Protein AF-A0A5J5AS76-F1 (afdb_monomer_lite)

Organism: NCBI:txid561372

Secondary structure (DSSP, 8-state):
--S-TTSTT-TTEEEEEEETTS-EEEEEEEEEETTTTEEEEEE--STT--SPPEEEEEEGGGEEEEEEEEEPPPTT-GGG----HHHHHHHHHHHHHHHHHHHHTS-TT--HHHHHHHHHHHTTS-EEEETTEEEETTTEEE-TT--GGGEEES-HHHHHHHHHHHHHHHHHHHHHHHHH----SSSTTTTTTTSS-S-TTSSSSGGGGG--------------PPPP---PPTT-SB-TT-PPPHHHHHHHHHHHHHHHHHHHHHHHHHHHHHHT--HHHHHHHHHHHHHHHHHHHHHHHHTSS-SS--EEE-GGGHHHHHHHHT-GGGTT---HHHHHHHHHHHHHHHHHHHHHHHHHHHHTSHHHHHHHT--HHHHHHHHHHHHHHHHHHHHHHHHHTHHHHHHHHHHHHIIIIIHHHH-SS-HHHHHHHHHHHHHHHHHHHHHHHHHTTTTTTS-HHHHHHH-TT---HHHHS-SB----TTTT-S----HHHHHHHHHHHHHHHHHHHHHHHHHHHHTTPPPPPHHHHHHHHHHHHHHHHHHHHHT-SS-EEE-HHHHHHHHHH-B--HHHHHHHHHHHHHHHHB--

Sequence (592 aa):
MDANSGEEFAVGCLLSIKTTLGDEFEGQVITFDRSSNILAIQEGLKSGSGPRRNIRLLKANYVKEFSFLGQAEDPLDVKKCYLDLTSLQAREESAIREAEIAAERIGVGVTVEAQSIFDALSKTLPVRWDKTVIVVMNEVRVSSPYLSESVTGGTPAANERVRKVLELERKSILRYFTCDVLPGDHWRRLSGFICRSVSHTELFWGLRYLGFSVRRAFVLRDELVPHPVKDQLPNVSYCITSPPPWPEAILLGFQHYLVMLGTTVLIPSTLVPQMGGGNEEKAKMIQTLLFVAGLNTLTQTLFGTRLPAVIGGSFTFVPTTLSIILAGRYSDVLNPQEKFEKIMRGIQGALIVASTLQIVIGFSGLWRNVARFLSPLSAVPLVALTGFGLYEFGFPLLAKCVEIGVPQLIFLIIFSQYIPHLMSGERHVFDRFAVIFSVVIVWIYAHLLTVGGAYKNTPTKTQTSCRTDRAGLIGAAPWIRVPYPFQWGAPTFDAGEAFAMMAASFVALVESTGAFIAVSRYASATPLPPSILSRGVGWQGVGILFSGIFGTGNGSSVSVENAGLLALTRVGSRRVVQISAGFMIFFSILGK

Foldseek 3Di:
DDDDPPPVQDAQWWKFFAFPVGDTFIFGFQDADPVQQKTKTWGDPPPDDDPDIDIDIDRCNRTPDMDTPDGGDRPPPPVPPDPPVVVVVVVVVVVVVVVVVVVQLDADPEDPLLSLLSVQLVVPFDWGDPRHWIQTPVFWIQHPVRALVRIDGDDPVVSVVSNVSSVVSVVVVVQVVQQADPPPPPPPVPVPPPPPPDPPDDPVVPCVVPPDDDDDPPDDDDDPDPDPQDQFPPPQPHFARRADDPVLLLLLLVLLLVLQLVVLLLLLVVQQVLLLHDLQVSLLLSLLQLQLQLVLLVCCCPFALVFLWRKGFDPLFSVLLVCLSPDPVLVVDPDSLLSNLQSLLQLLQLLLLLLVLLLCCLVVCVQLVVLVPDDPVNLVVLLVCRVVVVCVRPVVLCVLAVVLSVQLVVQLCCQQPVVLVVDPPPNQPSLQCSSVVSVVVSVVVLQCCQVVCVCVPPDPSSCCSRHPPNVCQVVSWDQFDDQDFQPSHHHDYDPVSNVSSNVSLVSLLSSQLSLVQLSCSLSSHDGDNSSSSSSNSSSLSVSSNSCSGSSSSGGMHTDSSSSVSSNRNSHRYSSSSSSSSVVSNVCSRRSD

Structure (mmCIF, N/CA/C/O backbone):
data_AF-A0A5J5AS76-F1
#
_entry.id   AF-A0A5J5AS76-F1
#
loop_
_atom_site.group_PDB
_atom_site.id
_atom_site.type_symbol
_atom_site.label_atom_id
_atom_site.label_alt_id
_atom_site.label_comp_id
_atom_site.label_asym_id
_atom_site.label_entity_id
_atom_site.label_seq_id
_atom_site.pdbx_PDB_ins_code
_atom_site.Cartn_x
_atom_site.Cartn_y
_atom_site.Cartn_z
_atom_site.occupancy
_atom_site.B_iso_or_equiv
_atom_site.auth_seq_id
_atom_site.auth_comp_id
_atom_site.auth_asym_id
_atom_site.auth_atom_id
_atom_site.pdbx_PDB_model_num
ATOM 1 N N . MET A 1 1 ? -31.532 48.550 -15.904 1.00 35.56 1 MET A N 1
ATOM 2 C CA . MET A 1 1 ? -30.835 49.485 -16.806 1.00 35.56 1 MET A CA 1
ATOM 3 C C . MET A 1 1 ? -30.839 48.853 -18.181 1.00 35.56 1 MET A C 1
ATOM 5 O O . MET A 1 1 ? -30.596 47.657 -18.284 1.00 35.56 1 MET A O 1
ATOM 9 N N . ASP A 1 2 ? -31.290 49.628 -19.156 1.00 27.12 2 ASP A N 1
ATOM 10 C CA . ASP A 1 2 ? -31.988 49.197 -20.365 1.00 27.12 2 ASP A CA 1
ATOM 11 C C . ASP A 1 2 ? -31.117 48.577 -21.472 1.00 27.12 2 ASP A C 1
ATOM 13 O O . ASP A 1 2 ? -30.006 49.015 -21.745 1.00 27.12 2 ASP A O 1
ATOM 17 N N . ALA A 1 3 ? -31.681 47.551 -22.113 1.00 29.97 3 ALA A N 1
ATOM 18 C CA . ALA A 1 3 ? -31.766 47.270 -23.554 1.00 29.97 3 ALA A CA 1
ATOM 19 C C . ALA A 1 3 ? -30.895 48.046 -24.588 1.00 29.97 3 ALA A C 1
ATOM 21 O O . ALA A 1 3 ? -31.424 48.430 -25.629 1.00 29.97 3 ALA A O 1
ATOM 22 N N . ASN A 1 4 ? -29.578 48.213 -24.387 1.00 34.75 4 ASN A N 1
ATOM 23 C CA . ASN A 1 4 ? -28.671 48.702 -25.450 1.00 34.75 4 ASN A CA 1
ATOM 24 C C . ASN A 1 4 ? -27.253 48.068 -25.482 1.00 34.75 4 ASN A C 1
ATOM 26 O O . ASN A 1 4 ? -26.338 48.600 -26.102 1.00 34.75 4 ASN A O 1
ATOM 30 N N . SER A 1 5 ? -27.036 46.911 -24.846 1.00 44.06 5 SER A N 1
ATOM 31 C CA . SER A 1 5 ? -25.703 46.308 -24.613 1.00 44.06 5 SER A CA 1
ATOM 32 C C . SER A 1 5 ? -25.136 45.482 -25.789 1.00 44.06 5 SER A C 1
ATOM 34 O O . SER A 1 5 ? -24.557 44.410 -25.598 1.00 44.06 5 SER A O 1
ATOM 36 N N . GLY A 1 6 ? -25.361 45.913 -27.033 1.00 44.53 6 GLY A N 1
ATOM 37 C CA . GLY A 1 6 ? -24.906 45.195 -28.233 1.00 44.53 6 GLY A CA 1
ATOM 38 C C . GLY A 1 6 ? -23.461 45.495 -28.650 1.00 44.53 6 GLY A C 1
ATOM 39 O O . GLY A 1 6 ? -22.826 44.637 -29.266 1.00 44.53 6 GLY A O 1
ATOM 40 N N . GLU A 1 7 ? -22.947 46.674 -28.288 1.00 53.34 7 GLU A N 1
ATOM 41 C CA . GLU A 1 7 ? -21.686 47.255 -28.793 1.00 53.34 7 GLU A CA 1
ATOM 42 C C . GLU A 1 7 ? -20.566 47.344 -27.739 1.00 53.34 7 GLU A C 1
ATOM 44 O O . GLU A 1 7 ? -19.481 47.849 -28.012 1.00 53.34 7 GLU A O 1
ATOM 49 N N . GLU A 1 8 ? -20.803 46.823 -26.535 1.00 64.19 8 GLU A N 1
ATOM 50 C CA . GLU A 1 8 ? -19.995 47.102 -25.338 1.00 64.19 8 GLU A CA 1
ATOM 51 C C . GLU A 1 8 ? -18.543 46.571 -25.415 1.00 64.19 8 GLU A C 1
ATOM 53 O O . GLU A 1 8 ? -17.628 47.156 -24.842 1.00 64.19 8 GLU A O 1
ATOM 58 N N . PHE A 1 9 ? -18.312 45.516 -26.209 1.00 69.06 9 PHE A N 1
ATOM 59 C CA . PHE A 1 9 ? -16.991 44.931 -26.481 1.00 69.06 9 PHE A CA 1
ATOM 60 C C . PHE A 1 9 ? -16.813 44.598 -27.970 1.00 69.06 9 PHE A C 1
ATOM 62 O O . PHE A 1 9 ? -16.545 43.451 -28.337 1.00 69.06 9 PHE A O 1
ATOM 69 N N . ALA A 1 10 ? -17.021 45.576 -28.854 1.00 74.00 10 ALA A N 1
ATOM 70 C CA . ALA A 1 10 ? -16.771 45.377 -30.281 1.00 74.00 10 ALA A CA 1
ATOM 71 C C . ALA A 1 10 ? -15.279 45.094 -30.569 1.00 74.00 10 ALA A C 1
ATOM 73 O O . ALA A 1 10 ? -14.378 45.641 -29.927 1.00 74.00 10 ALA A O 1
ATOM 74 N N . VAL A 1 11 ? -15.021 44.212 -31.541 1.00 76.75 11 VAL A N 1
ATOM 75 C CA . VAL A 1 11 ? -13.662 43.847 -31.975 1.00 76.75 11 VAL A CA 1
ATOM 76 C C . VAL A 1 11 ? -12.942 45.080 -32.521 1.00 76.75 11 VAL A C 1
ATOM 78 O O . VAL A 1 11 ? -13.516 45.864 -33.273 1.00 76.75 11 VAL A O 1
ATOM 81 N N . GLY A 1 12 ? -11.682 45.257 -32.128 1.00 72.50 12 GLY A N 1
ATOM 82 C CA . GLY A 1 12 ? -10.847 46.384 -32.540 1.00 72.50 12 GLY A CA 1
ATOM 83 C C . GLY A 1 12 ? -10.949 47.622 -31.641 1.00 72.50 12 GLY A C 1
ATOM 84 O O . GLY A 1 12 ? -10.129 48.531 -31.779 1.00 72.50 12 GLY A O 1
ATOM 85 N N . CYS A 1 13 ? -11.881 47.661 -30.682 1.00 81.75 13 CYS A N 1
ATOM 86 C CA . CYS A 1 13 ? -11.986 48.753 -29.714 1.00 81.75 13 CYS A CA 1
ATOM 87 C C . CYS A 1 13 ? -10.806 48.756 -28.735 1.00 81.75 13 CYS A C 1
ATOM 89 O O . CYS A 1 13 ? -10.464 47.725 -28.155 1.00 81.75 13 CYS A O 1
ATOM 91 N N . LEU A 1 14 ? -10.203 49.924 -28.522 1.00 83.44 14 LEU A N 1
ATOM 92 C CA . LEU A 1 14 ? -9.209 50.156 -27.483 1.00 83.44 14 LEU A CA 1
ATOM 93 C C . LEU A 1 14 ? -9.934 50.579 -26.205 1.00 83.44 14 LEU A C 1
ATOM 95 O O . LEU A 1 14 ? -10.625 51.600 -26.193 1.00 83.44 14 LEU A O 1
ATOM 99 N N . LEU A 1 15 ? -9.787 49.797 -25.141 1.00 85.94 15 LEU A N 1
ATOM 100 C CA . LEU A 1 15 ? -10.464 50.025 -23.868 1.00 85.94 15 LEU A CA 1
ATOM 101 C C . LEU A 1 15 ? -9.438 50.196 -22.745 1.00 85.94 15 LEU A C 1
ATOM 103 O O . LEU A 1 15 ? -8.448 49.464 -22.688 1.00 85.94 15 LEU A O 1
ATOM 107 N N . SER A 1 16 ? -9.702 51.132 -21.836 1.00 86.00 16 SER A N 1
ATOM 108 C CA . SER A 1 16 ? -9.118 51.127 -20.492 1.00 86.00 16 SER A CA 1
ATOM 109 C C . SER A 1 16 ? -10.087 50.409 -19.568 1.00 86.00 16 SER A C 1
ATOM 111 O O . SER A 1 16 ? -11.264 50.761 -19.522 1.00 86.00 16 SER A O 1
ATOM 113 N N . ILE A 1 17 ? -9.631 49.362 -18.888 1.00 86.06 17 ILE A N 1
ATOM 114 C CA . ILE A 1 17 ? -10.484 48.464 -18.109 1.00 86.06 17 ILE A CA 1
ATOM 115 C C . ILE A 1 17 ? -9.988 48.427 -16.677 1.00 86.06 17 ILE A C 1
ATOM 117 O O . ILE A 1 17 ? -8.813 48.165 -16.424 1.00 86.06 17 ILE A O 1
ATOM 121 N N . LYS A 1 18 ? -10.923 48.594 -15.743 1.00 87.06 18 LYS A N 1
ATOM 122 C CA . LYS A 1 18 ? -10.705 48.360 -14.323 1.00 87.06 18 LYS A CA 1
ATOM 123 C C . LYS A 1 18 ? -11.463 47.133 -13.868 1.00 87.06 18 LYS A C 1
ATOM 125 O O . LYS A 1 18 ? -12.678 47.008 -14.052 1.00 87.06 18 LYS A O 1
ATOM 130 N N . THR A 1 19 ? -10.747 46.223 -13.232 1.00 87.06 19 THR A N 1
ATOM 131 C CA . THR A 1 19 ? -11.332 44.986 -12.729 1.00 87.06 19 THR A CA 1
ATOM 132 C C . THR A 1 19 ? -11.947 45.166 -11.345 1.00 87.06 19 THR A C 1
ATOM 134 O O . THR A 1 19 ? -11.620 46.087 -10.593 1.00 87.06 19 THR A O 1
ATOM 137 N N . THR A 1 20 ? -12.813 44.235 -10.950 1.00 84.44 20 THR A N 1
ATOM 138 C CA . THR A 1 20 ? -13.357 44.158 -9.584 1.00 84.44 20 THR A CA 1
ATOM 139 C C . THR A 1 20 ? -12.279 43.948 -8.518 1.00 84.44 20 THR A C 1
ATOM 141 O O . THR A 1 20 ? -12.529 44.224 -7.349 1.00 84.44 20 THR A O 1
ATOM 144 N N . LEU A 1 21 ? -11.098 43.463 -8.914 1.00 82.25 21 LEU A N 1
ATOM 145 C CA . LEU A 1 21 ? -9.944 43.236 -8.042 1.00 82.25 21 LEU A CA 1
ATOM 146 C C . LEU A 1 21 ? -9.049 44.479 -7.896 1.00 82.25 21 LEU A C 1
ATOM 148 O O . LEU A 1 21 ? -8.125 44.459 -7.091 1.00 82.25 21 LEU A O 1
ATOM 152 N N . GLY A 1 22 ? -9.348 45.564 -8.621 1.00 78.88 22 GLY A N 1
ATOM 153 C CA . GLY A 1 22 ? -8.620 46.833 -8.547 1.00 78.88 22 GLY A CA 1
ATOM 154 C C . GLY A 1 22 ? -7.530 47.018 -9.606 1.00 78.88 22 GLY A C 1
ATOM 155 O O . GLY A 1 22 ? -6.947 48.096 -9.658 1.00 78.88 22 GLY A O 1
ATOM 156 N N . ASP A 1 23 ? -7.286 46.024 -10.464 1.00 84.81 23 ASP A N 1
ATOM 157 C CA . ASP A 1 23 ? -6.315 46.142 -11.558 1.00 84.81 23 ASP A CA 1
ATOM 158 C C . ASP A 1 23 ? -6.860 47.039 -12.677 1.00 84.81 23 ASP A C 1
ATOM 160 O O . ASP A 1 23 ? -7.970 46.794 -13.158 1.00 84.81 23 ASP A O 1
ATOM 164 N N . GLU A 1 24 ? -6.064 48.016 -13.119 1.00 85.69 24 GLU A N 1
ATOM 165 C CA . GLU A 1 24 ? -6.320 48.852 -14.300 1.00 85.69 24 GLU A CA 1
ATOM 166 C C . GLU A 1 24 ? -5.306 48.543 -15.403 1.00 85.69 24 GLU A C 1
ATOM 168 O O . GLU A 1 24 ? -4.095 48.536 -15.166 1.00 85.69 24 GLU A O 1
ATOM 173 N N . PHE A 1 25 ? -5.791 48.291 -16.617 1.00 85.25 25 PHE A N 1
ATOM 174 C CA . PHE A 1 25 ? -4.940 48.079 -17.786 1.00 85.25 25 PHE A CA 1
ATOM 175 C C . PHE A 1 25 ? -5.642 48.528 -19.073 1.00 85.25 25 PHE A C 1
ATOM 177 O O . PHE A 1 25 ? -6.869 48.570 -19.164 1.00 85.25 25 PHE A O 1
ATOM 184 N N . GLU A 1 26 ? -4.840 48.858 -20.084 1.00 86.31 26 GLU A N 1
ATOM 185 C CA . GLU A 1 26 ? -5.307 49.291 -21.402 1.00 86.31 26 GLU A CA 1
A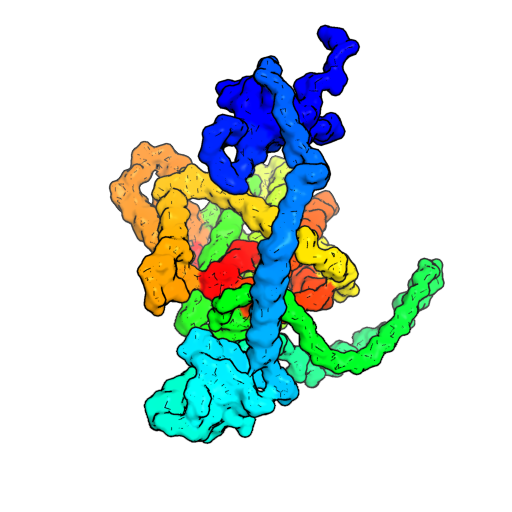TOM 186 C C . GLU A 1 26 ? -4.995 48.222 -22.447 1.00 86.31 26 GLU A C 1
ATOM 188 O O . GLU A 1 26 ? -3.885 47.676 -22.496 1.00 86.31 26 GLU A O 1
ATOM 193 N N . GLY A 1 27 ? -5.952 47.951 -23.330 1.00 83.50 27 GLY A N 1
ATOM 194 C CA . GLY A 1 27 ? -5.726 47.014 -24.417 1.00 83.50 27 GLY A CA 1
ATOM 195 C C . GLY A 1 27 ? -6.801 47.031 -25.490 1.00 83.50 27 GLY A C 1
ATOM 196 O O . GLY A 1 27 ? -7.869 47.620 -25.335 1.00 83.50 27 GLY A O 1
ATOM 197 N N . GLN A 1 28 ? -6.491 46.384 -26.607 1.00 85.62 28 GLN A N 1
ATOM 198 C CA . GLN A 1 28 ? -7.404 46.252 -27.737 1.00 85.62 28 GLN A CA 1
ATOM 199 C C . GLN A 1 28 ? -8.225 44.970 -27.612 1.00 85.62 28 GLN A C 1
ATOM 201 O O . GLN A 1 28 ? -7.663 43.896 -27.399 1.00 85.62 28 GLN A O 1
ATOM 206 N N . VAL A 1 29 ? -9.540 45.063 -27.788 1.00 85.50 29 VAL A N 1
ATOM 207 C CA . VAL A 1 29 ? -10.431 43.900 -27.824 1.00 85.50 29 VAL A CA 1
ATOM 208 C C . VAL A 1 29 ? -10.164 43.097 -29.097 1.00 85.50 29 VAL A C 1
ATOM 210 O O . VAL A 1 29 ? -10.388 43.580 -30.205 1.00 85.50 29 VAL A O 1
ATOM 213 N N . ILE A 1 30 ? -9.695 41.861 -28.933 1.00 82.88 30 ILE A N 1
ATOM 214 C CA . ILE A 1 30 ? -9.480 40.911 -30.033 1.00 82.88 30 ILE A CA 1
ATOM 215 C C . ILE A 1 30 ? -10.792 40.199 -30.355 1.00 82.88 30 ILE A C 1
ATOM 217 O O . ILE A 1 30 ? -11.164 40.051 -31.512 1.00 82.88 30 ILE A O 1
ATOM 221 N N . THR A 1 31 ? -11.484 39.715 -29.325 1.00 83.94 31 THR A N 1
ATOM 222 C CA . THR A 1 31 ? -12.770 39.032 -29.469 1.00 83.94 31 THR A CA 1
ATOM 223 C C . THR A 1 31 ? -13.492 38.963 -28.131 1.00 83.94 31 THR A C 1
ATOM 225 O O . THR A 1 31 ? -12.867 38.993 -27.066 1.00 83.94 31 THR A O 1
ATOM 228 N N . PHE A 1 32 ? -14.814 38.853 -28.193 1.00 84.06 32 PHE A N 1
ATOM 229 C CA . PHE A 1 32 ? -15.670 38.634 -27.041 1.00 84.06 32 PHE A CA 1
ATOM 230 C C . PHE A 1 32 ? -16.652 37.506 -27.356 1.00 84.06 32 PHE A C 1
ATOM 232 O O . PHE A 1 32 ? -17.525 37.649 -28.215 1.00 84.06 32 PHE A O 1
ATOM 239 N N . ASP A 1 33 ? -16.512 36.378 -26.661 1.00 82.19 33 ASP A N 1
ATOM 240 C CA . ASP A 1 33 ? -17.464 35.278 -26.769 1.00 82.19 33 ASP A CA 1
ATOM 241 C C . ASP A 1 33 ? -18.572 35.444 -25.731 1.00 82.19 33 ASP A C 1
ATOM 243 O O . ASP A 1 33 ? -18.363 35.278 -24.527 1.00 82.19 33 ASP A O 1
ATOM 247 N N . ARG A 1 34 ? -19.780 35.723 -26.221 1.00 79.12 34 ARG A N 1
ATOM 248 C CA . ARG A 1 34 ? -20.974 35.890 -25.386 1.00 79.12 34 ARG A CA 1
ATOM 249 C C . ARG A 1 34 ? -21.389 34.602 -24.678 1.00 79.12 34 ARG A C 1
ATOM 251 O O . ARG A 1 34 ? -21.968 34.681 -23.600 1.00 79.12 34 ARG A O 1
ATOM 258 N N . SER A 1 35 ? -21.120 33.431 -25.263 1.00 76.94 35 SER A N 1
ATOM 259 C CA . SER A 1 35 ? -21.586 32.152 -24.710 1.00 76.94 35 SER A CA 1
ATOM 260 C C . SER A 1 35 ? -20.790 31.733 -23.472 1.00 76.94 35 SER A C 1
ATOM 262 O O . SER A 1 35 ? -21.372 31.326 -22.467 1.00 76.94 35 SER A O 1
ATOM 264 N N . SER A 1 36 ? -19.466 31.899 -23.507 1.00 79.56 36 SER A N 1
ATOM 265 C CA . SER A 1 36 ? -18.586 31.664 -22.355 1.00 79.56 36 SER A CA 1
ATOM 266 C C . SER A 1 36 ? -18.364 32.905 -21.483 1.00 79.56 36 SER A C 1
ATOM 268 O O . SER A 1 36 ? -17.840 32.794 -20.368 1.00 79.56 36 SER A O 1
ATOM 270 N N . ASN A 1 37 ? -18.804 34.072 -21.965 1.00 83.81 37 ASN A N 1
ATOM 271 C CA . ASN A 1 37 ? -18.624 35.384 -21.353 1.00 83.81 37 ASN A CA 1
ATOM 272 C C . ASN A 1 37 ? -17.141 35.743 -21.141 1.00 83.81 37 ASN A C 1
ATOM 274 O O . ASN A 1 37 ? -16.758 36.273 -20.093 1.00 83.81 37 ASN A O 1
ATOM 278 N N . ILE A 1 38 ? -16.302 35.399 -22.124 1.00 86.38 38 ILE A N 1
ATOM 279 C CA . ILE A 1 38 ? -14.850 35.605 -22.107 1.00 86.38 38 ILE A CA 1
ATOM 280 C C . ILE A 1 38 ? -14.478 36.724 -23.079 1.00 86.38 38 ILE A C 1
ATOM 282 O O . ILE A 1 38 ? -14.798 36.679 -24.265 1.00 86.38 38 ILE A O 1
ATOM 286 N N . LEU A 1 39 ? -13.754 37.706 -22.556 1.00 86.06 39 LEU A N 1
ATOM 287 C CA . LEU A 1 39 ? -13.192 38.850 -23.250 1.00 86.06 39 LEU A CA 1
ATOM 288 C C . LEU A 1 39 ? -11.684 38.649 -23.429 1.00 86.06 39 LEU A C 1
ATOM 290 O O . LEU A 1 39 ? -10.953 38.458 -22.452 1.00 86.06 39 LEU A O 1
ATOM 294 N N . ALA A 1 40 ? -11.227 38.680 -24.679 1.00 86.56 40 ALA A N 1
ATOM 295 C CA . ALA A 1 40 ? -9.822 38.566 -25.046 1.00 86.56 40 ALA A CA 1
ATOM 296 C C . ALA A 1 40 ? -9.267 39.932 -25.448 1.00 86.56 40 ALA A C 1
ATOM 298 O O . ALA A 1 40 ? -9.739 40.541 -26.409 1.00 86.56 40 ALA A O 1
ATOM 299 N N . ILE A 1 41 ? -8.255 40.401 -24.722 1.00 86.12 41 ILE A N 1
ATOM 300 C CA . ILE A 1 41 ? -7.673 41.733 -24.886 1.00 86.12 41 ILE A CA 1
ATOM 301 C C . ILE A 1 41 ? -6.175 41.617 -25.135 1.00 86.12 41 ILE A C 1
ATOM 303 O O . ILE A 1 41 ? -5.473 40.897 -24.429 1.00 86.12 41 ILE A O 1
ATOM 307 N N . GLN A 1 42 ? -5.676 42.345 -26.125 1.00 83.19 42 GLN A N 1
ATOM 308 C CA . GLN A 1 42 ? -4.249 42.498 -26.365 1.00 83.19 42 GLN A CA 1
ATOM 309 C C . GLN A 1 42 ? -3.715 43.703 -25.587 1.00 83.19 42 GLN A C 1
ATOM 311 O O . GLN A 1 42 ? -4.127 44.835 -25.841 1.00 83.19 42 GLN A O 1
ATOM 316 N N . GLU A 1 43 ? -2.773 43.480 -24.677 1.00 79.00 43 GLU A N 1
ATOM 317 C CA . GLU A 1 43 ? -2.115 44.549 -23.922 1.00 79.00 43 GLU A CA 1
ATOM 318 C C . GLU A 1 43 ? -0.912 45.120 -24.689 1.00 79.00 43 GLU A C 1
ATOM 320 O O . GLU A 1 43 ? -0.210 44.401 -25.405 1.00 79.00 43 GLU A O 1
ATOM 325 N N . GLY A 1 44 ? -0.629 46.413 -24.491 1.00 66.31 44 GLY A N 1
ATOM 326 C CA . GLY A 1 44 ? 0.646 47.015 -24.902 1.00 66.31 44 GLY A CA 1
ATOM 327 C C . GLY A 1 44 ? 0.708 47.567 -26.331 1.00 66.31 44 GLY A C 1
ATOM 328 O O . GLY A 1 44 ? 1.719 47.381 -27.008 1.00 66.31 44 GLY A O 1
ATOM 329 N N . LEU A 1 45 ? -0.321 48.299 -26.781 1.00 59.22 45 LEU A N 1
ATOM 330 C CA . LEU A 1 45 ? -0.311 48.996 -28.082 1.00 59.22 45 LEU A CA 1
ATOM 331 C C . LEU A 1 45 ? 0.546 50.278 -28.127 1.00 59.22 45 LEU A C 1
ATOM 333 O O . LEU A 1 45 ? 0.594 50.942 -29.162 1.00 59.22 45 LEU A O 1
ATOM 337 N N . LYS A 1 46 ? 1.231 50.654 -27.037 1.00 54.97 46 LYS A N 1
ATOM 338 C CA . LYS A 1 46 ? 2.152 51.798 -27.071 1.00 54.97 46 LYS A CA 1
ATOM 339 C C . LYS A 1 46 ? 3.301 51.475 -28.027 1.00 54.97 46 LYS A C 1
ATOM 341 O O . LYS A 1 46 ? 4.067 50.542 -27.795 1.00 54.97 46 LYS A O 1
ATOM 346 N N . SER A 1 47 ? 3.347 52.245 -29.114 1.00 48.44 47 SER A N 1
ATOM 347 C CA . SER A 1 47 ? 4.291 52.160 -30.230 1.00 48.44 47 SER A CA 1
ATOM 348 C C . SER A 1 47 ? 5.717 51.905 -29.722 1.00 48.44 47 SER A C 1
ATOM 350 O O . SER A 1 47 ? 6.349 52.808 -29.179 1.00 48.44 47 SER A O 1
ATOM 352 N N . GLY A 1 48 ? 6.190 50.655 -29.813 1.00 49.44 48 GLY A N 1
ATOM 353 C CA . GLY A 1 48 ? 7.536 50.271 -29.367 1.00 49.44 48 GLY A CA 1
ATOM 354 C C . GLY A 1 48 ? 7.720 48.874 -28.758 1.00 49.44 48 GLY A C 1
ATOM 355 O O . GLY A 1 48 ? 8.866 48.504 -28.509 1.00 49.44 48 GLY A O 1
ATOM 356 N N . SER A 1 49 ? 6.673 48.072 -28.513 1.00 42.94 49 SER A N 1
ATOM 357 C CA . SER A 1 49 ? 6.870 46.697 -28.012 1.00 42.94 49 SER A CA 1
ATOM 358 C C . SER A 1 49 ? 7.193 45.715 -29.155 1.00 42.94 49 SER A C 1
ATOM 360 O O . SER A 1 49 ? 6.643 45.817 -30.248 1.00 42.94 49 SER A O 1
ATOM 362 N N . GLY A 1 50 ? 8.167 44.823 -28.931 1.00 55.62 50 GLY A N 1
ATOM 363 C CA . GLY A 1 50 ? 8.715 43.898 -29.935 1.00 55.62 50 GLY A CA 1
ATOM 364 C C . GLY A 1 50 ? 7.720 42.847 -30.471 1.00 55.62 50 GLY A C 1
ATOM 365 O O . GLY A 1 50 ? 6.519 42.943 -30.248 1.00 55.62 50 GLY A O 1
ATOM 366 N N . PRO A 1 51 ? 8.183 41.776 -31.147 1.00 55.88 51 PRO A N 1
ATOM 367 C CA . PRO A 1 51 ? 7.309 40.814 -31.842 1.00 55.88 51 PRO A CA 1
ATOM 368 C C . PRO A 1 51 ? 6.396 39.980 -30.920 1.00 55.88 51 PRO A C 1
ATOM 370 O O . PRO A 1 51 ? 5.621 39.154 -31.399 1.00 55.88 51 PRO A O 1
ATOM 373 N N . ARG A 1 52 ? 6.487 40.155 -29.597 1.00 55.09 52 ARG A N 1
ATOM 374 C CA . ARG A 1 52 ? 5.680 39.437 -28.606 1.00 55.09 52 ARG A CA 1
ATOM 375 C C . ARG A 1 52 ? 4.537 40.324 -28.130 1.00 55.09 52 ARG A C 1
ATOM 377 O O . ARG A 1 52 ? 4.770 41.352 -27.507 1.00 55.09 52 ARG A O 1
ATOM 384 N N . ARG A 1 53 ? 3.310 39.881 -28.398 1.00 67.44 53 ARG A N 1
ATOM 385 C CA . ARG A 1 53 ? 2.068 40.520 -27.949 1.00 67.44 53 ARG A CA 1
ATOM 386 C C . ARG A 1 53 ? 1.520 39.758 -26.747 1.00 67.44 53 ARG A C 1
ATOM 388 O O . ARG A 1 53 ? 1.401 38.535 -26.806 1.00 67.44 53 ARG A O 1
ATOM 395 N N . ASN A 1 54 ? 1.183 40.470 -25.678 1.00 77.62 54 ASN A N 1
ATOM 396 C CA . ASN A 1 54 ? 0.553 39.870 -24.506 1.00 77.62 54 ASN A CA 1
ATOM 397 C C . ASN A 1 54 ? -0.963 39.846 -24.712 1.00 77.62 54 ASN A C 1
ATOM 399 O O . ASN A 1 54 ? -1.567 40.883 -24.977 1.00 77.62 54 ASN A O 1
ATOM 403 N N . ILE A 1 55 ? -1.567 38.664 -24.599 1.00 83.94 55 ILE A N 1
ATOM 404 C CA . ILE A 1 55 ? -3.019 38.484 -24.676 1.00 83.94 55 ILE A CA 1
ATOM 405 C C . ILE A 1 55 ? -3.523 38.121 -23.285 1.00 83.94 55 ILE A C 1
ATOM 407 O O . ILE A 1 55 ? -3.073 37.140 -22.691 1.00 83.94 55 ILE A O 1
ATOM 411 N N . ARG A 1 56 ? -4.475 38.900 -22.780 1.00 83.75 56 ARG A N 1
ATOM 412 C CA . ARG A 1 56 ? -5.164 38.666 -21.518 1.00 83.75 56 ARG A CA 1
ATOM 413 C C . ARG A 1 56 ? -6.586 38.184 -21.789 1.00 83.75 56 ARG A C 1
ATOM 415 O O . ARG A 1 56 ? -7.325 38.797 -22.553 1.00 83.75 56 ARG A O 1
ATOM 422 N N . LEU A 1 57 ? -6.964 37.084 -21.142 1.00 88.50 57 LEU A N 1
ATOM 423 C CA . LEU A 1 57 ? -8.310 36.512 -21.189 1.00 88.50 57 LEU A CA 1
ATOM 424 C C . LEU A 1 57 ? -8.996 36.750 -19.846 1.00 88.50 57 LEU A C 1
ATOM 426 O O . LEU A 1 57 ? -8.463 36.373 -18.802 1.00 88.50 57 LEU A O 1
ATOM 430 N N . LEU A 1 58 ? -10.170 37.369 -19.865 1.00 86.38 58 LEU A N 1
ATOM 431 C CA . LEU A 1 58 ? -10.920 37.733 -18.664 1.00 86.38 58 LEU A CA 1
ATOM 432 C C . LEU A 1 58 ? -12.387 37.378 -18.843 1.00 86.38 58 LEU A C 1
ATOM 434 O O . LEU A 1 58 ? -12.914 37.483 -19.944 1.00 86.38 58 LEU A O 1
ATOM 438 N N . LYS A 1 59 ? -13.083 37.008 -17.765 1.00 86.31 59 LYS A N 1
ATOM 439 C CA . LYS A 1 59 ? -14.550 36.987 -17.826 1.00 86.31 59 LYS A CA 1
ATOM 440 C C . LYS A 1 59 ? -15.078 38.411 -17.739 1.00 86.31 59 LYS A C 1
ATOM 442 O O . LYS A 1 59 ? -14.628 39.152 -16.865 1.00 86.31 59 LYS A O 1
ATOM 447 N N . ALA A 1 60 ? -16.063 38.768 -18.563 1.00 82.19 60 ALA A N 1
ATOM 448 C CA . ALA A 1 60 ? -16.603 40.131 -18.562 1.00 82.19 60 ALA A CA 1
ATOM 449 C C . ALA A 1 60 ? -17.204 40.529 -17.202 1.00 82.19 60 ALA A C 1
ATOM 451 O O . ALA A 1 60 ? -17.137 41.687 -16.820 1.00 82.19 60 ALA A O 1
ATOM 452 N N . ASN A 1 61 ? -17.673 39.561 -16.403 1.00 83.88 61 ASN A N 1
ATOM 453 C CA . ASN A 1 61 ? -18.164 39.802 -15.038 1.00 83.88 61 ASN A CA 1
ATOM 454 C C . ASN A 1 61 ? -17.108 40.376 -14.075 1.00 83.88 61 ASN A C 1
ATOM 456 O O . ASN A 1 61 ? -17.469 40.885 -13.018 1.00 83.88 61 ASN A O 1
ATOM 460 N N . TYR A 1 62 ? -15.817 40.255 -14.396 1.00 83.50 62 TYR A N 1
ATOM 461 C CA . TYR A 1 62 ? -14.740 40.846 -13.601 1.00 83.50 62 TYR A CA 1
ATOM 462 C C . TYR A 1 62 ? -14.409 42.279 -14.019 1.00 83.50 62 TYR A C 1
ATOM 464 O O . TYR A 1 62 ? -13.588 42.911 -13.359 1.00 83.50 62 TYR A O 1
ATOM 472 N N . VAL A 1 63 ? -15.023 42.802 -15.082 1.00 83.19 63 VAL A N 1
ATOM 473 C CA . VAL A 1 63 ? -14.895 44.203 -15.484 1.00 83.19 63 VAL A CA 1
ATOM 474 C C . VAL A 1 63 ? -15.854 45.029 -14.635 1.00 83.19 63 VAL A C 1
ATOM 476 O O . VAL A 1 63 ? -17.065 44.834 -14.682 1.00 83.19 63 VAL A O 1
ATOM 479 N N . LYS A 1 64 ? -15.302 45.927 -13.816 1.00 82.56 64 LYS A N 1
ATOM 480 C CA . LYS A 1 64 ? -16.076 46.809 -12.937 1.00 82.56 64 LYS A CA 1
ATOM 481 C C . LYS A 1 64 ? -16.484 48.087 -13.663 1.00 82.56 64 LYS A C 1
ATOM 483 O O . LYS A 1 64 ? -17.628 48.511 -13.561 1.00 82.56 64 LYS A O 1
ATOM 488 N N . GLU A 1 65 ? -15.535 48.690 -14.367 1.00 83.12 65 GLU A N 1
ATOM 489 C CA . GLU A 1 65 ? -15.730 49.870 -15.204 1.00 83.12 65 GLU A CA 1
ATOM 490 C C . GLU A 1 65 ? -14.753 49.809 -16.380 1.00 83.12 65 GLU A C 1
ATOM 492 O O . GLU A 1 65 ? -13.661 49.244 -16.265 1.00 83.12 65 GLU A O 1
ATOM 497 N N . PHE A 1 66 ? -15.153 50.359 -17.521 1.00 84.50 66 PHE A N 1
ATOM 498 C CA . PHE A 1 66 ? -14.283 50.496 -18.679 1.00 84.50 66 PHE A CA 1
ATOM 499 C C . PHE A 1 66 ? -14.557 51.825 -19.388 1.00 84.50 66 PHE A C 1
ATOM 501 O O . PHE A 1 66 ? -15.668 52.353 -19.330 1.00 84.50 66 PHE A O 1
ATOM 508 N N . SER A 1 67 ? -13.542 52.371 -20.051 1.00 83.00 67 SER A N 1
ATOM 509 C CA . SER A 1 67 ? -13.649 53.574 -20.873 1.00 83.00 67 SER A CA 1
ATOM 510 C C . SER A 1 67 ? -13.104 53.319 -22.274 1.00 83.00 67 SER A C 1
ATOM 512 O O . SER A 1 67 ? -12.100 52.629 -22.467 1.00 83.00 67 SER A O 1
ATOM 514 N N . PHE A 1 68 ? -13.801 53.852 -23.274 1.00 83.62 68 PHE A N 1
ATOM 515 C CA . PHE A 1 68 ? -13.407 53.731 -24.671 1.00 83.62 68 PHE A CA 1
ATOM 516 C C . PHE A 1 68 ? -12.332 54.767 -25.009 1.00 83.62 68 PHE A C 1
ATOM 518 O O . PHE A 1 68 ? -12.555 55.967 -24.862 1.00 83.62 68 PHE A O 1
ATOM 525 N N . LEU A 1 69 ? -11.169 54.296 -25.461 1.00 80.38 69 LEU A N 1
ATOM 526 C CA . LEU A 1 69 ? -10.013 55.129 -25.802 1.00 80.38 69 LEU A CA 1
ATOM 527 C C . LEU A 1 69 ? -9.883 55.385 -27.313 1.00 80.38 69 LEU A C 1
ATOM 529 O O . LEU A 1 69 ? -9.213 56.335 -27.712 1.00 80.38 69 LEU A O 1
ATOM 533 N N . GLY A 1 70 ? -10.508 54.562 -28.160 1.00 79.31 70 GLY A N 1
ATOM 534 C CA . GLY A 1 70 ? -10.485 54.720 -29.616 1.00 79.31 70 GLY A CA 1
ATOM 535 C C . GLY A 1 70 ? -10.694 53.407 -30.366 1.00 79.31 70 GLY A C 1
ATOM 536 O O . GLY A 1 70 ? -10.821 52.344 -29.762 1.00 79.31 70 GLY A O 1
ATOM 537 N N . GLN A 1 71 ? -10.715 53.468 -31.697 1.00 75.56 71 GLN A N 1
ATOM 538 C CA . GLN A 1 71 ? -10.813 52.288 -32.557 1.00 75.56 71 GLN A CA 1
ATOM 539 C C . GLN A 1 71 ? -9.468 52.048 -33.240 1.00 75.56 71 GLN A C 1
ATOM 541 O O . GLN A 1 71 ? -8.955 52.919 -33.941 1.00 75.56 71 GLN A O 1
ATOM 546 N N . ALA A 1 72 ? -8.881 50.881 -32.997 1.00 68.44 72 ALA A N 1
ATOM 547 C CA . ALA A 1 72 ? -7.648 50.446 -33.635 1.00 68.44 72 ALA A CA 1
ATOM 548 C C . ALA A 1 72 ? -7.966 49.429 -34.742 1.00 68.44 72 ALA A C 1
ATOM 550 O O . ALA A 1 72 ? -9.041 48.826 -34.759 1.00 68.44 72 ALA A O 1
ATOM 551 N N . GLU A 1 73 ? -7.045 49.265 -35.693 1.00 66.31 73 GLU A N 1
ATOM 552 C CA . GLU A 1 73 ? -7.224 48.334 -36.812 1.00 66.31 73 GLU A CA 1
ATOM 553 C C . GLU A 1 73 ? -7.467 46.907 -36.309 1.00 66.31 73 GLU A C 1
ATOM 555 O O . GLU A 1 73 ? -6.823 46.479 -35.349 1.00 66.31 73 GLU A O 1
ATOM 560 N N . ASP A 1 74 ? -8.386 46.181 -36.953 1.00 61.78 74 ASP A N 1
ATOM 561 C CA . ASP A 1 74 ? -8.746 44.818 -36.559 1.00 61.78 74 ASP A CA 1
ATOM 562 C C . ASP A 1 74 ? -7.493 43.915 -36.555 1.00 61.78 74 ASP A C 1
ATOM 564 O O . ASP A 1 74 ? -6.885 43.699 -37.611 1.00 61.78 74 ASP A O 1
ATOM 568 N N . PRO A 1 75 ? -7.080 43.378 -35.389 1.00 58.78 75 PRO A N 1
ATOM 569 C CA . PRO A 1 75 ? -5.914 42.506 -35.300 1.00 58.78 75 PRO A CA 1
ATOM 570 C C . PRO A 1 75 ? -6.115 41.171 -36.034 1.00 58.78 75 PRO A C 1
ATOM 572 O O . PRO A 1 75 ? -5.140 40.444 -36.230 1.00 58.78 75 PRO A O 1
ATOM 575 N N . LEU A 1 76 ? -7.349 40.847 -36.431 1.00 57.88 76 LEU A N 1
ATOM 576 C CA . LEU A 1 76 ? -7.727 39.656 -37.187 1.00 57.88 76 LEU A CA 1
ATOM 577 C C . LEU A 1 76 ? -8.028 39.950 -38.666 1.00 57.88 76 LEU A C 1
ATOM 579 O O . LEU A 1 76 ? -8.520 39.058 -39.360 1.00 57.88 76 LEU A O 1
ATOM 583 N N . ASP A 1 77 ? -7.714 41.151 -39.176 1.00 60.50 77 ASP A N 1
ATOM 584 C CA . ASP A 1 77 ? -7.888 41.457 -40.598 1.00 60.50 77 ASP A CA 1
ATOM 585 C C . ASP A 1 77 ? -7.043 40.505 -41.458 1.00 60.50 77 ASP A C 1
ATOM 587 O O . ASP A 1 77 ? -5.816 40.616 -41.577 1.00 60.50 77 ASP A O 1
ATOM 591 N N . VAL A 1 78 ? -7.732 39.557 -42.095 1.00 56.75 78 VAL A N 1
ATOM 592 C CA . VAL A 1 78 ? -7.143 38.521 -42.948 1.00 56.75 78 VAL A CA 1
ATOM 593 C C . VAL A 1 78 ? -6.338 39.147 -44.093 1.00 56.75 78 VAL A C 1
ATOM 595 O O . VAL A 1 78 ? -5.367 38.550 -44.552 1.00 56.75 78 VAL A O 1
ATOM 598 N N . LYS A 1 79 ? -6.670 40.376 -44.519 1.00 57.22 79 LYS A N 1
ATOM 599 C CA . LYS A 1 79 ? -5.948 41.090 -45.585 1.00 57.22 79 LYS A CA 1
ATOM 600 C C . LYS A 1 79 ? -4.559 41.583 -45.163 1.00 57.22 79 LYS A C 1
ATOM 602 O O . LYS A 1 79 ? -3.737 41.847 -46.036 1.00 57.22 79 LYS A O 1
ATOM 607 N N . LYS A 1 80 ? -4.285 41.699 -43.859 1.00 52.59 80 LYS A N 1
ATOM 608 C CA . LYS A 1 80 ? -2.990 42.129 -43.293 1.00 52.59 80 LYS A CA 1
ATOM 609 C C . LYS A 1 80 ? -2.195 40.993 -42.648 1.00 52.59 80 LYS A C 1
ATOM 611 O O . LYS A 1 80 ? -1.068 41.210 -42.203 1.00 52.59 80 LYS A O 1
ATOM 616 N N . CYS A 1 81 ? -2.740 39.778 -42.623 1.00 51.16 81 CYS A N 1
ATOM 617 C CA . CYS A 1 81 ? -2.038 38.594 -42.147 1.00 51.16 81 CYS A CA 1
ATOM 618 C C . CYS A 1 81 ? -1.042 38.115 -43.219 1.00 51.16 81 CYS A C 1
ATOM 620 O O . CYS A 1 81 ? -1.347 37.251 -44.039 1.00 51.16 81 CYS A O 1
ATOM 622 N N . TYR A 1 82 ? 0.151 38.713 -43.259 1.00 58.72 82 TYR A N 1
ATOM 623 C CA . TYR A 1 82 ? 1.221 38.242 -44.136 1.00 58.72 82 TYR A CA 1
ATOM 624 C C . TYR A 1 82 ? 1.812 36.954 -43.550 1.00 58.72 82 TYR A C 1
ATOM 626 O O . TYR A 1 82 ? 2.569 36.988 -42.579 1.00 58.72 82 TYR A O 1
ATOM 634 N N . LEU A 1 83 ? 1.444 35.804 -44.120 1.00 56.31 83 LEU A N 1
ATOM 635 C CA . LEU A 1 83 ? 2.185 34.565 -43.902 1.00 56.31 83 LEU A CA 1
ATOM 636 C C . LEU A 1 83 ? 3.572 34.756 -44.528 1.00 56.31 83 LEU A C 1
ATOM 638 O O . LEU A 1 83 ? 3.690 34.835 -45.749 1.00 56.31 83 LEU A O 1
ATOM 642 N N . ASP A 1 84 ? 4.620 34.833 -43.710 1.00 66.38 84 ASP A N 1
ATOM 643 C CA . ASP A 1 84 ? 5.992 34.855 -44.217 1.00 66.38 84 ASP A CA 1
ATOM 644 C C . ASP A 1 84 ? 6.356 33.465 -44.752 1.00 66.38 84 ASP A C 1
ATOM 646 O O . ASP A 1 84 ? 6.867 32.601 -44.031 1.00 66.38 84 ASP A O 1
ATOM 650 N N . LEU A 1 85 ? 6.041 33.251 -46.031 1.00 75.81 85 LEU A N 1
ATOM 651 C CA . LEU A 1 85 ? 6.287 32.008 -46.759 1.00 75.81 85 LEU A CA 1
ATOM 652 C C . LEU A 1 85 ? 7.766 31.610 -46.713 1.00 75.81 85 LEU A C 1
ATOM 654 O O . LEU A 1 85 ? 8.067 30.428 -46.594 1.00 75.81 85 LEU A O 1
ATOM 658 N N . THR A 1 86 ? 8.675 32.584 -46.705 1.00 77.38 86 THR A N 1
ATOM 659 C CA . THR A 1 86 ? 10.122 32.370 -46.582 1.00 77.38 86 THR A CA 1
ATOM 660 C C . THR A 1 86 ? 10.485 31.729 -45.245 1.00 77.38 86 THR A C 1
ATOM 662 O O . THR A 1 86 ? 11.252 30.770 -45.200 1.00 77.38 86 THR A O 1
ATOM 665 N N . SER A 1 87 ? 9.895 32.210 -44.146 1.00 72.25 87 SER A N 1
ATOM 666 C CA . SER A 1 87 ? 10.108 31.621 -42.816 1.00 72.25 87 SER A CA 1
ATOM 667 C C . SER A 1 87 ? 9.529 30.208 -42.698 1.00 72.25 87 SER A C 1
ATOM 669 O O . SER A 1 87 ? 10.101 29.353 -42.020 1.00 72.25 87 SER A O 1
ATOM 671 N N . LEU A 1 88 ? 8.402 29.944 -43.366 1.00 71.50 88 LEU A N 1
ATOM 672 C CA . LEU A 1 88 ? 7.767 28.628 -43.376 1.00 71.50 88 LEU A CA 1
ATOM 673 C C . LEU A 1 88 ? 8.578 27.631 -44.198 1.00 71.50 88 LEU A C 1
ATOM 675 O O . LEU A 1 88 ? 8.821 26.530 -43.714 1.00 71.50 88 LEU A O 1
ATOM 679 N N . GLN A 1 89 ? 9.067 28.043 -45.368 1.00 85.75 89 GLN A N 1
ATOM 680 C CA . GLN A 1 89 ? 9.968 27.243 -46.196 1.00 85.75 89 GLN A CA 1
ATOM 681 C C . GLN A 1 89 ? 11.278 26.938 -45.466 1.00 85.75 89 GLN A C 1
ATOM 683 O O . GLN A 1 89 ? 11.713 25.795 -45.459 1.00 85.75 89 GLN A O 1
ATOM 688 N N . ALA A 1 90 ? 11.861 27.909 -44.756 1.00 85.44 90 ALA A N 1
ATOM 689 C CA . ALA A 1 90 ? 13.061 27.667 -43.953 1.00 85.44 90 ALA A CA 1
ATOM 690 C C . ALA A 1 90 ? 12.816 26.658 -42.811 1.00 85.44 90 ALA A C 1
ATOM 692 O O . ALA A 1 90 ? 13.675 25.831 -42.501 1.00 85.44 90 ALA A O 1
ATOM 693 N N . ARG A 1 91 ? 11.635 26.697 -42.176 1.00 75.12 91 ARG A N 1
ATOM 694 C CA . ARG A 1 91 ? 11.245 25.719 -41.144 1.00 75.12 91 ARG A CA 1
ATOM 695 C C . ARG A 1 91 ? 10.991 24.334 -41.727 1.00 75.12 91 ARG A C 1
ATOM 697 O O . ARG A 1 91 ? 11.357 23.349 -41.093 1.00 75.12 91 ARG A O 1
ATOM 704 N N . GLU A 1 92 ? 10.369 24.265 -42.898 1.00 85.44 92 GLU A N 1
ATOM 705 C CA . GLU A 1 92 ? 10.161 23.024 -43.641 1.00 85.44 92 GLU A CA 1
ATOM 706 C C . GLU A 1 92 ? 11.502 22.399 -44.031 1.00 85.44 92 GLU A C 1
ATOM 708 O O . GLU A 1 92 ? 11.745 21.240 -43.714 1.00 85.44 92 GLU A O 1
ATOM 713 N N . GLU A 1 93 ? 12.412 23.181 -44.608 1.00 90.50 93 GLU A N 1
ATOM 714 C CA . GLU A 1 93 ? 13.746 22.725 -44.999 1.00 90.50 93 GLU A CA 1
ATOM 715 C C . GLU A 1 93 ? 14.554 22.238 -43.785 1.00 90.50 93 GLU A C 1
ATOM 717 O O . GLU A 1 93 ? 15.185 21.182 -43.837 1.00 90.50 93 GLU A O 1
ATOM 722 N N . SER A 1 94 ? 14.467 22.936 -42.646 1.00 85.50 94 SER A N 1
ATOM 723 C CA . SER A 1 94 ? 15.071 22.475 -41.389 1.00 85.50 94 SER A CA 1
ATOM 724 C C . SER A 1 94 ? 14.471 21.151 -40.904 1.00 85.50 94 SER A C 1
ATOM 726 O O . SER A 1 94 ? 15.211 20.273 -40.465 1.00 85.50 94 SER A O 1
ATOM 728 N N . ALA A 1 95 ? 13.148 20.989 -40.985 1.00 76.44 95 ALA A N 1
ATOM 729 C CA . ALA A 1 95 ? 12.463 19.773 -40.552 1.00 76.44 95 ALA A CA 1
ATOM 730 C C . ALA A 1 95 ? 12.772 18.577 -41.465 1.00 76.44 95 ALA A C 1
ATOM 732 O O . ALA A 1 95 ? 12.991 17.472 -40.970 1.00 76.44 95 ALA A O 1
ATOM 733 N N . ILE A 1 96 ? 12.839 18.797 -42.783 1.00 87.25 96 ILE A N 1
ATOM 734 C CA . ILE A 1 96 ? 13.255 17.784 -43.761 1.00 87.25 96 ILE A CA 1
ATOM 735 C C . ILE A 1 96 ? 14.691 17.353 -43.465 1.00 87.25 96 ILE A C 1
ATOM 737 O O . ILE A 1 96 ? 14.953 16.160 -43.331 1.00 87.25 96 ILE A O 1
ATOM 741 N N . ARG A 1 97 ? 15.603 18.309 -43.258 1.00 85.56 97 ARG A N 1
ATOM 742 C CA . ARG A 1 97 ? 17.004 18.016 -42.940 1.00 85.56 97 ARG A CA 1
ATOM 743 C C . ARG A 1 97 ? 17.159 17.227 -41.637 1.00 85.56 97 ARG A C 1
ATOM 745 O O . ARG A 1 97 ? 17.960 16.299 -41.569 1.00 85.56 97 ARG A O 1
ATOM 752 N N . GLU A 1 98 ? 16.405 17.569 -40.594 1.00 77.00 98 GLU A N 1
ATOM 753 C CA . GLU A 1 98 ? 16.395 16.805 -39.339 1.00 77.00 98 GLU A CA 1
ATOM 754 C C . GLU A 1 98 ? 15.845 15.385 -39.529 1.00 77.00 98 GLU A C 1
ATOM 756 O O . GLU A 1 98 ? 16.399 14.433 -38.970 1.00 77.00 98 GLU A O 1
ATOM 761 N N . ALA A 1 99 ? 14.793 15.228 -40.337 1.00 72.94 99 ALA A N 1
ATOM 762 C CA . ALA A 1 99 ? 14.204 13.932 -40.651 1.00 72.94 99 ALA A CA 1
ATOM 763 C C . ALA A 1 99 ? 15.155 13.044 -41.468 1.00 72.94 99 ALA A C 1
ATOM 765 O O . ALA A 1 99 ? 15.268 11.854 -41.177 1.00 72.94 99 ALA A O 1
ATOM 766 N N . GLU A 1 100 ? 15.883 13.612 -42.432 1.00 83.88 100 GLU A N 1
ATOM 767 C CA . GLU A 1 100 ? 16.921 12.909 -43.194 1.00 83.88 100 GLU A CA 1
ATOM 768 C C . GLU A 1 100 ? 18.056 12.435 -42.276 1.00 83.88 100 GLU A C 1
ATOM 770 O O . GLU A 1 100 ? 18.395 11.252 -42.280 1.00 83.88 100 GLU A O 1
ATOM 775 N N . ILE A 1 101 ? 18.566 13.307 -41.396 1.00 78.75 101 ILE A N 1
ATOM 776 C CA . ILE A 1 101 ? 19.594 12.941 -40.404 1.00 78.75 101 ILE A CA 1
ATOM 777 C C . ILE A 1 101 ? 19.092 11.833 -39.463 1.00 78.75 101 ILE A C 1
ATOM 779 O O . ILE A 1 101 ? 19.859 10.952 -39.071 1.00 78.75 101 ILE A O 1
ATOM 783 N N . ALA A 1 102 ? 17.818 11.866 -39.066 1.00 74.56 102 ALA A N 1
ATOM 784 C CA . ALA A 1 102 ? 17.224 10.827 -38.231 1.00 74.56 102 ALA A CA 1
ATOM 785 C C . ALA A 1 102 ? 17.068 9.498 -38.988 1.00 74.56 102 ALA A C 1
ATOM 787 O O . ALA A 1 102 ? 17.324 8.441 -38.412 1.00 74.56 102 ALA A O 1
ATOM 788 N N . ALA A 1 103 ? 16.705 9.542 -40.272 1.00 79.44 103 ALA A N 1
ATOM 789 C CA . ALA A 1 103 ? 16.584 8.364 -41.123 1.00 79.44 103 ALA A CA 1
ATOM 790 C C . ALA A 1 103 ? 17.944 7.691 -41.371 1.00 79.44 103 ALA A C 1
ATOM 792 O O . ALA A 1 103 ? 18.043 6.471 -41.273 1.00 79.44 103 ALA A O 1
ATOM 793 N N . GLU A 1 104 ? 19.011 8.467 -41.588 1.00 80.06 104 GLU A N 1
ATOM 794 C CA . GLU A 1 104 ? 20.382 7.951 -41.752 1.00 80.06 104 GLU A CA 1
ATOM 795 C C . GLU A 1 104 ? 20.917 7.220 -40.509 1.00 80.06 104 GLU A C 1
ATOM 797 O O . GLU A 1 104 ? 21.844 6.411 -40.603 1.00 80.06 104 GLU A O 1
ATOM 802 N N . ARG A 1 105 ? 20.340 7.479 -39.330 1.00 81.00 105 ARG A N 1
ATOM 803 C CA . ARG A 1 105 ? 20.693 6.792 -38.078 1.00 81.00 105 ARG A CA 1
ATOM 804 C C . ARG A 1 105 ? 20.023 5.427 -37.928 1.00 81.00 105 ARG A C 1
ATOM 806 O O . ARG A 1 105 ? 20.460 4.642 -37.086 1.00 81.00 105 ARG A O 1
ATOM 813 N N . ILE A 1 106 ? 18.998 5.122 -38.720 1.00 81.94 106 ILE A N 1
ATOM 814 C CA . ILE A 1 106 ? 18.265 3.855 -38.652 1.00 81.94 106 ILE A CA 1
ATOM 815 C C . ILE A 1 106 ? 18.925 2.851 -39.602 1.00 81.94 106 ILE A C 1
ATOM 817 O O . ILE A 1 106 ? 18.935 3.031 -40.818 1.00 81.94 106 ILE A O 1
ATOM 821 N N . GLY A 1 107 ? 19.473 1.769 -39.051 1.00 81.06 107 GLY A N 1
ATOM 822 C CA . GLY A 1 107 ? 20.078 0.709 -39.850 1.00 81.06 107 GLY A CA 1
ATOM 823 C C . GLY A 1 107 ? 19.019 -0.109 -40.594 1.00 81.06 107 GLY A C 1
ATOM 824 O O . GLY A 1 107 ? 18.021 -0.547 -40.019 1.00 81.06 107 GLY A O 1
ATOM 825 N N . VAL A 1 108 ? 19.239 -0.367 -41.884 1.00 82.12 108 VAL A N 1
ATOM 826 C CA . VAL A 1 108 ? 18.345 -1.201 -42.702 1.00 82.12 108 VAL A CA 1
ATOM 827 C C . VAL A 1 108 ? 18.789 -2.663 -42.615 1.00 82.12 108 VAL A C 1
ATOM 829 O O . VAL A 1 108 ? 19.917 -2.996 -42.972 1.00 82.12 108 VAL A O 1
ATOM 832 N N . GLY A 1 109 ? 17.903 -3.549 -42.148 1.00 78.44 109 GLY A N 1
ATOM 833 C CA . GLY A 1 109 ? 18.197 -4.985 -42.015 1.00 78.44 109 GLY A CA 1
ATOM 834 C C . GLY A 1 109 ? 19.145 -5.337 -40.861 1.00 78.44 109 GLY A C 1
ATOM 835 O O . GLY A 1 109 ? 19.761 -6.403 -40.878 1.00 78.44 109 GLY A O 1
ATOM 836 N N . VAL A 1 110 ? 19.281 -4.448 -39.872 1.00 81.88 110 VAL A N 1
ATOM 837 C CA . VAL A 1 110 ? 20.108 -4.656 -38.673 1.00 81.88 110 VAL A CA 1
ATOM 838 C C . VAL A 1 110 ? 19.275 -5.204 -37.512 1.00 81.88 110 VAL A C 1
ATOM 840 O O . VAL A 1 110 ? 18.057 -5.037 -37.465 1.00 81.88 110 VAL A O 1
ATOM 843 N N . THR A 1 111 ? 19.922 -5.877 -36.560 1.00 80.56 111 THR A N 1
ATOM 844 C CA . THR A 1 111 ? 19.247 -6.365 -35.349 1.00 80.56 111 THR A CA 1
ATOM 845 C C . THR A 1 111 ? 18.947 -5.217 -34.381 1.00 80.56 111 THR A C 1
ATOM 847 O O . THR A 1 111 ? 19.620 -4.186 -34.389 1.00 80.56 111 THR A O 1
ATOM 850 N N . VAL A 1 112 ? 17.969 -5.410 -33.489 1.00 75.06 112 VAL A N 1
ATOM 851 C CA . VAL A 1 112 ? 17.641 -4.435 -32.426 1.00 75.06 112 VAL A CA 1
ATOM 852 C C . VAL A 1 112 ? 18.858 -4.156 -31.533 1.00 75.06 112 VAL A C 1
ATOM 854 O O . VAL A 1 112 ? 19.100 -3.020 -31.135 1.00 75.06 112 VAL A O 1
ATOM 857 N N . GLU A 1 113 ? 19.671 -5.184 -31.275 1.00 75.25 113 GLU A N 1
ATOM 858 C CA . GLU A 1 113 ? 20.931 -5.052 -30.539 1.00 75.25 113 GLU A CA 1
ATOM 859 C C . GLU A 1 113 ? 21.926 -4.139 -31.268 1.00 75.25 113 GLU A C 1
ATOM 861 O O . GLU A 1 113 ? 22.520 -3.258 -30.648 1.00 75.25 113 GLU A O 1
ATOM 866 N N . ALA A 1 114 ? 22.070 -4.297 -32.587 1.00 80.06 114 ALA A N 1
ATOM 867 C CA . ALA A 1 114 ? 22.956 -3.468 -33.398 1.00 80.06 114 ALA A CA 1
ATOM 868 C C . ALA A 1 114 ? 22.507 -1.998 -33.418 1.00 80.06 114 ALA A C 1
ATOM 870 O O . ALA A 1 114 ? 23.345 -1.104 -33.295 1.00 80.06 114 ALA A O 1
ATOM 871 N N . GLN A 1 115 ? 21.196 -1.744 -33.506 1.00 83.69 115 GLN A N 1
ATOM 872 C CA . GLN A 1 115 ? 20.645 -0.387 -33.443 1.00 83.69 115 GLN A CA 1
ATOM 873 C C . GLN A 1 115 ? 20.895 0.266 -32.074 1.00 83.69 115 GLN A C 1
ATOM 875 O O . GLN A 1 115 ? 21.355 1.402 -32.011 1.00 83.69 115 GLN A O 1
ATOM 880 N N . SER A 1 116 ? 20.699 -0.468 -30.974 1.00 79.38 116 SER A N 1
ATOM 881 C CA . SER A 1 116 ? 20.988 0.036 -29.622 1.00 79.38 116 SER A CA 1
ATOM 882 C C . SER A 1 116 ? 22.468 0.384 -29.431 1.00 79.38 116 SER A C 1
ATOM 884 O O . SER A 1 116 ? 22.797 1.379 -28.782 1.00 79.38 116 SER A O 1
ATOM 886 N N . ILE A 1 117 ? 23.370 -0.431 -29.985 1.00 82.44 117 ILE A N 1
ATOM 887 C CA . ILE A 1 117 ? 24.816 -0.181 -29.952 1.00 82.44 117 ILE A CA 1
ATOM 888 C C . ILE A 1 117 ? 25.163 1.082 -30.751 1.00 82.44 117 ILE A C 1
ATOM 890 O O . ILE A 1 117 ? 25.945 1.913 -30.283 1.00 82.44 117 ILE A O 1
ATOM 894 N N . PHE A 1 118 ? 24.570 1.242 -31.936 1.00 86.19 118 PHE A N 1
ATOM 895 C CA . PHE A 1 118 ? 24.745 2.424 -32.776 1.00 86.19 118 PHE A CA 1
ATOM 896 C C . PHE A 1 118 ? 24.306 3.699 -32.048 1.00 86.19 118 PHE A C 1
ATOM 898 O O . PHE A 1 118 ? 25.077 4.657 -31.954 1.00 86.19 118 PHE A O 1
ATOM 905 N N . ASP A 1 119 ? 23.115 3.682 -31.452 1.00 83.50 119 ASP A N 1
ATOM 906 C CA . ASP A 1 119 ? 22.564 4.824 -30.726 1.00 83.50 119 ASP A CA 1
ATOM 907 C C . ASP A 1 119 ? 23.437 5.198 -29.521 1.00 83.50 119 ASP A C 1
ATOM 909 O O . ASP A 1 119 ? 23.696 6.378 -29.276 1.00 83.50 119 ASP A O 1
ATOM 913 N N . ALA A 1 120 ? 23.951 4.215 -28.781 1.00 80.06 120 ALA A N 1
ATOM 914 C CA . ALA A 1 120 ? 24.848 4.454 -27.654 1.00 80.06 120 ALA A CA 1
ATOM 915 C C . ALA A 1 120 ? 26.199 5.058 -28.074 1.00 80.06 120 ALA A C 1
ATOM 917 O O . ALA A 1 120 ? 26.663 6.022 -27.456 1.00 80.06 120 ALA A O 1
ATOM 918 N N . LEU A 1 121 ? 26.810 4.546 -29.146 1.00 84.12 121 LEU A N 1
ATOM 919 C CA . LEU A 1 121 ? 28.049 5.099 -29.697 1.00 84.12 121 LEU A CA 1
ATOM 920 C C . LEU A 1 121 ? 27.833 6.527 -30.223 1.00 84.12 121 LEU A C 1
ATOM 922 O O . LEU A 1 121 ? 28.658 7.403 -29.951 1.00 84.12 121 LEU A O 1
ATOM 926 N N . SER A 1 122 ? 26.690 6.787 -30.868 1.00 86.06 122 SER A N 1
ATOM 927 C CA . SER A 1 122 ? 26.337 8.093 -31.449 1.00 86.06 122 SER A CA 1
ATOM 928 C C . SER A 1 122 ? 26.258 9.238 -30.439 1.00 86.06 122 SER A C 1
ATOM 930 O O . SER A 1 122 ? 26.454 10.398 -30.796 1.00 86.06 122 SER A O 1
ATOM 932 N N . LYS A 1 123 ? 26.033 8.930 -29.154 1.00 82.94 123 LYS A N 1
ATOM 933 C CA . LYS A 1 123 ? 25.987 9.934 -28.078 1.00 82.94 123 LYS A CA 1
ATOM 934 C C . LYS A 1 123 ? 27.349 10.551 -27.782 1.00 82.94 123 LYS A C 1
ATOM 936 O O . LYS A 1 123 ? 27.414 11.639 -27.219 1.00 82.94 123 LYS A O 1
ATOM 941 N N . THR A 1 124 ? 28.430 9.834 -28.083 1.00 78.25 124 THR A N 1
ATOM 942 C CA . THR A 1 124 ? 29.787 10.222 -27.666 1.00 78.25 124 THR A CA 1
ATOM 943 C C . THR A 1 124 ? 30.780 10.317 -28.813 1.00 78.25 124 THR A C 1
ATOM 945 O O . THR A 1 124 ? 31.828 10.941 -28.641 1.00 78.25 124 THR A O 1
ATOM 948 N N . LEU A 1 125 ? 30.476 9.705 -29.960 1.00 83.75 125 LEU A N 1
ATOM 949 C CA . LEU A 1 125 ? 31.357 9.611 -31.117 1.00 83.75 125 LEU A CA 1
ATOM 950 C C . LEU A 1 125 ? 30.555 9.774 -32.418 1.00 83.75 125 LEU A C 1
ATOM 952 O O . LEU A 1 125 ? 29.413 9.318 -32.490 1.00 83.75 125 LEU A O 1
ATOM 956 N N . PRO A 1 126 ? 31.145 10.370 -33.469 1.00 85.75 126 PRO A N 1
ATOM 957 C CA . PRO A 1 126 ? 30.526 10.398 -34.787 1.00 85.75 126 PRO A CA 1
ATOM 958 C C . PRO A 1 126 ? 30.478 8.977 -35.361 1.00 85.75 126 PRO A C 1
ATOM 960 O O . PRO A 1 126 ? 31.511 8.311 -35.489 1.00 85.75 126 PRO A O 1
ATOM 963 N N . VAL A 1 127 ? 29.276 8.518 -35.701 1.00 89.19 127 VAL A N 1
ATOM 964 C CA . VAL A 1 127 ? 29.011 7.172 -36.221 1.00 89.19 127 VAL A CA 1
ATOM 965 C C . VAL A 1 127 ? 28.083 7.223 -37.422 1.00 89.19 127 VAL A C 1
ATOM 967 O O . VAL A 1 127 ? 27.220 8.094 -37.512 1.00 89.19 127 VAL A O 1
ATOM 970 N N . ARG A 1 128 ? 28.259 6.271 -38.337 1.00 89.69 128 ARG A N 1
ATOM 971 C CA . ARG A 1 128 ? 27.393 6.079 -39.504 1.00 89.69 128 ARG A CA 1
ATOM 972 C C . ARG A 1 128 ? 27.246 4.601 -39.834 1.00 89.69 128 ARG A C 1
ATOM 974 O O . ARG A 1 128 ? 28.125 3.798 -39.510 1.00 89.69 128 ARG A O 1
ATOM 981 N N . TRP A 1 129 ? 26.157 4.259 -40.507 1.00 88.56 129 TRP A N 1
ATOM 982 C CA . TRP A 1 129 ? 25.965 2.924 -41.054 1.00 88.56 129 TRP A CA 1
ATOM 983 C C . TRP A 1 129 ? 26.733 2.753 -42.371 1.00 88.56 129 TRP A C 1
ATOM 985 O O . TRP A 1 129 ? 26.785 3.647 -43.214 1.00 88.56 129 TRP A O 1
ATOM 995 N N . ASP A 1 130 ? 27.337 1.583 -42.546 1.00 87.31 130 ASP A N 1
ATOM 996 C CA . ASP A 1 130 ? 27.818 1.051 -43.822 1.00 87.31 130 ASP A CA 1
ATOM 997 C C . ASP A 1 130 ? 27.138 -0.307 -44.028 1.00 87.31 130 ASP A C 1
ATOM 999 O O . ASP A 1 130 ? 27.620 -1.346 -43.569 1.00 87.31 130 ASP A O 1
ATOM 1003 N N . LYS A 1 131 ? 25.947 -0.285 -44.643 1.00 86.19 131 LYS A N 1
ATOM 1004 C CA . LYS A 1 131 ? 25.013 -1.424 -44.690 1.00 86.19 131 LYS A CA 1
ATOM 1005 C C . LYS A 1 131 ? 24.683 -1.910 -43.272 1.00 86.19 131 LYS A C 1
ATOM 1007 O O . LYS A 1 131 ? 23.972 -1.226 -42.548 1.00 86.19 131 LYS A O 1
ATOM 1012 N N . THR A 1 132 ? 25.219 -3.060 -42.865 1.00 84.94 132 THR A N 1
ATOM 1013 C CA . THR A 1 132 ? 25.055 -3.619 -41.517 1.00 84.94 132 THR A CA 1
ATOM 1014 C C . THR A 1 132 ? 26.231 -3.299 -40.589 1.00 84.94 132 THR A C 1
ATOM 1016 O O . THR A 1 132 ? 26.175 -3.600 -39.402 1.00 84.94 132 THR A O 1
ATOM 1019 N N . VAL A 1 133 ? 27.315 -2.698 -41.080 1.00 88.00 133 VAL A N 1
ATOM 1020 C CA . VAL A 1 133 ? 28.523 -2.405 -40.294 1.00 88.00 133 VAL A CA 1
ATOM 1021 C C . VAL A 1 133 ? 28.420 -1.009 -39.684 1.00 88.00 133 VAL A C 1
ATOM 1023 O O . VAL A 1 133 ? 28.050 -0.054 -40.362 1.00 88.00 133 VAL A O 1
ATOM 1026 N N . ILE A 1 134 ? 28.786 -0.877 -38.408 1.00 89.62 134 ILE A N 1
ATOM 1027 C CA . ILE A 1 134 ? 28.868 0.425 -37.738 1.00 89.62 134 ILE A CA 1
ATOM 1028 C C . ILE A 1 134 ? 30.267 0.987 -37.972 1.00 89.62 134 ILE A C 1
ATOM 1030 O O . ILE A 1 134 ? 31.264 0.361 -37.606 1.00 89.62 134 ILE A O 1
ATOM 1034 N N . VAL A 1 135 ? 30.346 2.173 -38.568 1.00 89.69 135 VAL A N 1
ATOM 1035 C CA . VAL A 1 135 ? 31.607 2.883 -38.786 1.00 89.69 135 VAL A CA 1
ATOM 1036 C C . VAL A 1 135 ? 31.706 4.026 -37.784 1.00 89.69 135 VAL A C 1
ATOM 1038 O O . VAL A 1 135 ? 30.884 4.940 -37.792 1.00 89.69 135 VAL A O 1
ATOM 1041 N N . VAL A 1 136 ? 32.726 3.977 -36.930 1.00 88.81 136 VAL A N 1
ATOM 1042 C CA . VAL A 1 136 ? 32.995 4.952 -35.869 1.00 88.81 136 VAL A CA 1
ATOM 1043 C C . VAL A 1 136 ? 34.198 5.800 -36.267 1.00 88.81 136 VAL A C 1
ATOM 1045 O O . VAL A 1 136 ? 35.251 5.269 -36.620 1.00 88.81 136 VAL A O 1
ATOM 1048 N N . MET A 1 137 ? 34.042 7.126 -36.227 1.00 84.56 137 MET A N 1
ATOM 1049 C CA . MET A 1 137 ? 35.089 8.095 -36.592 1.00 84.56 137 MET A CA 1
ATOM 1050 C C . MET A 1 137 ? 35.703 7.871 -37.989 1.00 84.56 137 MET A C 1
ATOM 1052 O O . MET A 1 137 ? 36.841 8.249 -38.221 1.00 84.56 137 MET A O 1
ATOM 1056 N N . ASN A 1 138 ? 34.971 7.243 -38.921 1.00 84.12 138 ASN A N 1
ATOM 1057 C CA . ASN A 1 138 ? 35.443 6.849 -40.262 1.00 84.12 138 ASN A CA 1
ATOM 1058 C C . ASN A 1 138 ? 36.663 5.905 -40.317 1.00 84.12 138 ASN A C 1
ATOM 1060 O O . ASN A 1 138 ? 37.068 5.520 -41.412 1.00 84.12 138 ASN A O 1
ATOM 1064 N N . GLU A 1 139 ? 37.195 5.469 -39.176 1.00 85.50 139 GLU A N 1
ATOM 1065 C CA . GLU A 1 139 ? 38.411 4.650 -39.094 1.00 85.50 139 GLU A CA 1
ATOM 1066 C C . GLU A 1 139 ? 38.159 3.267 -38.484 1.00 85.50 139 GLU A C 1
ATOM 1068 O O . GLU A 1 139 ? 38.780 2.286 -38.897 1.00 85.50 139 GLU A O 1
ATOM 1073 N N . VAL A 1 140 ? 37.241 3.174 -37.518 1.00 89.25 140 VAL A N 1
ATOM 1074 C CA . VAL A 1 140 ? 36.947 1.943 -36.777 1.00 89.25 140 VAL A CA 1
ATOM 1075 C C . VAL A 1 140 ? 35.663 1.318 -37.311 1.00 89.25 140 VAL A C 1
ATOM 1077 O O . VAL A 1 140 ? 34.637 1.984 -37.435 1.00 89.25 140 VAL A O 1
ATOM 1080 N N . ARG A 1 141 ? 35.703 0.023 -37.615 1.00 89.56 141 ARG A N 1
ATOM 1081 C CA . ARG A 1 141 ? 34.576 -0.757 -38.135 1.00 89.56 141 ARG A CA 1
ATOM 1082 C C . ARG A 1 141 ? 34.159 -1.814 -37.120 1.00 89.56 141 ARG A C 1
ATOM 1084 O O . ARG A 1 141 ? 34.982 -2.622 -36.690 1.00 89.56 141 ARG A O 1
ATOM 1091 N N . VAL A 1 142 ? 32.873 -1.837 -36.781 1.00 89.25 142 VAL A N 1
ATOM 1092 C CA . VAL A 1 142 ? 32.257 -2.845 -35.909 1.00 89.25 142 VAL A CA 1
ATOM 1093 C C . VAL A 1 142 ? 31.256 -3.648 -36.730 1.00 89.25 142 VAL A C 1
ATOM 1095 O O . VAL A 1 142 ? 30.249 -3.119 -37.203 1.00 89.25 142 VAL A O 1
ATOM 1098 N N . SER A 1 143 ? 31.558 -4.926 -36.927 1.00 88.06 143 SER A N 1
ATOM 1099 C CA . SER A 1 143 ? 30.758 -5.842 -37.746 1.00 88.06 143 SER A CA 1
ATOM 1100 C C . SER A 1 143 ? 30.008 -6.855 -36.882 1.00 88.06 143 SER A C 1
ATOM 1102 O O . SER A 1 143 ? 30.395 -7.101 -35.741 1.00 88.06 143 SER A O 1
ATOM 1104 N N . SER A 1 144 ? 28.934 -7.446 -37.419 1.00 81.75 144 SER A N 1
ATOM 1105 C CA . SER A 1 144 ? 28.230 -8.569 -36.781 1.00 81.75 144 SER A CA 1
ATOM 1106 C C . SER A 1 144 ? 29.217 -9.708 -36.481 1.00 81.75 144 SER A C 1
ATOM 1108 O O . SER A 1 144 ? 29.998 -10.044 -37.376 1.00 81.75 144 SER A O 1
ATOM 1110 N N . PRO A 1 145 ? 29.233 -10.306 -35.270 1.00 81.12 145 PRO A N 1
ATOM 1111 C CA . PRO A 1 145 ? 28.229 -10.270 -34.187 1.00 81.12 145 PRO A CA 1
ATOM 1112 C C . PRO A 1 145 ? 28.343 -9.111 -33.163 1.00 81.12 145 PRO A C 1
ATOM 1114 O O . PRO A 1 145 ? 27.845 -9.232 -32.046 1.00 81.12 145 PRO A O 1
ATOM 1117 N N . TYR A 1 146 ? 28.985 -7.991 -33.517 1.00 81.56 146 TYR A N 1
ATOM 1118 C CA . TYR A 1 146 ? 29.144 -6.770 -32.702 1.00 81.56 146 TYR A CA 1
ATOM 1119 C C . TYR A 1 146 ? 29.791 -7.015 -31.328 1.00 81.56 146 TYR A C 1
ATOM 1121 O O . TYR A 1 146 ? 29.437 -6.396 -30.322 1.00 81.56 146 TYR A O 1
ATOM 1129 N N . LEU A 1 147 ? 30.760 -7.932 -31.283 1.00 81.69 147 LEU A N 1
ATOM 1130 C CA . LEU A 1 147 ? 31.558 -8.227 -30.092 1.00 81.69 147 LEU A CA 1
ATOM 1131 C C . LEU A 1 147 ? 32.743 -7.262 -29.973 1.00 81.69 147 LEU A C 1
ATOM 1133 O O . LEU A 1 147 ? 33.150 -6.638 -30.953 1.00 81.69 147 LEU A O 1
ATOM 1137 N N . SER A 1 148 ? 33.357 -7.186 -28.788 1.00 79.69 148 SER A N 1
ATOM 1138 C CA . SER A 1 148 ? 34.619 -6.450 -28.596 1.00 79.69 148 SER A CA 1
ATOM 1139 C C . SER A 1 148 ? 35.734 -6.972 -29.519 1.00 79.69 148 SER A C 1
ATOM 1141 O O . SER A 1 148 ? 36.593 -6.210 -29.963 1.00 79.69 148 SER A O 1
ATOM 1143 N N . GLU A 1 149 ? 35.669 -8.252 -29.880 1.00 81.75 149 GLU A N 1
ATOM 1144 C CA . GLU A 1 149 ? 36.548 -8.929 -30.838 1.00 81.75 149 GLU A CA 1
ATOM 1145 C C . GLU A 1 149 ? 36.263 -8.545 -32.302 1.00 81.75 149 GLU A C 1
ATOM 1147 O O . GLU A 1 149 ? 37.149 -8.624 -33.146 1.00 81.75 149 GLU A O 1
ATOM 1152 N N . SER A 1 150 ? 35.047 -8.079 -32.610 1.00 82.00 150 SER A N 1
ATOM 1153 C CA . SER A 1 150 ? 34.588 -7.724 -33.965 1.00 82.00 150 SER A CA 1
ATOM 1154 C C . SER A 1 150 ? 34.935 -6.284 -34.378 1.00 82.00 150 SER A C 1
ATOM 1156 O O . SER A 1 150 ? 34.451 -5.797 -35.405 1.00 82.00 150 SER A O 1
ATOM 1158 N N . VAL A 1 151 ? 35.748 -5.593 -33.569 1.00 87.19 151 VAL A N 1
ATOM 1159 C CA . VAL A 1 151 ? 36.239 -4.229 -33.812 1.00 87.19 151 VAL A CA 1
ATOM 1160 C C . VAL A 1 151 ? 37.533 -4.291 -34.619 1.00 87.19 151 VAL A C 1
ATOM 1162 O O . VAL A 1 151 ? 38.526 -4.861 -34.164 1.00 87.19 151 VAL A O 1
ATOM 1165 N N . THR A 1 152 ? 37.527 -3.684 -35.805 1.00 83.94 152 THR A N 1
ATOM 1166 C CA . THR A 1 152 ? 38.639 -3.718 -36.769 1.00 83.94 152 THR A CA 1
ATOM 1167 C C . THR A 1 152 ? 38.940 -2.324 -37.334 1.00 83.94 152 THR A C 1
ATOM 1169 O O . THR A 1 152 ? 38.041 -1.492 -37.439 1.00 83.94 152 THR A O 1
ATOM 1172 N N . GLY A 1 153 ? 40.194 -2.066 -37.723 1.00 84.75 153 GLY A N 1
ATOM 1173 C CA . GLY A 1 153 ? 40.640 -0.760 -38.243 1.00 84.75 153 GLY A CA 1
ATOM 1174 C C . GLY A 1 153 ? 41.044 0.244 -37.154 1.00 84.75 153 GLY A C 1
ATOM 1175 O O . GLY A 1 153 ? 41.014 -0.085 -35.976 1.00 84.75 153 GLY A O 1
ATOM 1176 N N . GLY A 1 154 ? 41.452 1.453 -37.549 1.00 83.19 154 GLY A N 1
ATOM 1177 C CA . GLY A 1 154 ? 41.777 2.569 -36.647 1.00 83.19 154 GLY A CA 1
ATOM 1178 C C . GLY A 1 154 ? 43.008 2.397 -35.745 1.00 83.19 154 GLY A C 1
ATOM 1179 O O . GLY A 1 154 ? 43.755 1.421 -35.816 1.00 83.19 154 GLY A O 1
ATOM 1180 N N . THR A 1 155 ? 43.232 3.394 -34.883 1.00 84.50 155 THR A N 1
ATOM 1181 C CA . THR A 1 155 ? 44.325 3.386 -33.898 1.00 84.50 155 THR A CA 1
ATOM 1182 C C . THR A 1 155 ? 44.012 2.479 -32.694 1.00 84.50 155 THR A C 1
ATOM 1184 O O . THR A 1 155 ? 42.842 2.318 -32.327 1.00 84.50 155 THR A O 1
ATOM 1187 N N . PRO A 1 156 ? 45.032 1.924 -32.005 1.00 83.12 156 PRO A N 1
ATOM 1188 C CA . PRO A 1 156 ? 44.826 1.072 -30.827 1.00 83.12 156 PRO A CA 1
ATOM 1189 C C . PRO A 1 156 ? 43.979 1.737 -29.729 1.00 83.12 156 PRO A C 1
ATOM 1191 O O . PRO A 1 156 ? 43.090 1.102 -29.165 1.00 83.12 156 PRO A O 1
ATOM 1194 N N . ALA A 1 157 ? 44.185 3.037 -29.492 1.00 81.44 157 ALA A N 1
ATOM 1195 C CA . ALA A 1 157 ? 43.440 3.810 -28.498 1.00 81.44 157 ALA A CA 1
ATOM 1196 C C . ALA A 1 157 ? 41.951 3.988 -28.861 1.00 81.44 157 ALA A C 1
ATOM 1198 O O . ALA A 1 157 ? 41.082 3.922 -27.987 1.00 81.44 157 ALA A O 1
ATOM 1199 N N . ALA A 1 158 ? 41.632 4.188 -30.146 1.00 80.88 158 ALA A N 1
ATOM 1200 C CA . ALA A 1 158 ? 40.248 4.299 -30.610 1.00 80.88 158 ALA A CA 1
ATOM 1201 C C . ALA A 1 158 ? 39.504 2.961 -30.473 1.00 80.88 158 ALA A C 1
ATOM 1203 O O . ALA A 1 158 ? 38.371 2.926 -29.987 1.00 80.88 158 ALA A O 1
ATOM 1204 N N . ASN A 1 159 ? 40.172 1.854 -30.808 1.00 84.56 159 ASN A N 1
ATOM 1205 C CA . ASN A 1 159 ? 39.620 0.509 -30.652 1.00 84.56 159 ASN A CA 1
ATOM 1206 C C . ASN A 1 159 ? 39.312 0.174 -29.194 1.00 84.56 159 ASN A C 1
ATOM 1208 O O . ASN A 1 159 ? 38.248 -0.368 -28.903 1.00 84.56 159 ASN A O 1
ATOM 1212 N N . GLU A 1 160 ? 40.202 0.526 -28.268 1.00 84.25 160 GLU A N 1
ATOM 1213 C CA . GLU A 1 160 ? 39.996 0.269 -26.842 1.00 84.25 160 GLU A CA 1
ATOM 1214 C C . GLU A 1 160 ? 38.795 1.049 -26.282 1.00 84.25 160 GLU A C 1
ATOM 1216 O O . GLU A 1 160 ? 37.964 0.494 -25.556 1.00 84.25 160 GLU A O 1
ATOM 1221 N N . ARG A 1 161 ? 38.623 2.309 -26.702 1.00 81.88 161 ARG A N 1
ATOM 1222 C CA . ARG A 1 161 ? 37.455 3.124 -26.334 1.00 81.88 161 ARG A CA 1
ATOM 1223 C C . ARG A 1 161 ? 36.148 2.523 -26.857 1.00 81.88 161 ARG A C 1
ATOM 1225 O O . ARG A 1 161 ? 35.184 2.432 -26.097 1.00 81.88 161 ARG A O 1
ATOM 1232 N N . VAL A 1 162 ? 36.112 2.090 -28.119 1.00 83.81 162 VAL A N 1
ATOM 1233 C CA . VAL A 1 162 ? 34.922 1.470 -28.732 1.00 83.81 162 VAL A CA 1
ATOM 1234 C C . VAL A 1 162 ? 34.598 0.124 -28.076 1.00 83.81 162 VAL A C 1
ATOM 1236 O O . VAL A 1 162 ? 33.440 -0.120 -27.739 1.00 83.81 162 VAL A O 1
ATOM 1239 N N . ARG A 1 163 ? 35.606 -0.715 -27.795 1.00 86.31 163 ARG A N 1
ATOM 1240 C CA . ARG A 1 163 ? 35.432 -1.986 -27.065 1.00 86.31 163 ARG A CA 1
ATOM 1241 C C . ARG A 1 163 ? 34.819 -1.777 -25.684 1.00 86.31 163 ARG A C 1
ATOM 1243 O O . ARG A 1 163 ? 33.885 -2.488 -25.323 1.00 86.31 163 ARG A O 1
ATOM 1250 N N . LYS A 1 164 ? 35.282 -0.768 -24.942 1.00 83.00 164 LYS A N 1
ATOM 1251 C CA . LYS A 1 164 ? 34.742 -0.446 -23.616 1.00 83.00 164 LYS A CA 1
ATOM 1252 C C . LYS A 1 164 ? 33.266 -0.043 -23.672 1.00 83.00 164 LYS A C 1
ATOM 1254 O O . LYS A 1 164 ? 32.489 -0.467 -22.820 1.00 83.00 164 LYS A O 1
ATOM 1259 N N . VAL A 1 165 ? 32.864 0.744 -24.673 1.00 80.25 165 VAL A N 1
ATOM 1260 C CA . VAL A 1 165 ? 31.453 1.121 -24.869 1.00 80.25 165 VAL A CA 1
ATOM 1261 C C . VAL A 1 165 ? 30.607 -0.097 -25.256 1.00 80.25 165 VAL A C 1
ATOM 1263 O O . VAL A 1 165 ? 29.547 -0.298 -24.670 1.00 80.25 165 VAL A O 1
ATOM 1266 N N . LEU A 1 166 ? 31.102 -0.958 -26.152 1.00 80.19 166 LEU A N 1
ATOM 1267 C CA . LEU A 1 166 ? 30.427 -2.204 -26.540 1.00 80.19 166 LEU A CA 1
ATOM 1268 C C . LEU A 1 166 ? 30.197 -3.141 -25.345 1.00 80.19 166 LEU A C 1
ATOM 1270 O O . LEU A 1 166 ? 29.107 -3.685 -25.189 1.00 80.19 166 LEU A O 1
ATOM 1274 N N . GLU A 1 167 ? 31.188 -3.315 -24.469 1.00 80.19 167 GLU A N 1
ATOM 1275 C CA . GLU A 1 167 ? 31.048 -4.151 -23.271 1.00 80.19 167 GLU A CA 1
ATOM 1276 C C . GLU A 1 167 ? 30.053 -3.579 -22.254 1.00 80.19 167 GLU A C 1
ATOM 1278 O O . GLU A 1 167 ? 29.281 -4.329 -21.646 1.00 80.19 167 GLU A O 1
ATOM 1283 N N . LEU A 1 168 ? 30.056 -2.255 -22.066 1.00 75.62 168 LEU A N 1
ATOM 1284 C CA . LEU A 1 168 ? 29.110 -1.567 -21.187 1.00 75.62 168 LEU A CA 1
ATOM 1285 C C . LEU A 1 168 ? 27.676 -1.694 -21.703 1.00 75.62 168 LEU A C 1
ATOM 1287 O O . LEU A 1 168 ? 26.779 -2.032 -20.925 1.00 75.62 168 LEU A O 1
ATOM 1291 N N . GLU A 1 169 ? 27.471 -1.497 -23.004 1.00 71.38 169 GLU A N 1
ATOM 1292 C CA . GLU A 1 169 ? 26.155 -1.631 -23.622 1.00 71.38 169 GLU A CA 1
ATOM 1293 C C . GLU A 1 169 ? 25.688 -3.075 -23.663 1.00 71.38 169 GLU A C 1
ATOM 1295 O O . GLU A 1 169 ? 24.544 -3.349 -23.330 1.00 71.38 169 GLU A O 1
ATOM 1300 N N . ARG A 1 170 ? 26.563 -4.046 -23.919 1.00 71.25 170 ARG A N 1
ATOM 1301 C CA . ARG A 1 170 ? 26.174 -5.459 -23.847 1.00 71.25 170 ARG A CA 1
ATOM 1302 C C . ARG A 1 170 ? 25.750 -5.868 -22.434 1.00 71.25 170 ARG A C 1
ATOM 1304 O O . ARG A 1 170 ? 24.763 -6.583 -22.269 1.00 71.25 170 ARG A O 1
ATOM 1311 N N . LYS A 1 171 ? 26.428 -5.359 -21.395 1.00 67.00 171 LYS A N 1
ATOM 1312 C CA . LYS A 1 171 ? 25.983 -5.491 -19.992 1.00 67.00 171 LYS A CA 1
ATOM 1313 C C . LYS A 1 171 ? 24.665 -4.756 -19.715 1.00 67.00 171 LYS A C 1
ATOM 1315 O O . LYS A 1 171 ? 23.953 -5.130 -18.784 1.00 67.00 171 LYS A O 1
ATOM 1320 N N . SER A 1 172 ? 24.350 -3.694 -20.451 1.00 63.72 172 SER A N 1
ATOM 1321 C CA . SER A 1 172 ? 23.075 -2.966 -20.375 1.00 63.72 172 SER A CA 1
ATOM 1322 C C . SER A 1 172 ? 21.943 -3.744 -21.061 1.00 63.72 172 SER A C 1
ATOM 1324 O O . SER A 1 172 ? 20.913 -4.006 -20.447 1.00 63.72 172 SER A O 1
ATOM 1326 N N . ILE A 1 173 ? 22.174 -4.236 -22.278 1.00 56.09 173 ILE A N 1
ATOM 1327 C CA . ILE A 1 173 ? 21.242 -5.031 -23.088 1.00 56.09 173 ILE A CA 1
ATOM 1328 C C . ILE A 1 173 ? 20.890 -6.351 -22.387 1.00 56.09 173 ILE A C 1
ATOM 1330 O O . ILE A 1 173 ? 19.714 -6.690 -22.278 1.00 56.09 173 ILE A O 1
ATOM 1334 N N . LEU A 1 174 ? 21.868 -7.056 -21.802 1.00 53.09 174 LEU A N 1
ATOM 1335 C CA . LEU A 1 174 ? 21.612 -8.253 -20.982 1.00 53.09 174 LEU A CA 1
ATOM 1336 C C . LEU A 1 174 ? 20.724 -7.956 -19.756 1.00 53.09 174 LEU A C 1
ATOM 1338 O O . LEU A 1 174 ? 19.951 -8.814 -19.317 1.00 53.09 174 LEU A O 1
ATOM 1342 N N . ARG A 1 175 ? 20.798 -6.734 -19.211 1.00 48.78 175 ARG A N 1
ATOM 1343 C CA . ARG A 1 175 ? 19.901 -6.274 -18.141 1.00 48.78 175 ARG A CA 1
ATOM 1344 C C . ARG A 1 175 ? 18.506 -5.923 -18.663 1.00 48.78 175 ARG A C 1
ATOM 1346 O O . ARG A 1 175 ? 17.551 -6.192 -17.952 1.00 48.78 175 ARG A O 1
ATOM 1353 N N . TYR A 1 176 ? 18.372 -5.399 -19.881 1.00 43.09 176 TYR A N 1
ATOM 1354 C CA . TYR A 1 176 ? 17.078 -5.083 -20.501 1.00 43.09 176 TYR A CA 1
ATOM 1355 C C . TYR A 1 176 ? 16.309 -6.322 -20.980 1.00 43.09 176 TYR A C 1
ATOM 1357 O O . TYR A 1 176 ? 15.124 -6.446 -20.687 1.00 43.09 176 TYR A O 1
ATOM 1365 N N . PHE A 1 177 ? 16.964 -7.296 -21.624 1.00 40.19 177 PHE A N 1
ATOM 1366 C CA . PHE A 1 177 ? 16.302 -8.536 -22.069 1.00 40.19 177 PHE A CA 1
ATOM 1367 C C . PHE A 1 177 ? 15.716 -9.355 -20.911 1.00 40.19 177 PHE A C 1
ATOM 1369 O O . PHE A 1 177 ? 14.736 -10.079 -21.080 1.00 40.19 177 PHE A O 1
ATOM 1376 N N . THR A 1 178 ? 16.283 -9.228 -19.709 1.00 37.12 178 THR A N 1
ATOM 1377 C CA . THR A 1 178 ? 15.699 -9.830 -18.506 1.00 37.12 178 THR A CA 1
ATOM 1378 C C . THR A 1 178 ? 14.456 -9.076 -18.013 1.00 37.12 178 THR A C 1
ATOM 1380 O O . THR A 1 178 ? 13.621 -9.697 -17.353 1.00 37.12 178 THR A O 1
ATOM 1383 N N . CYS A 1 179 ? 14.277 -7.795 -18.360 1.00 36.00 179 CYS A N 1
ATOM 1384 C CA . CYS A 1 179 ? 13.121 -6.973 -17.978 1.00 36.00 179 CYS A CA 1
ATOM 1385 C C . CYS A 1 179 ? 11.833 -7.330 -18.742 1.00 36.00 179 CYS A C 1
ATOM 1387 O O . CYS A 1 179 ? 10.764 -7.308 -18.133 1.00 36.00 179 CYS A O 1
ATOM 1389 N N . ASP A 1 180 ? 11.918 -7.700 -20.026 1.00 32.91 180 ASP A N 1
ATOM 1390 C CA . ASP A 1 180 ? 10.733 -7.941 -20.873 1.00 32.91 180 ASP A CA 1
ATOM 1391 C C . ASP A 1 180 ? 10.085 -9.322 -20.677 1.00 32.91 180 ASP A C 1
ATOM 1393 O O . ASP A 1 180 ? 8.896 -9.512 -20.945 1.00 32.91 180 ASP A O 1
ATOM 1397 N N . VAL A 1 181 ? 10.829 -10.308 -20.166 1.00 33.22 181 VAL A N 1
ATOM 1398 C CA . VAL A 1 181 ? 10.316 -11.676 -20.028 1.00 33.22 181 VAL A CA 1
ATOM 1399 C C . VAL A 1 181 ? 9.705 -11.884 -18.642 1.00 33.22 181 VAL A C 1
ATOM 1401 O O . VAL A 1 181 ? 10.385 -12.225 -17.674 1.00 33.22 181 VAL A O 1
ATOM 1404 N N . LEU A 1 182 ? 8.376 -11.778 -18.543 1.00 35.31 182 LEU A N 1
ATOM 1405 C CA . LEU A 1 182 ? 7.633 -12.506 -17.511 1.00 35.31 182 LEU A CA 1
ATOM 1406 C C . LEU A 1 182 ? 7.865 -14.012 -17.752 1.00 35.31 182 LEU A C 1
ATOM 1408 O O . LEU A 1 182 ? 7.435 -14.516 -18.789 1.00 35.31 182 LEU A O 1
ATOM 1412 N N . PRO A 1 183 ? 8.500 -14.777 -16.840 1.00 32.69 183 PRO A N 1
ATOM 1413 C CA . PRO A 1 183 ? 8.719 -16.200 -17.070 1.00 32.69 183 PRO A CA 1
ATOM 1414 C C . PRO A 1 183 ? 7.376 -16.940 -16.987 1.00 32.69 183 PRO A C 1
ATOM 1416 O O . PRO A 1 183 ? 6.858 -17.232 -15.904 1.00 32.69 183 PRO A O 1
ATOM 1419 N N . GLY A 1 184 ? 6.789 -17.199 -18.155 1.00 32.28 184 GLY A N 1
ATOM 1420 C CA . GLY A 1 184 ? 5.574 -17.990 -18.343 1.00 32.28 184 GLY A CA 1
ATOM 1421 C C . GLY A 1 184 ? 5.827 -19.472 -18.630 1.00 32.28 184 GLY A C 1
ATOM 1422 O O . GLY A 1 184 ? 4.899 -20.266 -18.491 1.00 32.28 184 GLY A O 1
ATOM 1423 N N . ASP A 1 185 ? 7.054 -19.879 -18.971 1.00 34.72 185 ASP A N 1
ATOM 1424 C CA . ASP A 1 185 ? 7.233 -21.151 -19.690 1.00 34.72 185 ASP A CA 1
ATOM 1425 C C . ASP A 1 185 ? 7.902 -22.307 -18.940 1.00 34.72 185 ASP A C 1
ATOM 1427 O O . ASP A 1 185 ? 7.897 -23.422 -19.450 1.00 34.72 185 ASP A O 1
ATOM 1431 N N . HIS A 1 186 ? 8.346 -22.139 -17.691 1.00 28.98 186 HIS A N 1
ATOM 1432 C CA . HIS A 1 186 ? 8.955 -23.263 -16.953 1.00 28.98 186 HIS A CA 1
ATOM 1433 C C . HIS A 1 186 ? 8.007 -24.060 -16.037 1.00 28.98 186 HIS A C 1
ATOM 1435 O O . HIS A 1 186 ? 8.350 -25.163 -15.625 1.00 28.98 186 HIS A O 1
ATOM 1441 N N . TRP A 1 187 ? 6.788 -23.576 -15.759 1.00 25.95 187 TRP A N 1
ATOM 1442 C CA . TRP A 1 187 ? 5.862 -24.238 -14.816 1.00 25.95 187 TRP A CA 1
ATOM 1443 C C . TRP A 1 187 ? 4.668 -24.967 -15.453 1.00 25.95 187 TRP A C 1
ATOM 1445 O O . TRP A 1 187 ? 3.878 -25.584 -14.738 1.00 25.95 187 TRP A O 1
ATOM 1455 N N . ARG A 1 188 ? 4.556 -24.997 -16.791 1.00 28.47 188 ARG A N 1
ATOM 1456 C CA . ARG A 1 188 ? 3.490 -25.753 -17.485 1.00 28.47 188 ARG A CA 1
ATOM 1457 C C . ARG A 1 188 ? 3.607 -27.282 -17.365 1.00 28.47 188 ARG A C 1
ATOM 1459 O O . ARG A 1 188 ? 2.665 -27.972 -17.736 1.00 28.47 188 ARG A O 1
ATOM 1466 N N . ARG A 1 189 ? 4.704 -27.827 -16.819 1.00 26.89 189 ARG A N 1
ATOM 1467 C CA . ARG A 1 189 ? 4.870 -29.282 -16.627 1.00 26.89 189 ARG A CA 1
ATOM 1468 C C . ARG A 1 189 ? 4.362 -29.838 -15.292 1.00 26.89 189 ARG A C 1
ATOM 1470 O O . ARG A 1 189 ? 4.188 -31.045 -15.217 1.00 26.89 189 ARG A O 1
ATOM 1477 N N . LEU A 1 190 ? 4.053 -29.010 -14.285 1.00 25.78 190 LEU A N 1
ATOM 1478 C CA . LEU A 1 190 ? 3.495 -29.501 -13.007 1.00 25.78 190 LEU A CA 1
ATOM 1479 C C . LEU A 1 190 ? 2.001 -29.197 -12.803 1.00 25.78 190 LEU A C 1
ATOM 1481 O O . LEU A 1 190 ? 1.327 -29.921 -12.079 1.00 25.78 190 LEU A O 1
ATOM 1485 N N . SER A 1 191 ? 1.435 -28.196 -13.482 1.00 25.28 191 SER A N 1
ATOM 1486 C CA . SER A 1 191 ? -0.003 -27.879 -13.402 1.00 25.28 191 SER A CA 1
ATOM 1487 C C . SER A 1 191 ? -0.893 -28.727 -14.326 1.00 25.28 191 SER A C 1
ATOM 1489 O O . SER A 1 191 ? -2.110 -28.545 -14.350 1.00 25.28 191 SER A O 1
ATOM 1491 N N . GLY A 1 192 ? -0.308 -29.685 -15.055 1.00 27.88 192 GLY A N 1
ATOM 1492 C CA . GLY A 1 192 ? -1.025 -30.644 -15.904 1.00 27.88 192 GLY A CA 1
ATOM 1493 C C . GLY A 1 192 ? -1.710 -31.794 -15.153 1.00 27.88 192 GLY A C 1
ATOM 1494 O O . GLY A 1 192 ? -2.434 -32.558 -15.781 1.00 27.88 192 GLY A O 1
ATOM 1495 N N . PHE A 1 193 ? -1.518 -31.915 -13.832 1.00 25.89 193 PHE A N 1
ATOM 1496 C CA . PHE A 1 193 ? -2.017 -33.059 -13.051 1.00 25.89 193 PHE A CA 1
ATOM 1497 C C . PHE A 1 193 ? -3.208 -32.766 -12.121 1.00 25.89 193 PHE A C 1
ATOM 1499 O O . PHE A 1 193 ? -3.796 -33.705 -11.600 1.00 25.89 193 PHE A O 1
ATOM 1506 N N . ILE A 1 194 ? -3.623 -31.503 -11.946 1.00 27.92 194 ILE A N 1
ATOM 1507 C CA . ILE A 1 194 ?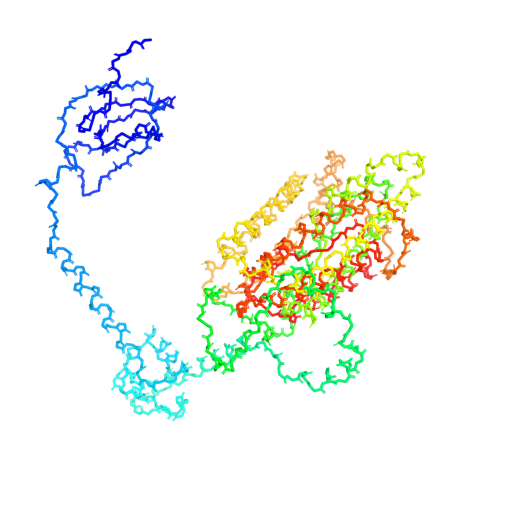 -4.746 -31.146 -11.043 1.00 27.92 194 ILE A CA 1
ATOM 1508 C C . ILE A 1 194 ? -5.972 -30.604 -11.808 1.00 27.92 194 ILE A C 1
ATOM 1510 O O . ILE A 1 194 ? -7.091 -30.642 -11.308 1.00 27.92 194 ILE A O 1
ATOM 1514 N N . CYS A 1 195 ? -5.825 -30.207 -13.076 1.00 24.77 195 CYS A N 1
ATOM 1515 C CA . CYS A 1 195 ? -6.931 -29.705 -13.905 1.00 24.77 195 CYS A CA 1
ATOM 1516 C C . CYS A 1 195 ? -7.602 -30.813 -14.747 1.00 24.77 195 CYS A C 1
ATOM 1518 O O . CYS A 1 195 ? -7.882 -30.630 -15.931 1.00 24.77 195 CYS A O 1
ATOM 1520 N N . ARG A 1 196 ? -7.804 -32.000 -14.159 1.00 25.12 196 ARG A N 1
ATOM 1521 C CA . ARG A 1 196 ? -8.433 -33.156 -14.828 1.00 25.12 196 ARG A CA 1
ATOM 1522 C C . ARG A 1 196 ? -9.503 -33.833 -13.969 1.00 25.12 196 ARG A C 1
ATOM 1524 O O . ARG A 1 196 ? -9.634 -35.048 -13.997 1.00 25.12 196 ARG A O 1
ATOM 1531 N N . SER A 1 197 ? -10.263 -33.053 -13.200 1.00 26.48 197 SER A N 1
ATOM 1532 C CA . SER A 1 197 ? -11.427 -33.573 -12.471 1.00 26.48 197 SER A CA 1
ATOM 1533 C C . SER A 1 197 ? -12.450 -32.487 -12.120 1.00 26.48 197 SER A C 1
ATOM 1535 O O . SER A 1 197 ? -12.791 -32.311 -10.958 1.00 26.48 197 SER A O 1
ATOM 1537 N N . VAL A 1 198 ? -12.963 -31.760 -13.115 1.00 26.70 198 VAL A N 1
ATOM 1538 C CA . VAL A 1 198 ? -14.331 -31.216 -13.048 1.00 26.70 198 VAL A CA 1
ATOM 1539 C C . VAL A 1 198 ? -14.926 -31.343 -14.447 1.00 26.70 198 VAL A C 1
ATOM 1541 O O . VAL A 1 198 ? -14.505 -30.668 -15.385 1.00 26.70 198 VAL A O 1
ATOM 1544 N N . SER A 1 199 ? -15.852 -32.289 -14.584 1.00 26.52 199 SER A N 1
ATOM 1545 C CA . SER A 1 199 ? -16.629 -32.566 -15.790 1.00 26.52 199 SER A CA 1
ATOM 1546 C C . SER A 1 199 ? -17.361 -31.303 -16.250 1.00 26.52 199 SER A C 1
ATOM 1548 O O . SER A 1 199 ? -18.297 -30.825 -15.612 1.00 26.52 199 SER A O 1
ATOM 1550 N N . HIS A 1 200 ? -16.890 -30.743 -17.356 1.00 30.09 200 HIS A N 1
ATOM 1551 C CA . HIS A 1 200 ? -17.375 -29.516 -17.969 1.00 30.09 200 HIS A CA 1
ATOM 1552 C C . HIS A 1 200 ? -18.528 -29.854 -18.932 1.00 30.09 200 HIS A C 1
ATOM 1554 O O . HIS A 1 200 ? -18.365 -29.738 -20.144 1.00 30.09 200 HIS A O 1
ATOM 1560 N N . THR A 1 201 ? -19.675 -30.313 -18.413 1.00 27.77 201 THR A N 1
ATOM 1561 C CA . THR A 1 201 ? -20.792 -30.738 -19.292 1.00 27.77 201 THR A CA 1
ATOM 1562 C C . THR A 1 201 ? -22.201 -30.328 -18.851 1.00 27.77 201 THR A C 1
ATOM 1564 O O . THR A 1 201 ? -23.079 -30.279 -19.702 1.00 27.77 201 THR A O 1
ATOM 1567 N N . GLU A 1 202 ? -22.433 -29.895 -17.608 1.00 27.53 202 GLU A N 1
ATOM 1568 C CA . GLU A 1 202 ? -23.813 -29.653 -17.119 1.00 27.53 202 GLU A CA 1
ATOM 1569 C C . GLU A 1 202 ? -24.230 -28.170 -17.004 1.00 27.53 202 GLU A C 1
ATOM 1571 O O . GLU A 1 202 ? -25.401 -27.859 -16.826 1.00 27.53 202 GLU A O 1
ATOM 1576 N N . LEU A 1 203 ? -23.317 -27.208 -17.190 1.00 31.30 203 LEU A N 1
ATOM 1577 C CA . LEU A 1 203 ? -23.642 -25.765 -17.126 1.00 31.30 203 LEU A CA 1
ATOM 1578 C C . LEU A 1 203 ? -23.949 -25.121 -18.491 1.00 31.30 203 LEU A C 1
ATOM 1580 O O . LEU A 1 203 ? -24.290 -23.942 -18.563 1.00 31.30 203 LEU A O 1
ATOM 1584 N N . PHE A 1 204 ? -23.855 -25.886 -19.582 1.00 30.27 204 PHE A N 1
ATOM 1585 C CA . PHE A 1 204 ? -24.051 -25.377 -20.946 1.00 30.27 204 PHE A CA 1
ATOM 1586 C C . PHE A 1 204 ? -25.504 -25.426 -21.442 1.00 30.27 204 PHE A C 1
ATOM 1588 O O . PHE A 1 204 ? -25.827 -24.749 -22.418 1.00 30.27 204 PHE A O 1
ATOM 1595 N N . TRP A 1 205 ? -26.397 -26.152 -20.761 1.00 27.55 205 TRP A N 1
ATOM 1596 C CA . TRP A 1 205 ? -27.810 -26.230 -21.152 1.00 27.55 205 TRP A CA 1
ATOM 1597 C C . TRP A 1 205 ? -28.688 -25.108 -20.571 1.00 27.55 205 TRP A C 1
ATOM 1599 O O . TRP A 1 205 ? -29.701 -24.766 -21.175 1.00 27.55 205 TRP A O 1
ATOM 1609 N N . GLY A 1 206 ? -28.276 -24.450 -19.480 1.00 31.38 206 GLY A N 1
ATOM 1610 C CA . GLY A 1 206 ? -29.057 -23.370 -18.852 1.00 31.38 206 GLY A CA 1
ATOM 1611 C C . GLY A 1 206 ? -28.980 -22.003 -19.551 1.00 31.38 206 GLY A C 1
ATOM 1612 O O . GLY A 1 206 ? -29.893 -21.194 -19.437 1.00 31.38 206 GLY A O 1
ATOM 1613 N N . LEU A 1 207 ? -27.920 -21.733 -20.321 1.00 34.84 207 LEU A N 1
ATOM 1614 C CA . LEU A 1 207 ? -27.663 -20.408 -20.916 1.00 34.84 207 LEU A CA 1
ATOM 1615 C C . LEU A 1 207 ? -28.155 -20.255 -22.365 1.00 34.84 207 LEU A C 1
ATOM 1617 O O . LEU A 1 207 ? -28.036 -19.177 -22.947 1.00 34.84 207 LEU A O 1
ATOM 1621 N N . ARG A 1 208 ? -28.763 -21.298 -22.947 1.00 28.80 208 ARG A N 1
ATOM 1622 C CA . ARG A 1 208 ? -29.352 -21.244 -24.297 1.00 28.80 208 ARG A CA 1
ATOM 1623 C C . ARG A 1 208 ? -30.775 -20.663 -24.323 1.00 28.80 208 ARG A C 1
ATOM 1625 O O . ARG A 1 208 ? -31.261 -20.336 -25.398 1.00 28.80 208 ARG A O 1
ATOM 1632 N N . TYR A 1 209 ? -31.396 -20.458 -23.156 1.00 34.53 209 TYR A N 1
ATOM 1633 C CA . TYR A 1 209 ? -32.711 -19.813 -23.011 1.00 34.53 209 TYR A CA 1
ATOM 1634 C C . TYR A 1 209 ? -32.666 -18.271 -22.991 1.00 34.53 209 TYR A C 1
ATOM 1636 O O . TYR A 1 209 ? -33.713 -17.636 -23.030 1.00 34.53 209 TYR A O 1
ATOM 1644 N N . LEU A 1 210 ? -31.475 -17.654 -22.978 1.00 35.31 210 LEU A N 1
ATOM 1645 C CA . LEU A 1 210 ? -31.294 -16.195 -22.850 1.00 35.31 210 LEU A CA 1
ATOM 1646 C C . LEU A 1 210 ? -30.758 -15.493 -24.113 1.00 35.31 210 LEU A C 1
ATOM 1648 O O . LEU A 1 210 ? -30.330 -14.347 -24.043 1.00 35.31 210 LEU A O 1
ATOM 1652 N N . GLY A 1 211 ? -30.769 -16.144 -25.282 1.00 29.36 211 GLY A N 1
ATOM 1653 C CA . GLY A 1 211 ? -30.551 -15.458 -26.568 1.00 29.36 211 GLY A CA 1
ATOM 1654 C C . GLY A 1 211 ? -29.155 -14.854 -26.811 1.00 29.36 211 GLY A C 1
ATOM 1655 O O . GLY A 1 211 ? -28.973 -14.118 -27.779 1.00 29.36 211 GLY A O 1
ATOM 1656 N N . PHE A 1 212 ? -28.142 -15.168 -25.998 1.00 27.28 212 PHE A N 1
ATOM 1657 C CA . PHE A 1 212 ? -26.773 -14.692 -26.226 1.00 27.28 212 PHE A CA 1
ATOM 1658 C C . PHE A 1 212 ? -26.027 -15.574 -27.240 1.00 27.28 212 PHE A C 1
ATOM 1660 O O . PHE A 1 212 ? -25.578 -16.681 -26.942 1.00 27.28 212 PHE A O 1
ATOM 1667 N N . SER A 1 213 ? -25.851 -15.056 -28.457 1.00 25.75 213 SER A N 1
ATOM 1668 C CA . SER A 1 213 ? -24.995 -15.652 -29.490 1.00 25.75 213 SER A CA 1
ATOM 1669 C C . SER A 1 213 ? -23.510 -15.443 -29.157 1.00 25.75 213 SER A C 1
ATOM 1671 O O . SER A 1 213 ? -22.921 -14.418 -29.502 1.00 25.75 213 SER A O 1
ATOM 1673 N N . VAL A 1 214 ? -22.864 -16.434 -28.539 1.00 30.33 214 VAL A N 1
ATOM 1674 C CA . VAL A 1 214 ? -21.401 -16.463 -28.374 1.00 30.33 214 VAL A CA 1
ATOM 1675 C C . VAL A 1 214 ? -20.759 -16.979 -29.667 1.00 30.33 214 VAL A C 1
ATOM 1677 O O . VAL A 1 214 ? -20.658 -18.186 -29.887 1.00 30.33 214 VAL A O 1
ATOM 1680 N N . ARG A 1 215 ? -20.298 -16.077 -30.544 1.00 26.20 215 ARG A N 1
ATOM 1681 C CA . ARG A 1 215 ? -19.399 -16.466 -31.645 1.00 26.20 215 ARG A CA 1
ATOM 1682 C C . ARG A 1 215 ? -18.020 -16.803 -31.071 1.00 26.20 215 ARG A C 1
ATOM 1684 O O . ARG A 1 215 ? -17.352 -15.944 -30.500 1.00 26.20 215 ARG A O 1
ATOM 1691 N N . ARG A 1 216 ? -17.572 -18.050 -31.254 1.00 23.91 216 ARG A N 1
ATOM 1692 C CA . ARG A 1 216 ? -16.159 -18.439 -31.114 1.00 23.91 216 ARG A CA 1
ATOM 1693 C C . ARG A 1 216 ? -15.353 -17.721 -32.200 1.00 23.91 216 ARG A C 1
ATOM 1695 O O . ARG A 1 216 ? -15.409 -18.120 -33.357 1.00 23.91 216 ARG A O 1
ATOM 1702 N N . ALA A 1 217 ? -14.582 -16.702 -31.832 1.00 25.02 217 ALA A N 1
ATOM 1703 C CA . ALA A 1 217 ? -13.452 -16.267 -32.645 1.00 25.02 217 ALA A CA 1
ATOM 1704 C C . ALA A 1 217 ? -12.271 -17.191 -32.323 1.00 25.02 217 ALA A C 1
ATOM 1706 O O . ALA A 1 217 ? -11.655 -17.091 -31.261 1.00 25.02 217 ALA A O 1
ATOM 1707 N N . PHE A 1 218 ? -12.012 -18.149 -33.211 1.00 22.16 218 PHE A N 1
ATOM 1708 C CA . PHE A 1 218 ? -10.779 -18.926 -33.211 1.00 22.16 218 PHE A CA 1
ATOM 1709 C C . PHE A 1 218 ? -9.691 -18.000 -33.770 1.00 22.16 218 PHE A C 1
ATOM 1711 O O . PHE A 1 218 ? -9.575 -17.837 -34.980 1.00 22.16 218 PHE A O 1
ATOM 1718 N N . VAL A 1 219 ? -8.968 -17.304 -32.891 1.00 26.11 219 VAL A N 1
ATOM 1719 C CA . VAL A 1 219 ? -7.797 -16.517 -33.295 1.00 26.11 219 VAL A CA 1
ATOM 1720 C C . VAL A 1 219 ? -6.652 -17.509 -33.488 1.00 26.11 219 VAL A C 1
ATOM 1722 O O . VAL A 1 219 ? -6.258 -18.204 -32.548 1.00 26.11 219 VAL A O 1
ATOM 1725 N N . LEU A 1 220 ? -6.205 -17.635 -34.740 1.00 24.55 220 LEU A N 1
ATOM 1726 C CA . LEU A 1 220 ? -4.973 -18.321 -35.130 1.00 24.55 220 LEU A CA 1
ATOM 1727 C C . LEU A 1 220 ? -3.797 -17.796 -34.295 1.00 24.55 220 LEU A C 1
ATOM 1729 O O . LEU A 1 220 ? -3.842 -16.682 -33.786 1.00 24.55 220 LEU A O 1
ATOM 1733 N N . ARG A 1 221 ? -2.751 -18.614 -34.121 1.00 28.80 221 ARG A N 1
ATOM 1734 C CA . ARG A 1 221 ? -1.493 -18.175 -33.502 1.00 28.80 221 ARG A CA 1
ATOM 1735 C C . ARG A 1 221 ? -0.939 -16.992 -34.297 1.00 28.80 221 ARG A C 1
ATOM 1737 O O . ARG A 1 221 ? -0.256 -17.213 -35.290 1.00 28.80 221 ARG A O 1
ATOM 1744 N N . ASP A 1 222 ? -1.217 -15.778 -33.843 1.00 30.97 222 ASP A N 1
ATOM 1745 C CA . ASP A 1 222 ? -0.432 -14.621 -34.236 1.00 30.97 222 ASP A CA 1
ATOM 1746 C C . ASP A 1 222 ? 0.982 -14.840 -33.696 1.00 30.97 222 ASP A C 1
ATOM 1748 O O . ASP A 1 222 ? 1.185 -15.183 -32.522 1.00 30.97 222 ASP A O 1
ATOM 1752 N N . GLU A 1 223 ? 1.957 -14.693 -34.588 1.00 28.94 223 GLU A N 1
ATOM 1753 C CA . GLU A 1 223 ? 3.348 -14.455 -34.233 1.00 28.94 223 GLU A CA 1
ATOM 1754 C C . GLU A 1 223 ? 3.394 -13.424 -33.097 1.00 28.94 223 GLU A C 1
ATOM 1756 O O . GLU A 1 223 ? 2.616 -12.470 -33.081 1.00 28.94 223 GLU A O 1
ATOM 1761 N N . LEU A 1 224 ? 4.265 -13.636 -32.107 1.00 36.97 224 LEU A N 1
ATOM 1762 C CA . LEU A 1 224 ? 4.483 -12.688 -31.015 1.00 36.97 224 LEU A CA 1
ATOM 1763 C C . LEU A 1 224 ? 5.041 -11.381 -31.592 1.00 36.97 224 LEU A C 1
ATOM 1765 O O . LEU A 1 224 ? 6.248 -11.158 -31.592 1.00 36.97 224 LEU A O 1
ATOM 1769 N N . VAL A 1 225 ? 4.162 -10.516 -32.093 1.00 30.11 225 VAL A N 1
ATOM 1770 C CA . VAL A 1 225 ? 4.506 -9.148 -32.452 1.00 30.11 225 VAL A CA 1
ATOM 1771 C C . VAL A 1 225 ? 4.849 -8.443 -31.138 1.00 30.11 225 VAL A C 1
ATOM 1773 O O . VAL A 1 225 ? 3.994 -8.403 -30.240 1.00 30.11 225 VAL A O 1
ATOM 1776 N N . PRO A 1 226 ? 6.076 -7.914 -30.970 1.00 36.81 226 PRO A N 1
ATOM 1777 C CA . PRO A 1 226 ? 6.423 -7.148 -29.784 1.00 36.81 226 PRO A CA 1
ATOM 1778 C C . PRO A 1 226 ? 5.426 -5.998 -29.662 1.00 36.81 226 PRO A C 1
ATOM 1780 O O . PRO A 1 226 ? 5.236 -5.211 -30.589 1.00 36.81 226 PRO A O 1
ATOM 1783 N N . HIS A 1 227 ? 4.712 -5.951 -28.538 1.00 35.38 227 HIS A N 1
ATOM 1784 C CA . HIS A 1 227 ? 3.790 -4.856 -28.278 1.00 35.38 227 HIS A CA 1
ATOM 1785 C C . HIS A 1 227 ? 4.569 -3.536 -28.341 1.00 35.38 227 HIS A C 1
ATOM 1787 O O . HIS A 1 227 ? 5.654 -3.466 -27.761 1.00 35.38 227 HIS A O 1
ATOM 1793 N N . PRO A 1 228 ? 4.044 -2.496 -29.018 1.00 35.66 228 PRO A N 1
ATOM 1794 C CA . PRO A 1 228 ? 4.705 -1.201 -29.054 1.00 35.66 228 PRO A CA 1
ATOM 1795 C C . PRO A 1 228 ? 4.963 -0.735 -27.619 1.00 35.66 228 PRO A C 1
ATOM 1797 O O . PRO A 1 228 ? 4.070 -0.809 -26.765 1.00 35.66 228 PRO A O 1
ATOM 1800 N N . VAL A 1 229 ? 6.200 -0.309 -27.355 1.00 39.22 229 VAL A N 1
ATOM 1801 C CA . VAL A 1 229 ? 6.656 0.142 -26.039 1.00 39.22 229 VAL A CA 1
ATOM 1802 C C . VAL A 1 229 ? 5.831 1.371 -25.660 1.00 39.22 229 VAL A C 1
ATOM 1804 O O . VAL A 1 229 ? 6.083 2.476 -26.126 1.00 39.22 229 VAL A O 1
ATOM 1807 N N . LYS A 1 230 ? 4.785 1.185 -24.852 1.00 45.25 230 LYS A N 1
ATOM 1808 C CA . LYS A 1 230 ? 4.127 2.309 -24.174 1.00 45.25 230 LYS A CA 1
ATOM 1809 C C . LYS A 1 230 ? 5.100 2.871 -23.144 1.00 45.25 230 LYS A C 1
ATOM 1811 O O . LYS A 1 230 ? 5.792 2.078 -22.517 1.00 45.25 230 LYS A O 1
ATOM 1816 N N . ASP A 1 231 ? 5.084 4.189 -22.936 1.00 46.94 231 ASP A N 1
ATOM 1817 C CA . ASP A 1 231 ? 5.948 4.935 -22.006 1.00 46.94 231 ASP A CA 1
ATOM 1818 C C . ASP A 1 231 ? 6.196 4.192 -20.677 1.00 46.94 231 ASP A C 1
ATOM 1820 O O . ASP A 1 231 ? 5.382 4.250 -19.738 1.00 46.94 231 ASP A O 1
ATOM 1824 N N . GLN A 1 232 ? 7.319 3.471 -20.630 1.00 56.69 232 GLN A N 1
ATOM 1825 C CA . GLN A 1 232 ? 7.939 2.902 -19.435 1.00 56.69 232 GLN A CA 1
ATOM 1826 C C . GLN A 1 232 ? 8.730 4.008 -18.728 1.00 56.69 232 GLN A C 1
ATOM 1828 O O . GLN A 1 232 ? 9.129 4.984 -19.366 1.00 56.69 232 GLN A O 1
ATOM 1833 N N . LEU A 1 233 ? 8.974 3.885 -17.418 1.00 57.41 233 LEU A N 1
ATOM 1834 C CA . LEU A 1 233 ? 9.835 4.853 -16.738 1.00 57.41 233 LEU A CA 1
ATOM 1835 C C . LEU A 1 233 ? 11.263 4.755 -17.311 1.00 57.41 233 LEU A C 1
ATOM 1837 O O . LEU A 1 233 ? 11.875 3.684 -17.214 1.00 57.41 233 LEU A O 1
ATOM 1841 N N . PRO A 1 234 ? 11.832 5.837 -17.875 1.00 56.09 234 PRO A N 1
ATOM 1842 C CA . PRO A 1 234 ? 13.223 5.821 -18.299 1.00 56.09 234 PRO A CA 1
ATOM 1843 C C . PRO A 1 234 ? 14.140 5.704 -17.070 1.00 56.09 234 PRO A C 1
ATOM 1845 O O . PRO A 1 234 ? 13.894 6.320 -16.032 1.00 56.09 234 PRO A O 1
ATOM 1848 N N . ASN A 1 235 ? 15.238 4.953 -17.200 1.00 63.59 235 ASN A N 1
ATOM 1849 C CA . ASN A 1 235 ? 16.284 4.791 -16.177 1.00 63.59 235 ASN A CA 1
ATOM 1850 C C . ASN A 1 235 ? 15.878 4.008 -14.906 1.00 63.59 235 ASN A C 1
ATOM 1852 O O . ASN A 1 235 ? 16.298 4.367 -13.799 1.00 63.59 235 ASN A O 1
ATOM 1856 N N . VAL A 1 236 ? 15.098 2.927 -15.041 1.00 64.50 236 VAL A N 1
ATOM 1857 C CA . VAL A 1 236 ? 14.908 1.953 -13.947 1.00 64.50 236 VAL A CA 1
ATOM 1858 C C . VAL A 1 236 ? 16.220 1.223 -13.655 1.00 64.50 236 VAL A C 1
ATOM 1860 O O . VAL A 1 236 ? 16.887 0.729 -14.558 1.00 64.50 236 VAL A O 1
ATOM 1863 N N . SER A 1 237 ? 16.611 1.180 -12.378 1.00 64.94 237 SER A N 1
ATOM 1864 C CA . SER A 1 237 ? 17.900 0.616 -11.950 1.00 64.94 237 SER A CA 1
ATOM 1865 C C . SER A 1 237 ? 17.871 -0.908 -11.851 1.00 64.94 237 SER A C 1
ATOM 1867 O O . SER A 1 237 ? 18.852 -1.569 -12.185 1.00 64.94 237 SER A O 1
ATOM 1869 N N . TYR A 1 238 ? 16.736 -1.460 -11.412 1.00 71.94 238 TYR A N 1
ATOM 1870 C CA . TYR A 1 238 ? 16.509 -2.898 -11.289 1.00 71.94 238 TYR A CA 1
ATOM 1871 C C . TYR A 1 238 ? 15.091 -3.245 -11.735 1.00 71.94 238 TYR A C 1
ATOM 1873 O O . TYR A 1 238 ? 14.122 -2.698 -11.211 1.00 71.94 238 TYR A O 1
ATOM 1881 N N . CYS A 1 239 ? 14.968 -4.176 -12.675 1.00 74.69 239 CYS A N 1
ATOM 1882 C CA . CYS A 1 239 ? 13.683 -4.678 -13.154 1.00 74.69 239 CYS A CA 1
ATOM 1883 C C . CYS A 1 239 ? 13.115 -5.791 -12.261 1.00 74.69 239 CYS A C 1
ATOM 1885 O O . CYS A 1 239 ? 13.780 -6.310 -11.364 1.00 74.69 239 CYS A O 1
ATOM 1887 N N . ILE A 1 240 ? 11.884 -6.221 -12.552 1.00 78.12 240 ILE A N 1
ATOM 1888 C CA . ILE A 1 240 ? 11.128 -7.223 -11.776 1.00 78.12 240 ILE A CA 1
ATOM 1889 C C . ILE A 1 240 ? 11.907 -8.512 -11.498 1.00 78.12 240 ILE A C 1
ATOM 1891 O O . ILE A 1 240 ? 11.805 -9.076 -10.404 1.00 78.12 240 ILE A O 1
ATOM 1895 N N . THR A 1 241 ? 12.647 -8.995 -12.489 1.00 73.31 241 THR A N 1
ATOM 1896 C CA . THR A 1 241 ? 13.387 -10.267 -12.488 1.00 73.31 241 THR A CA 1
ATOM 1897 C C . THR A 1 241 ? 14.861 -10.109 -12.122 1.00 73.31 241 THR A C 1
ATOM 1899 O O . THR A 1 241 ? 15.516 -11.117 -11.870 1.00 73.31 241 THR A O 1
ATOM 1902 N N . SER A 1 242 ? 15.370 -8.875 -12.055 1.00 73.44 242 SER A N 1
ATOM 1903 C CA . SER A 1 242 ? 16.775 -8.567 -11.788 1.00 73.44 242 SER A CA 1
ATOM 1904 C C . SER A 1 242 ? 16.926 -8.059 -10.350 1.00 73.44 242 SER A C 1
ATOM 1906 O O . SER A 1 242 ? 16.621 -6.898 -10.070 1.00 73.44 242 SER A O 1
ATOM 1908 N N . PRO A 1 243 ? 17.288 -8.926 -9.387 1.00 75.06 243 PRO A N 1
ATOM 1909 C CA . PRO A 1 243 ? 17.433 -8.512 -8.002 1.00 75.06 243 PRO A CA 1
ATOM 1910 C C . PRO A 1 243 ? 18.733 -7.725 -7.777 1.00 75.06 243 PRO A C 1
ATOM 1912 O O . PRO A 1 243 ? 19.773 -8.117 -8.311 1.00 75.06 243 PRO A O 1
ATOM 1915 N N . PRO A 1 244 ? 18.705 -6.674 -6.937 1.00 80.12 244 PRO A N 1
ATOM 1916 C CA . PRO A 1 244 ? 19.924 -6.052 -6.437 1.00 80.12 244 PRO A CA 1
ATOM 1917 C C . PRO A 1 244 ? 20.780 -7.040 -5.621 1.00 80.12 244 PRO A C 1
ATOM 1919 O O . PRO A 1 244 ? 20.278 -8.089 -5.189 1.00 80.12 244 PRO A O 1
ATOM 1922 N N . PRO A 1 245 ? 22.0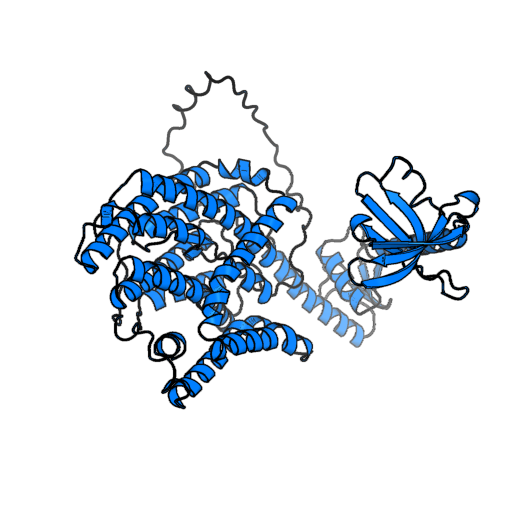61 -6.709 -5.365 1.00 86.50 245 PRO A N 1
ATOM 1923 C CA . PRO A 1 245 ? 22.892 -7.426 -4.401 1.00 86.50 245 PRO A CA 1
ATOM 1924 C C . PRO A 1 245 ? 22.180 -7.575 -3.053 1.00 86.50 245 PRO A C 1
ATOM 1926 O O . PRO A 1 245 ? 21.443 -6.684 -2.635 1.00 86.50 245 PRO A O 1
ATOM 1929 N N . TRP A 1 246 ? 22.420 -8.681 -2.347 1.00 90.12 246 TRP A N 1
ATOM 1930 C CA . TRP A 1 246 ? 21.708 -9.005 -1.104 1.00 90.12 246 TRP A CA 1
ATOM 1931 C C . TRP A 1 246 ? 21.669 -7.873 -0.061 1.00 90.12 246 TRP A C 1
ATOM 1933 O O . TRP A 1 246 ? 20.575 -7.602 0.428 1.00 90.12 246 TRP A O 1
ATOM 1943 N N . PRO A 1 247 ? 22.773 -7.166 0.255 1.00 89.56 247 PRO A N 1
ATOM 1944 C CA . PRO A 1 247 ? 22.730 -6.074 1.230 1.00 89.56 247 PRO A CA 1
ATOM 1945 C C . PRO A 1 247 ? 21.815 -4.921 0.793 1.00 89.56 247 PRO A C 1
ATOM 1947 O O . PRO A 1 247 ? 21.009 -4.435 1.583 1.00 89.56 247 PRO A O 1
ATOM 1950 N N . GLU A 1 248 ? 21.881 -4.532 -0.484 1.00 88.56 248 GLU A N 1
ATOM 1951 C CA . GLU A 1 248 ? 21.016 -3.497 -1.062 1.00 88.56 248 GLU A CA 1
ATOM 1952 C C . GLU A 1 248 ? 19.550 -3.965 -1.076 1.00 88.56 248 GLU A C 1
ATOM 1954 O O . GLU A 1 248 ? 18.656 -3.223 -0.677 1.00 88.56 248 GLU A O 1
ATOM 1959 N N . ALA A 1 249 ? 19.297 -5.226 -1.442 1.00 90.31 249 ALA A N 1
ATOM 1960 C CA . ALA A 1 249 ? 17.959 -5.813 -1.443 1.00 90.31 249 ALA A CA 1
ATOM 1961 C C . ALA A 1 249 ? 17.319 -5.839 -0.046 1.00 90.31 249 ALA A C 1
ATOM 1963 O O . ALA A 1 249 ? 16.121 -5.590 0.085 1.00 90.31 249 ALA A O 1
ATOM 1964 N N . ILE A 1 250 ? 18.112 -6.140 0.987 1.00 93.88 250 ILE A N 1
ATOM 1965 C CA . ILE A 1 250 ? 17.663 -6.178 2.382 1.00 93.88 250 ILE A CA 1
ATOM 1966 C C . ILE A 1 250 ? 17.305 -4.773 2.867 1.00 93.88 250 ILE A C 1
ATOM 1968 O O . ILE A 1 250 ? 16.218 -4.587 3.412 1.00 93.88 250 ILE A O 1
ATOM 1972 N N . LEU A 1 251 ? 18.163 -3.778 2.620 1.00 91.69 251 LEU A N 1
ATOM 1973 C CA . LEU A 1 251 ? 17.896 -2.389 3.008 1.00 91.69 251 LEU A CA 1
ATOM 1974 C C . LEU A 1 251 ? 16.660 -1.822 2.302 1.00 91.69 251 LEU A C 1
ATOM 1976 O O . LEU A 1 251 ? 15.791 -1.242 2.948 1.00 91.69 251 LEU A O 1
ATOM 1980 N N . LEU A 1 252 ? 16.526 -2.049 0.994 1.00 91.50 252 LEU A N 1
ATOM 1981 C CA . LEU A 1 252 ? 15.349 -1.610 0.242 1.00 91.50 252 LEU A CA 1
ATOM 1982 C C . LEU A 1 252 ? 14.076 -2.350 0.689 1.00 91.50 252 LEU A C 1
ATOM 1984 O O . LEU A 1 252 ? 13.006 -1.751 0.782 1.00 91.50 252 LEU A O 1
ATOM 1988 N N . GLY A 1 253 ? 14.175 -3.641 1.021 1.00 94.44 253 GLY A N 1
ATOM 1989 C CA . GLY A 1 253 ? 13.054 -4.407 1.570 1.00 94.44 253 GLY A CA 1
ATOM 1990 C C . GLY A 1 253 ? 12.604 -3.865 2.929 1.00 94.44 253 GLY A C 1
ATOM 1991 O O . GLY A 1 253 ? 11.404 -3.738 3.186 1.00 94.44 253 GLY A O 1
ATOM 1992 N N . PHE A 1 254 ? 13.562 -3.470 3.770 1.00 94.81 254 PHE A N 1
ATOM 1993 C CA . PHE A 1 254 ? 13.294 -2.794 5.036 1.00 94.81 254 PHE A CA 1
ATOM 1994 C C . PHE A 1 254 ? 12.631 -1.423 4.823 1.00 94.81 254 PHE A C 1
ATOM 1996 O O . PHE A 1 254 ? 11.686 -1.086 5.530 1.00 94.81 254 PHE A O 1
ATOM 2003 N N . GLN A 1 255 ? 13.035 -0.668 3.798 1.00 94.06 255 GLN A N 1
ATOM 2004 C CA . GLN A 1 255 ? 12.407 0.609 3.436 1.00 94.06 255 GLN A CA 1
ATOM 2005 C C . GLN A 1 255 ? 10.928 0.459 3.058 1.00 94.06 255 GLN A C 1
ATOM 2007 O O . GLN A 1 255 ? 10.091 1.211 3.553 1.00 94.06 255 GLN A O 1
ATOM 2012 N N . HIS A 1 256 ? 10.587 -0.535 2.232 1.00 94.44 256 HIS A N 1
ATOM 2013 C CA . HIS A 1 256 ? 9.190 -0.854 1.905 1.00 94.44 256 HIS A CA 1
ATOM 2014 C C . HIS A 1 256 ? 8.368 -1.215 3.152 1.00 94.44 256 HIS A C 1
ATOM 2016 O O . HIS A 1 256 ? 7.197 -0.846 3.269 1.00 94.44 256 HIS A O 1
ATOM 2022 N N . TYR A 1 257 ? 8.994 -1.899 4.114 1.00 95.06 257 TYR A N 1
ATOM 2023 C CA . TYR A 1 257 ? 8.364 -2.214 5.392 1.00 95.06 257 TYR A CA 1
ATOM 2024 C C . TYR A 1 257 ? 8.106 -0.941 6.213 1.00 95.06 257 TYR A C 1
ATOM 2026 O O . TYR A 1 257 ? 6.988 -0.755 6.687 1.00 95.06 257 TYR A O 1
ATOM 2034 N N . LEU A 1 258 ? 9.091 -0.040 6.324 1.00 93.38 258 LEU A N 1
ATOM 2035 C CA . LEU A 1 258 ? 8.945 1.228 7.048 1.00 93.38 258 LEU A CA 1
ATOM 2036 C C . LEU A 1 258 ? 7.813 2.093 6.486 1.00 93.38 258 LEU A C 1
ATOM 2038 O O . LEU A 1 258 ? 7.041 2.656 7.258 1.00 93.38 258 LEU A O 1
ATOM 2042 N N . VAL A 1 259 ? 7.686 2.175 5.158 1.00 92.31 259 VAL A N 1
ATOM 2043 C CA . VAL A 1 259 ? 6.581 2.911 4.523 1.00 92.31 259 VAL A CA 1
ATOM 2044 C C . VAL A 1 259 ? 5.235 2.271 4.873 1.00 92.31 259 VAL A C 1
ATOM 2046 O O . VAL A 1 259 ? 4.324 2.964 5.315 1.00 92.31 259 VAL A O 1
ATOM 2049 N N . MET A 1 260 ? 5.124 0.942 4.782 1.00 92.25 260 MET A N 1
ATOM 2050 C CA . MET A 1 260 ? 3.889 0.225 5.133 1.00 92.25 260 MET A CA 1
ATOM 2051 C C . MET A 1 260 ? 3.532 0.314 6.630 1.00 92.25 260 MET A C 1
ATOM 2053 O O . MET A 1 260 ? 2.359 0.235 7.008 1.00 92.25 260 MET A O 1
ATOM 2057 N N . LEU A 1 261 ? 4.521 0.474 7.512 1.00 91.50 261 LEU A N 1
ATOM 2058 C CA . LEU A 1 261 ? 4.294 0.574 8.953 1.00 91.50 261 LEU A CA 1
ATOM 2059 C C . LEU A 1 261 ? 3.430 1.790 9.313 1.00 91.50 261 LEU A C 1
ATOM 2061 O O . LEU A 1 261 ? 2.601 1.689 10.218 1.00 91.50 261 LEU A O 1
ATOM 2065 N N . GLY A 1 262 ? 3.556 2.900 8.576 1.00 88.44 262 GLY A N 1
ATOM 2066 C CA . GLY A 1 262 ? 2.777 4.119 8.811 1.00 88.44 262 GLY A CA 1
ATOM 2067 C C . GLY A 1 262 ? 1.270 3.858 8.816 1.00 88.44 262 GLY A C 1
ATOM 2068 O O . GLY A 1 262 ? 0.592 4.098 9.817 1.00 88.44 262 GLY A O 1
ATOM 2069 N N . THR A 1 263 ? 0.745 3.280 7.737 1.00 89.56 263 THR A N 1
ATOM 2070 C CA . THR A 1 263 ? -0.688 2.966 7.607 1.00 89.56 263 THR A CA 1
ATOM 2071 C C . THR A 1 263 ? -1.126 1.828 8.522 1.00 89.56 263 THR A C 1
ATOM 2073 O O . THR A 1 263 ? -2.205 1.892 9.118 1.00 89.56 263 THR A O 1
ATOM 2076 N N . THR A 1 264 ? -0.255 0.836 8.726 1.00 92.50 264 THR A N 1
ATOM 2077 C CA . THR A 1 264 ? -0.496 -0.295 9.638 1.00 92.50 264 THR A CA 1
ATOM 2078 C C . THR A 1 264 ? -0.674 0.146 11.092 1.00 92.50 264 THR A C 1
ATOM 2080 O O . THR A 1 264 ? -1.483 -0.434 11.810 1.00 92.50 264 THR A O 1
ATOM 2083 N N . VAL A 1 265 ? 0.041 1.181 11.541 1.00 91.69 265 VAL A N 1
ATOM 2084 C CA . VAL A 1 265 ? -0.113 1.747 12.892 1.00 91.69 265 VAL A CA 1
ATOM 2085 C C . VAL A 1 265 ? -1.257 2.757 12.947 1.00 91.69 265 VAL A C 1
ATOM 2087 O O . VAL A 1 265 ? -1.968 2.834 13.956 1.00 91.69 265 VAL A O 1
ATOM 2090 N N . LEU A 1 266 ? -1.464 3.522 11.874 1.00 90.69 266 LEU A N 1
ATOM 2091 C CA . LEU A 1 266 ? -2.482 4.565 11.811 1.00 90.69 266 LEU A CA 1
ATOM 2092 C C . LEU A 1 266 ? -3.898 3.994 11.939 1.00 90.69 266 LEU A C 1
ATOM 2094 O O . LEU A 1 266 ? -4.664 4.450 12.788 1.00 90.69 266 LEU A O 1
ATOM 2098 N N . ILE A 1 267 ? -4.228 2.956 11.170 1.00 93.88 267 ILE A N 1
ATOM 2099 C CA . ILE A 1 267 ? -5.576 2.373 11.152 1.00 93.88 267 ILE A CA 1
ATOM 2100 C C . ILE A 1 267 ? -6.017 1.914 12.563 1.00 93.88 267 ILE A C 1
ATOM 2102 O O . ILE A 1 267 ? -6.992 2.471 13.077 1.00 93.88 267 ILE A O 1
ATOM 2106 N N . PRO A 1 268 ? -5.298 1.020 13.277 1.00 94.69 268 PRO A N 1
ATOM 2107 C CA . PRO A 1 268 ? -5.666 0.628 14.639 1.00 94.69 268 PRO A CA 1
ATOM 2108 C C . PRO A 1 268 ? -5.639 1.794 15.633 1.00 94.69 268 PRO A C 1
ATOM 2110 O O . PRO A 1 268 ? -6.472 1.846 16.533 1.00 94.69 268 PRO A O 1
ATOM 2113 N N . SER A 1 269 ? -4.732 2.766 15.465 1.00 91.50 269 SER A N 1
ATOM 2114 C CA . SER A 1 269 ? -4.693 3.962 16.323 1.00 91.50 269 SER A CA 1
ATOM 2115 C C . SER A 1 269 ? -5.966 4.805 16.239 1.00 91.50 269 SER A C 1
ATOM 2117 O O . SER A 1 269 ? -6.289 5.488 17.208 1.00 91.50 269 SER A O 1
ATOM 2119 N N . THR A 1 270 ? -6.674 4.769 15.107 1.00 90.88 270 THR A N 1
ATOM 2120 C CA . THR A 1 270 ? -7.949 5.480 14.928 1.00 90.88 270 THR A CA 1
ATOM 2121 C C . THR A 1 270 ? -9.168 4.657 15.341 1.00 90.88 270 THR A C 1
ATOM 2123 O O . THR A 1 270 ? -10.119 5.216 15.886 1.00 90.88 270 THR A O 1
ATOM 2126 N N . LEU A 1 271 ? -9.137 3.341 15.106 1.00 94.88 271 LEU A N 1
ATOM 2127 C CA . LEU A 1 271 ? -10.290 2.458 15.282 1.00 94.88 271 LEU A CA 1
ATOM 2128 C C . LEU A 1 271 ? -10.411 1.900 16.707 1.00 94.88 271 LEU A C 1
ATOM 2130 O O . LEU A 1 271 ? -11.496 1.920 17.285 1.00 94.88 271 LEU A O 1
ATOM 2134 N N . VAL A 1 272 ? -9.307 1.434 17.298 1.00 94.94 272 VAL A N 1
ATOM 2135 C CA . VAL A 1 272 ? -9.317 0.712 18.585 1.00 94.94 272 VAL A CA 1
ATOM 2136 C C . VAL A 1 272 ? -9.871 1.553 19.742 1.00 94.94 272 VAL A C 1
ATOM 2138 O O . VAL A 1 272 ? -10.718 1.037 20.475 1.00 94.94 272 VAL A O 1
ATOM 2141 N N . PRO A 1 273 ? -9.508 2.846 19.894 1.00 92.25 273 PRO A N 1
ATOM 2142 C CA . PRO A 1 273 ? -10.084 3.671 20.955 1.00 92.25 273 PRO A CA 1
ATOM 2143 C C . PRO A 1 273 ? -11.606 3.827 20.842 1.00 92.25 273 PRO A C 1
ATOM 2145 O O . PRO A 1 273 ? -12.289 3.908 21.857 1.00 92.25 273 PRO A O 1
ATOM 2148 N N . GLN A 1 274 ? -12.158 3.831 19.622 1.00 92.12 274 GLN A N 1
ATOM 2149 C CA . GLN A 1 274 ? -13.605 3.964 19.407 1.00 92.12 274 GLN A CA 1
ATOM 2150 C C . GLN A 1 274 ? -14.376 2.682 19.741 1.00 92.12 274 GLN A C 1
ATOM 2152 O O . GLN A 1 274 ? -15.549 2.733 20.103 1.00 92.12 274 GLN A O 1
ATOM 2157 N N . MET A 1 275 ? -13.705 1.533 19.677 1.00 92.69 275 MET A N 1
ATOM 2158 C CA . MET A 1 275 ? -14.249 0.245 20.107 1.00 92.69 275 MET A CA 1
ATOM 2159 C C . MET A 1 275 ? -14.221 0.058 21.634 1.00 92.69 275 MET A C 1
ATOM 2161 O O . MET A 1 275 ? -14.858 -0.863 22.136 1.00 92.69 275 MET A O 1
ATOM 2165 N N . GLY A 1 276 ? -13.499 0.915 22.369 1.00 89.25 276 GLY A N 1
ATOM 2166 C CA . GLY A 1 276 ? -13.253 0.766 23.807 1.00 89.25 276 GLY A CA 1
ATOM 2167 C C . GLY A 1 276 ? -11.988 -0.030 24.156 1.00 89.25 276 GLY A C 1
ATOM 2168 O O . GLY A 1 276 ? -11.791 -0.359 25.323 1.00 89.25 276 GLY A O 1
ATOM 2169 N N . GLY A 1 277 ? -11.132 -0.336 23.172 1.00 90.94 277 GLY A N 1
ATOM 2170 C CA . GLY A 1 277 ? -9.865 -1.040 23.389 1.00 90.94 277 GLY A CA 1
ATOM 2171 C C . GLY A 1 277 ? -8.742 -0.118 23.877 1.00 90.94 277 GLY A C 1
ATOM 2172 O O . GLY A 1 277 ? -8.689 1.067 23.534 1.00 90.94 277 GLY A O 1
ATOM 2173 N N . GLY A 1 278 ? -7.824 -0.673 24.669 1.00 92.38 278 GLY A N 1
ATOM 2174 C CA . GLY A 1 278 ? -6.652 0.016 25.195 1.00 92.38 278 GLY A CA 1
ATOM 2175 C C . GLY A 1 278 ? -5.401 -0.172 24.332 1.00 92.38 278 GLY A C 1
ATOM 2176 O O . GLY A 1 278 ? -5.450 -0.538 23.156 1.00 92.38 278 GLY A O 1
ATOM 2177 N N . ASN A 1 279 ? -4.234 0.084 24.933 1.00 91.31 279 ASN A N 1
ATOM 2178 C CA . ASN A 1 279 ? -2.942 -0.073 24.254 1.00 91.31 279 ASN A CA 1
ATOM 2179 C C . ASN A 1 279 ? -2.608 -1.541 23.946 1.00 91.31 279 ASN A C 1
ATOM 2181 O O . ASN A 1 279 ? -1.897 -1.804 22.977 1.00 91.31 279 ASN A O 1
ATOM 2185 N N . GLU A 1 280 ? -3.120 -2.485 24.738 1.00 91.62 280 GLU A N 1
ATOM 2186 C CA . GLU A 1 280 ? -2.887 -3.916 24.535 1.00 91.62 280 GLU A CA 1
ATOM 2187 C C . GLU A 1 280 ? -3.649 -4.428 23.309 1.00 91.62 280 GLU A C 1
ATOM 2189 O O . GLU A 1 280 ? -3.053 -5.020 22.409 1.00 91.62 280 GLU A O 1
ATOM 2194 N N . GLU A 1 281 ? -4.948 -4.145 23.218 1.00 93.50 281 GLU A N 1
ATOM 2195 C CA . GLU A 1 281 ? -5.774 -4.488 22.058 1.00 93.50 281 GLU A CA 1
ATOM 2196 C C . GLU A 1 281 ? -5.252 -3.795 20.795 1.00 93.50 281 GLU A C 1
ATOM 2198 O O . GLU A 1 281 ? -5.169 -4.409 19.728 1.00 93.50 281 GLU A O 1
ATOM 2203 N N . LYS A 1 282 ? -4.800 -2.543 20.934 1.00 94.06 282 LYS A N 1
ATOM 2204 C CA . LYS A 1 282 ? -4.153 -1.795 19.857 1.00 94.06 282 LYS A CA 1
ATOM 2205 C C . LYS A 1 282 ? -2.885 -2.483 19.362 1.00 94.06 282 LYS A C 1
ATOM 2207 O O . LYS A 1 282 ? -2.741 -2.666 18.154 1.00 94.06 282 LYS A O 1
ATOM 2212 N N . ALA A 1 283 ? -1.986 -2.886 20.260 1.00 93.81 283 ALA A N 1
ATOM 2213 C CA . ALA A 1 283 ? -0.769 -3.605 19.893 1.00 93.81 283 ALA A CA 1
ATOM 2214 C C . ALA A 1 283 ? -1.090 -4.939 19.198 1.00 93.81 283 ALA A C 1
ATOM 2216 O O . ALA A 1 283 ? -0.558 -5.215 18.122 1.00 93.81 283 ALA A O 1
ATOM 2217 N N . LYS A 1 284 ? -2.035 -5.720 19.744 1.00 93.56 284 LYS A N 1
ATOM 2218 C CA . LYS A 1 284 ? -2.487 -6.993 19.154 1.00 93.56 284 LYS A CA 1
ATOM 2219 C C . LYS A 1 284 ? -3.053 -6.806 17.742 1.00 93.56 284 LYS A C 1
ATOM 2221 O O . LYS A 1 284 ? -2.757 -7.605 16.848 1.00 93.56 284 LYS A O 1
ATOM 2226 N N . MET A 1 285 ? -3.845 -5.755 17.518 1.00 94.81 285 MET A N 1
ATOM 2227 C CA . MET A 1 285 ? -4.408 -5.443 16.201 1.00 94.81 285 MET A CA 1
ATOM 2228 C C . MET A 1 285 ? -3.325 -4.995 15.207 1.00 94.81 285 MET A C 1
ATOM 2230 O O . MET A 1 285 ? -3.336 -5.469 14.073 1.00 94.81 285 MET A O 1
ATOM 2234 N N . ILE A 1 286 ? -2.356 -4.164 15.623 1.00 95.06 286 ILE A N 1
ATOM 2235 C CA . ILE A 1 286 ? -1.207 -3.757 14.786 1.00 95.06 286 ILE A CA 1
ATOM 2236 C C . ILE A 1 286 ? -0.401 -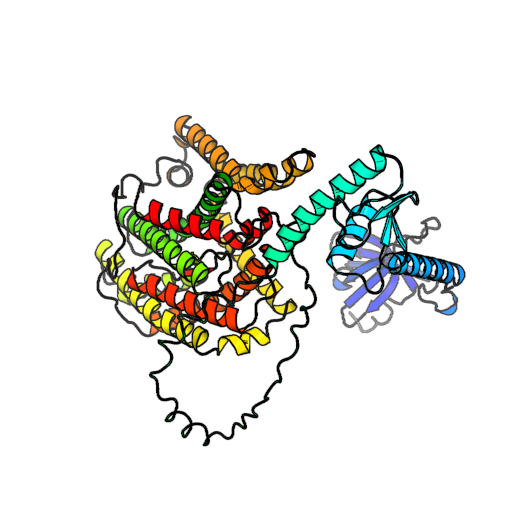4.983 14.343 1.00 95.06 286 ILE A C 1
ATOM 2238 O O . ILE A 1 286 ? -0.146 -5.149 13.151 1.00 95.06 286 ILE A O 1
ATOM 2242 N N . GLN A 1 287 ? -0.052 -5.870 15.279 1.00 94.94 287 GLN A N 1
ATOM 2243 C CA . GLN A 1 287 ? 0.683 -7.103 14.982 1.00 94.94 287 GLN A CA 1
ATOM 2244 C C . GLN A 1 287 ? -0.082 -7.986 13.992 1.00 94.94 287 GLN A C 1
ATOM 2246 O O . GLN A 1 287 ? 0.477 -8.464 13.010 1.00 94.94 287 GLN A O 1
ATOM 2251 N N . THR A 1 288 ? -1.386 -8.160 14.203 1.00 96.12 288 THR A N 1
ATOM 2252 C CA . THR A 1 288 ? -2.227 -8.980 13.320 1.00 96.12 288 THR A CA 1
ATOM 2253 C C . THR A 1 288 ? -2.321 -8.388 11.916 1.00 96.12 288 THR A C 1
ATOM 2255 O O . THR A 1 288 ? -2.173 -9.112 10.931 1.00 96.12 288 THR A O 1
ATOM 2258 N N . LEU A 1 289 ? -2.544 -7.074 11.811 1.00 96.56 289 LEU A N 1
ATOM 2259 C CA . LEU A 1 289 ? -2.622 -6.375 10.531 1.00 96.56 289 LEU A CA 1
ATOM 2260 C C . LEU A 1 289 ? -1.301 -6.486 9.761 1.00 96.56 289 LEU A C 1
ATOM 2262 O O . LEU A 1 289 ? -1.323 -6.787 8.569 1.00 96.56 289 LEU A O 1
ATOM 2266 N N . LEU A 1 290 ? -0.164 -6.324 10.446 1.00 96.25 290 LEU A N 1
ATOM 2267 C CA . LEU A 1 290 ? 1.167 -6.451 9.853 1.00 96.25 290 LEU A CA 1
ATOM 2268 C C . LEU A 1 290 ? 1.464 -7.887 9.383 1.00 96.25 290 LEU A C 1
ATOM 2270 O O . LEU A 1 290 ? 1.959 -8.083 8.273 1.00 96.25 290 LEU A O 1
ATOM 2274 N N . PHE A 1 291 ? 1.116 -8.894 10.190 1.00 97.25 291 PHE A N 1
ATOM 2275 C CA . PHE A 1 291 ? 1.297 -10.307 9.844 1.00 97.25 291 PHE A CA 1
ATOM 2276 C C . PHE A 1 291 ? 0.523 -10.674 8.572 1.00 97.25 291 PHE A C 1
ATOM 2278 O O . PHE A 1 291 ? 1.081 -11.230 7.624 1.00 97.25 291 PHE A O 1
ATOM 2285 N N . VAL A 1 292 ? -0.761 -10.304 8.521 1.00 97.56 292 VAL A N 1
ATOM 2286 C CA . VAL A 1 292 ? -1.627 -10.578 7.368 1.00 97.56 292 VAL A CA 1
ATOM 2287 C C . VAL A 1 292 ? -1.208 -9.761 6.143 1.00 97.56 292 VAL A C 1
ATOM 2289 O O . VAL A 1 292 ? -1.236 -10.293 5.036 1.00 97.56 292 VAL A O 1
ATOM 2292 N N . ALA A 1 293 ? -0.745 -8.518 6.308 1.00 97.38 293 ALA A N 1
ATOM 2293 C CA . ALA A 1 293 ? -0.168 -7.729 5.216 1.00 97.38 293 ALA A CA 1
ATOM 2294 C C . ALA A 1 293 ? 1.052 -8.426 4.584 1.00 97.38 293 ALA A C 1
ATOM 2296 O O . ALA A 1 293 ? 1.165 -8.496 3.356 1.00 97.38 293 ALA A O 1
ATOM 2297 N N . GLY A 1 294 ? 1.919 -9.031 5.404 1.00 97.50 294 GLY A N 1
ATOM 2298 C CA . GLY A 1 294 ? 3.035 -9.854 4.935 1.00 97.50 294 GLY A CA 1
ATOM 2299 C C . GLY A 1 294 ? 2.575 -11.076 4.129 1.00 97.50 294 GLY A C 1
ATOM 2300 O O . GLY A 1 294 ? 3.033 -11.282 3.002 1.00 97.50 294 GLY A O 1
ATOM 2301 N N . LEU A 1 295 ? 1.610 -11.848 4.645 1.00 97.38 295 LEU A N 1
ATOM 2302 C CA . LEU A 1 295 ? 1.030 -12.994 3.923 1.00 97.38 295 LEU A CA 1
ATOM 2303 C C . LEU A 1 295 ? 0.372 -12.578 2.599 1.00 97.38 295 LEU A C 1
ATOM 2305 O O . LEU A 1 295 ? 0.571 -13.218 1.561 1.00 97.38 295 LEU A O 1
ATOM 2309 N N . ASN A 1 296 ? -0.372 -11.475 2.611 1.00 97.31 296 ASN A N 1
ATOM 2310 C CA . ASN A 1 296 ? -1.047 -10.937 1.435 1.00 97.31 296 ASN A CA 1
ATOM 2311 C C . ASN A 1 296 ? -0.044 -10.435 0.388 1.00 97.31 296 ASN A C 1
ATOM 2313 O O . ASN A 1 296 ? -0.210 -10.674 -0.806 1.00 97.31 296 ASN A O 1
ATOM 2317 N N . THR A 1 297 ? 1.053 -9.814 0.820 1.00 97.62 297 THR A N 1
ATOM 2318 C CA . THR A 1 297 ? 2.133 -9.388 -0.078 1.00 97.62 297 THR A CA 1
ATOM 2319 C C . THR A 1 297 ? 2.842 -10.589 -0.715 1.00 97.62 297 THR A C 1
ATOM 2321 O O . THR A 1 297 ? 3.098 -10.601 -1.924 1.00 97.62 297 THR A O 1
ATOM 2324 N N . LEU A 1 298 ? 3.114 -11.655 0.047 1.00 97.38 298 LEU A N 1
ATOM 2325 C CA . LEU A 1 298 ? 3.701 -12.884 -0.501 1.00 97.38 298 LEU A CA 1
ATOM 2326 C C . LEU A 1 298 ? 2.765 -13.566 -1.504 1.00 97.38 298 LEU A C 1
ATOM 2328 O O . LEU A 1 298 ? 3.179 -13.889 -2.617 1.00 97.38 298 LEU A O 1
ATOM 2332 N N . THR A 1 299 ? 1.491 -13.742 -1.158 1.00 96.00 299 THR A N 1
ATOM 2333 C CA . THR A 1 299 ? 0.511 -14.364 -2.064 1.00 96.00 299 THR A CA 1
ATOM 2334 C C . THR A 1 299 ? 0.320 -13.548 -3.344 1.00 96.00 299 THR A C 1
ATOM 2336 O O . THR A 1 299 ? 0.294 -14.120 -4.440 1.00 96.00 299 THR A O 1
ATOM 2339 N N . GLN A 1 300 ? 0.314 -12.216 -3.254 1.00 96.50 300 GLN A N 1
ATOM 2340 C CA . GLN A 1 300 ? 0.198 -11.343 -4.419 1.00 96.50 300 GLN A CA 1
ATOM 2341 C C . GLN A 1 300 ? 1.427 -11.395 -5.340 1.00 96.50 300 GLN A C 1
ATOM 2343 O O . GLN A 1 300 ? 1.290 -11.449 -6.570 1.00 96.50 300 GLN A O 1
ATOM 2348 N N . THR A 1 301 ? 2.632 -11.406 -4.763 1.00 94.62 301 THR A N 1
ATOM 2349 C CA . THR A 1 301 ? 3.898 -11.446 -5.517 1.00 94.62 301 THR A CA 1
ATOM 2350 C C . THR A 1 301 ? 4.212 -12.834 -6.097 1.00 94.62 301 THR A C 1
ATOM 2352 O O . THR A 1 301 ? 4.933 -12.934 -7.096 1.00 94.62 301 THR A O 1
ATOM 2355 N N . LEU A 1 302 ? 3.664 -13.911 -5.522 1.00 92.50 302 LEU A N 1
ATOM 2356 C CA . LEU A 1 302 ? 3.855 -15.291 -5.990 1.00 92.50 302 LEU A CA 1
ATOM 2357 C C . LEU A 1 302 ? 2.755 -15.747 -6.965 1.00 92.50 302 LEU A C 1
ATOM 2359 O O . LEU A 1 302 ? 3.050 -16.217 -8.074 1.00 92.50 302 LEU A O 1
ATOM 2363 N N . PHE A 1 303 ? 1.487 -15.587 -6.583 1.00 93.44 303 PHE A N 1
ATOM 2364 C CA . PHE A 1 303 ? 0.337 -16.152 -7.298 1.00 93.44 303 PHE A CA 1
ATOM 2365 C C . PHE A 1 303 ? -0.565 -15.101 -7.955 1.00 93.44 303 PHE A C 1
ATOM 2367 O O . PHE A 1 303 ? -1.133 -15.381 -9.015 1.00 93.44 303 PHE A O 1
ATOM 2374 N N . GLY A 1 304 ? -0.662 -13.905 -7.365 1.00 92.31 304 GLY A N 1
ATOM 2375 C CA . GLY A 1 304 ? -1.464 -12.777 -7.846 1.00 92.31 304 GLY A CA 1
ATOM 2376 C C . GLY A 1 304 ? -0.950 -12.160 -9.148 1.00 92.31 304 GLY A C 1
ATOM 2377 O O . GLY A 1 304 ? -0.800 -12.826 -10.179 1.00 92.31 304 GLY A O 1
ATOM 2378 N N . THR A 1 305 ? -0.683 -10.856 -9.152 1.00 90.69 305 THR A N 1
ATOM 2379 C CA . THR A 1 305 ? -0.134 -10.190 -10.345 1.00 90.69 305 THR A CA 1
ATOM 2380 C C . THR A 1 305 ? 1.319 -10.565 -10.626 1.00 90.69 305 THR A C 1
ATOM 2382 O O . THR A 1 305 ? 1.750 -10.440 -11.768 1.00 90.69 305 THR A O 1
ATOM 2385 N N . ARG A 1 306 ? 2.064 -11.062 -9.623 1.00 91.62 306 ARG A N 1
ATOM 2386 C CA . ARG A 1 306 ? 3.527 -11.270 -9.680 1.00 91.62 306 ARG A CA 1
ATOM 2387 C C . ARG A 1 306 ? 4.345 -9.993 -9.894 1.00 91.62 306 ARG A C 1
ATOM 2389 O O . ARG A 1 306 ? 5.534 -10.064 -10.201 1.00 91.62 306 ARG A O 1
ATOM 2396 N N . LEU A 1 307 ? 3.711 -8.841 -9.713 1.00 92.19 307 LEU A N 1
ATOM 2397 C CA . LEU A 1 307 ? 4.368 -7.544 -9.661 1.00 92.19 307 LEU A CA 1
ATOM 2398 C C . LEU A 1 307 ? 4.977 -7.305 -8.273 1.00 92.19 307 LEU A C 1
ATOM 2400 O O . LEU A 1 307 ? 4.553 -7.959 -7.317 1.00 92.19 307 LEU A O 1
ATOM 2404 N N . PRO A 1 308 ? 5.914 -6.350 -8.134 1.00 93.38 308 PRO A N 1
ATOM 2405 C CA . PRO A 1 308 ? 6.397 -5.861 -6.840 1.00 93.38 308 PRO A CA 1
ATOM 2406 C C . PRO A 1 308 ? 5.319 -5.016 -6.120 1.00 93.38 308 PRO A C 1
ATOM 2408 O O . PRO A 1 308 ? 5.548 -3.870 -5.766 1.00 93.38 308 PRO A O 1
ATOM 2411 N N . ALA A 1 309 ? 4.112 -5.551 -5.931 1.00 94.62 309 ALA A N 1
ATOM 2412 C CA . ALA A 1 309 ? 3.019 -4.858 -5.254 1.00 94.62 309 ALA A CA 1
ATOM 2413 C C . ALA A 1 309 ? 2.969 -5.264 -3.775 1.00 94.62 309 ALA A C 1
ATOM 2415 O O . ALA A 1 309 ? 2.786 -6.443 -3.465 1.00 94.62 309 ALA A O 1
ATOM 2416 N N . VAL A 1 310 ? 3.108 -4.287 -2.878 1.00 96.50 310 VAL A N 1
ATOM 2417 C CA . VAL A 1 310 ? 2.892 -4.469 -1.435 1.00 96.50 310 VAL A CA 1
ATOM 2418 C C . VAL A 1 310 ? 1.393 -4.413 -1.148 1.00 96.50 310 VAL A C 1
ATOM 2420 O O . VAL A 1 310 ? 0.710 -3.514 -1.639 1.00 96.50 310 VAL A O 1
ATOM 2423 N N . ILE A 1 311 ? 0.882 -5.356 -0.359 1.00 95.62 311 ILE A N 1
ATOM 2424 C CA . ILE A 1 311 ? -0.504 -5.373 0.117 1.00 95.62 311 ILE A CA 1
ATOM 2425 C C . ILE A 1 311 ? -0.526 -5.017 1.599 1.00 95.62 311 ILE A C 1
ATOM 2427 O O . ILE A 1 311 ? 0.282 -5.524 2.374 1.00 95.62 311 ILE A O 1
ATOM 2431 N N . GLY A 1 312 ? -1.479 -4.182 1.999 1.00 94.12 312 GLY A N 1
ATOM 2432 C CA . GLY A 1 312 ? -1.621 -3.744 3.379 1.00 94.12 312 GLY A CA 1
ATOM 2433 C C . GLY A 1 312 ? -3.030 -3.278 3.718 1.00 94.12 312 GLY A C 1
ATOM 2434 O O . GLY A 1 312 ? -3.930 -3.354 2.882 1.00 94.12 312 GLY A O 1
ATOM 2435 N N . GLY A 1 313 ? -3.229 -2.805 4.950 1.00 93.44 313 GLY A N 1
ATOM 2436 C CA . GLY A 1 313 ? -4.509 -2.233 5.370 1.00 93.44 313 GLY A CA 1
ATOM 2437 C C . GLY A 1 313 ? -4.886 -1.017 4.520 1.00 93.44 313 GLY A C 1
ATOM 2438 O O . GLY A 1 313 ? -4.030 -0.182 4.239 1.00 93.44 313 GLY A O 1
ATOM 2439 N N . SER A 1 314 ? -6.155 -0.909 4.119 1.00 92.62 314 SER A N 1
ATOM 2440 C CA . SER A 1 314 ? -6.627 0.203 3.279 1.00 92.62 314 SER A CA 1
ATOM 2441 C C . SER A 1 314 ? -7.569 1.148 4.008 1.00 92.62 314 SER A C 1
ATOM 2443 O O . SER A 1 314 ? -8.450 0.723 4.758 1.00 92.62 314 SER A O 1
ATOM 2445 N N . PHE A 1 315 ? -7.410 2.445 3.744 1.00 88.88 315 PHE A N 1
ATOM 2446 C CA . PHE A 1 315 ? -8.300 3.482 4.263 1.00 88.88 315 PHE A CA 1
ATOM 2447 C C . PHE A 1 315 ? -9.702 3.418 3.671 1.00 88.88 315 PHE A C 1
ATOM 2449 O O . PHE A 1 315 ? -10.634 3.898 4.305 1.00 88.88 315 PHE A O 1
ATOM 2456 N N . THR A 1 316 ? -9.886 2.767 2.520 1.00 90.62 316 THR A N 1
ATOM 2457 C CA . THR A 1 316 ? -11.219 2.562 1.924 1.00 90.62 316 THR A CA 1
ATOM 2458 C C . THR A 1 316 ? -12.170 1.809 2.857 1.00 90.62 316 THR A C 1
ATOM 2460 O O . THR A 1 316 ? -13.377 2.031 2.828 1.00 90.62 316 THR A O 1
ATOM 2463 N N . PHE A 1 317 ? -11.628 0.959 3.730 1.00 94.69 317 PHE A N 1
ATOM 2464 C CA . PHE A 1 317 ? -12.397 0.187 4.697 1.00 94.69 317 PHE A CA 1
ATOM 2465 C C . PHE A 1 317 ? -12.625 0.925 6.024 1.00 94.69 317 PHE A C 1
ATOM 2467 O O . PHE A 1 317 ? -13.531 0.556 6.765 1.00 94.69 317 PHE A O 1
ATOM 2474 N N . VAL A 1 318 ? -11.867 1.985 6.328 1.00 93.69 318 VAL A N 1
ATOM 2475 C CA . VAL A 1 318 ? -11.948 2.696 7.618 1.00 93.69 318 VAL A CA 1
ATOM 2476 C C . VAL A 1 318 ? -13.328 3.326 7.860 1.00 93.69 318 VAL A C 1
ATOM 2478 O O . VAL A 1 318 ? -13.881 3.069 8.930 1.00 93.69 318 VAL A O 1
ATOM 2481 N N . PRO A 1 319 ? -13.941 4.081 6.920 1.00 93.12 319 PRO A N 1
ATOM 2482 C CA . PRO A 1 319 ? -15.286 4.635 7.116 1.00 93.12 319 PRO A CA 1
ATOM 2483 C C . PRO A 1 319 ? -16.336 3.554 7.382 1.00 93.12 319 PRO A C 1
ATOM 2485 O O . PRO A 1 319 ? -17.187 3.695 8.257 1.00 93.12 319 PRO A O 1
ATOM 2488 N N . THR A 1 320 ? -16.237 2.439 6.665 1.00 94.94 320 THR A N 1
ATOM 2489 C CA . THR A 1 320 ? -17.143 1.299 6.804 1.00 94.94 320 THR A CA 1
ATOM 2490 C C . THR A 1 320 ? -16.969 0.612 8.151 1.00 94.94 320 THR A C 1
ATOM 2492 O O . THR A 1 320 ? -17.948 0.326 8.834 1.00 94.94 320 THR A O 1
ATOM 2495 N N . THR A 1 321 ? -15.726 0.410 8.585 1.00 96.06 321 THR A N 1
ATOM 2496 C CA . THR A 1 321 ? -15.431 -0.125 9.913 1.00 96.06 321 THR A CA 1
ATOM 2497 C C . THR A 1 321 ? -15.927 0.813 11.014 1.00 96.06 321 THR A C 1
ATOM 2499 O O . THR A 1 321 ? -16.522 0.342 11.976 1.00 96.06 321 THR A O 1
ATOM 2502 N N . LEU A 1 322 ? -15.773 2.134 10.867 1.00 95.38 322 LEU A N 1
ATOM 2503 C CA . LEU A 1 322 ? -16.350 3.118 11.793 1.00 95.38 322 LEU A CA 1
ATOM 2504 C C . LEU A 1 322 ? -17.876 3.030 11.852 1.00 95.38 322 LEU A C 1
ATOM 2506 O O . LEU A 1 322 ? -18.443 3.067 12.942 1.00 95.38 322 LEU A O 1
ATOM 2510 N N . SER A 1 323 ? -18.539 2.838 10.711 1.00 95.19 323 SER A N 1
ATOM 2511 C CA . SER A 1 323 ? -19.986 2.613 10.675 1.00 95.19 323 SER A CA 1
ATOM 2512 C C . SER A 1 323 ? -20.402 1.372 11.472 1.00 95.19 323 SER A C 1
ATOM 2514 O O . SER A 1 323 ? -21.448 1.395 12.114 1.00 95.19 323 SER A O 1
ATOM 2516 N N . ILE A 1 324 ? -19.596 0.305 11.453 1.00 94.94 324 ILE A N 1
ATOM 2517 C CA . ILE A 1 324 ? -19.837 -0.905 12.253 1.00 94.94 324 ILE A CA 1
ATOM 2518 C C . ILE A 1 324 ? -19.605 -0.617 13.742 1.00 94.94 324 ILE A C 1
ATOM 2520 O O . ILE A 1 324 ? -20.440 -0.962 14.570 1.00 94.94 324 ILE A O 1
ATOM 2524 N N . ILE A 1 325 ? -18.507 0.060 14.092 1.00 94.56 325 ILE A N 1
ATOM 2525 C CA . ILE A 1 325 ? -18.173 0.422 15.482 1.00 94.56 325 ILE A CA 1
ATOM 2526 C C . ILE A 1 325 ? -19.293 1.243 16.136 1.00 94.56 325 ILE A C 1
ATOM 2528 O O . ILE A 1 325 ? -19.608 1.042 17.308 1.00 94.56 325 ILE A O 1
ATOM 2532 N N . LEU A 1 326 ? -19.890 2.164 15.376 1.00 93.06 326 LEU A N 1
ATOM 2533 C CA . LEU A 1 326 ? -20.945 3.068 15.835 1.00 93.06 326 LEU A CA 1
ATOM 2534 C C . LEU A 1 326 ? -22.358 2.474 15.714 1.00 93.06 326 LEU A C 1
ATOM 2536 O O . LEU A 1 326 ? -23.334 3.162 16.017 1.00 93.06 326 LEU A O 1
ATOM 2540 N N . ALA A 1 327 ? -22.498 1.218 15.281 1.00 92.38 327 ALA A N 1
ATOM 2541 C CA . ALA A 1 327 ? -23.802 0.587 15.148 1.00 92.38 327 ALA A CA 1
ATOM 2542 C C . ALA A 1 327 ? -24.492 0.439 16.516 1.00 92.38 327 ALA A C 1
ATOM 2544 O O . ALA A 1 327 ? -23.899 -0.039 17.488 1.00 92.38 327 ALA A O 1
ATOM 2545 N N . GLY A 1 328 ? -25.785 0.779 16.572 1.00 88.25 328 GLY A N 1
ATOM 2546 C CA . GLY A 1 328 ? -26.582 0.741 17.806 1.00 88.25 328 GLY A CA 1
ATOM 2547 C C . GLY A 1 328 ? -26.605 -0.628 18.494 1.00 88.25 328 GLY A C 1
ATOM 2548 O O . GLY A 1 328 ? -26.697 -0.704 19.706 1.00 88.25 328 GLY A O 1
ATOM 2549 N N . ARG A 1 329 ? -26.395 -1.735 17.771 1.00 88.25 329 ARG A N 1
ATOM 2550 C CA . ARG A 1 329 ? -26.357 -3.089 18.362 1.00 88.25 329 ARG A CA 1
ATOM 2551 C C . ARG A 1 329 ? -25.217 -3.329 19.367 1.00 88.25 329 ARG A C 1
ATOM 2553 O O . ARG A 1 329 ? -25.212 -4.347 20.062 1.00 88.25 329 ARG A O 1
ATOM 2560 N N . TYR A 1 330 ? -24.232 -2.430 19.415 1.00 89.25 330 TYR A N 1
ATOM 2561 C CA . TYR A 1 330 ? -23.116 -2.477 20.360 1.00 89.25 330 TYR A CA 1
ATOM 2562 C C . TYR A 1 330 ? -23.227 -1.432 21.482 1.00 89.25 330 TYR A C 1
ATOM 2564 O O . TYR A 1 330 ? -22.320 -1.361 22.313 1.00 89.25 330 TYR A O 1
ATOM 2572 N N . SER A 1 331 ? -24.295 -0.620 21.530 1.00 85.12 331 SER A N 1
ATOM 2573 C CA . SER A 1 331 ? -24.469 0.397 22.580 1.00 85.12 331 SER A CA 1
ATOM 2574 C C . SER A 1 331 ? -24.721 -0.203 23.957 1.00 85.12 331 SER A C 1
ATOM 2576 O O . SER A 1 331 ? -24.319 0.387 24.955 1.00 85.12 331 SER A O 1
ATOM 2578 N N . ASP A 1 332 ? -25.334 -1.385 24.006 1.00 85.50 332 ASP A N 1
ATOM 2579 C CA . ASP A 1 332 ? -25.821 -1.991 25.251 1.00 85.50 332 ASP A CA 1
ATOM 2580 C C . ASP A 1 332 ? -24.711 -2.686 26.060 1.00 85.50 332 ASP A C 1
ATOM 2582 O O . ASP A 1 332 ? -24.929 -3.123 27.189 1.00 85.50 332 ASP A O 1
ATOM 2586 N N . VAL A 1 333 ? -23.502 -2.800 25.498 1.00 86.38 333 VAL A N 1
ATOM 2587 C CA . VAL A 1 333 ? -22.360 -3.453 26.151 1.00 86.38 333 VAL A CA 1
ATOM 2588 C C . VAL A 1 333 ? -21.583 -2.430 26.979 1.00 86.38 333 VAL A C 1
ATOM 2590 O O . VAL A 1 333 ? -20.867 -1.589 26.435 1.00 86.38 333 VAL A O 1
ATOM 2593 N N . LEU A 1 334 ? -21.709 -2.525 28.307 1.00 84.81 334 LEU A N 1
ATOM 2594 C CA . LEU A 1 334 ? -21.050 -1.624 29.264 1.00 84.81 334 LEU A CA 1
ATOM 2595 C C . LEU A 1 334 ? -19.547 -1.908 29.420 1.00 84.81 334 LEU A C 1
ATOM 2597 O O . LEU A 1 334 ? -18.768 -0.982 29.638 1.00 84.81 334 LEU A O 1
ATOM 2601 N N . ASN A 1 335 ? -19.129 -3.173 29.293 1.00 90.12 335 ASN A N 1
ATOM 2602 C CA . ASN A 1 335 ? -17.733 -3.585 29.444 1.00 90.12 335 ASN A CA 1
ATOM 2603 C C . ASN A 1 335 ? -16.909 -3.227 28.188 1.00 90.12 335 ASN A C 1
ATOM 2605 O O . ASN A 1 335 ? -17.181 -3.781 27.119 1.00 90.12 335 ASN A O 1
ATOM 2609 N N . PRO A 1 336 ? -15.864 -2.376 28.279 1.00 89.62 336 PRO A N 1
ATOM 2610 C CA . PRO A 1 336 ? -15.107 -1.930 27.103 1.00 89.62 336 PRO A CA 1
ATOM 2611 C C . PRO A 1 336 ? -14.380 -3.055 26.352 1.00 89.62 336 PRO A C 1
ATOM 2613 O O . PRO A 1 336 ? -14.368 -3.066 25.123 1.00 89.62 336 PRO A O 1
ATOM 2616 N N . GLN A 1 337 ? -13.817 -4.031 27.071 1.00 89.00 337 GLN A N 1
ATOM 2617 C CA . GLN A 1 337 ? -13.122 -5.170 26.454 1.00 89.00 337 GLN A CA 1
ATOM 2618 C C . GLN A 1 337 ? -14.087 -6.112 25.730 1.00 89.00 337 GLN A C 1
ATOM 2620 O O . GLN A 1 337 ? -13.839 -6.510 24.595 1.00 89.00 337 GLN A O 1
ATOM 2625 N N . GLU A 1 338 ? -15.227 -6.417 26.348 1.00 91.50 338 GLU A N 1
ATOM 2626 C CA . GLU A 1 338 ? -16.267 -7.239 25.727 1.00 91.50 338 GLU A CA 1
ATOM 2627 C C . GLU A 1 338 ? -16.851 -6.545 24.490 1.00 91.50 338 GLU A C 1
ATOM 2629 O O . GLU A 1 338 ? -17.059 -7.175 23.451 1.00 91.50 338 GLU A O 1
ATOM 2634 N N . LYS A 1 339 ? -17.053 -5.224 24.572 1.00 93.19 339 LYS A N 1
ATOM 2635 C CA . LYS A 1 339 ? -17.480 -4.399 23.441 1.00 93.19 339 LYS A CA 1
ATOM 2636 C C . LYS A 1 339 ? -16.476 -4.478 22.292 1.00 93.19 339 LYS A C 1
ATOM 2638 O O . LYS A 1 339 ? -16.882 -4.723 21.156 1.00 93.19 339 LYS A O 1
ATOM 2643 N N . PHE A 1 340 ? -15.184 -4.334 22.590 1.00 94.56 340 PHE A N 1
ATOM 2644 C CA . PHE A 1 340 ? -14.111 -4.463 21.610 1.00 94.56 340 PHE A CA 1
ATOM 2645 C C . PHE A 1 340 ? -14.144 -5.827 20.907 1.00 94.56 340 PHE A C 1
ATOM 2647 O O . PHE A 1 340 ? -14.192 -5.885 19.677 1.00 94.56 340 PHE A O 1
ATOM 2654 N N . GLU A 1 341 ? -14.188 -6.928 21.661 1.00 93.62 341 GLU A N 1
ATOM 2655 C CA . GLU A 1 341 ? -14.230 -8.275 21.081 1.00 93.62 341 GLU A CA 1
ATOM 2656 C C . GLU A 1 341 ? -15.479 -8.500 20.224 1.00 93.62 341 GLU A C 1
ATOM 2658 O O . GLU A 1 341 ? -15.388 -9.043 19.120 1.00 93.62 341 GLU A O 1
ATOM 2663 N N . LYS A 1 342 ? -16.650 -8.057 20.694 1.00 94.38 342 LYS A N 1
ATOM 2664 C CA . LYS A 1 342 ? -17.919 -8.218 19.973 1.00 94.38 342 LYS A CA 1
ATOM 2665 C C . LYS A 1 342 ? -17.916 -7.454 18.647 1.00 94.38 342 LYS A C 1
ATOM 2667 O O . LYS A 1 342 ? -18.339 -8.010 17.634 1.00 94.38 342 LYS A O 1
ATOM 2672 N N . ILE A 1 343 ? -17.388 -6.228 18.633 1.00 95.62 343 ILE A N 1
ATOM 2673 C CA . ILE A 1 343 ? -17.228 -5.431 17.408 1.00 95.62 343 ILE A CA 1
ATOM 2674 C C . ILE A 1 343 ? -16.230 -6.100 16.457 1.00 95.62 343 ILE A C 1
ATOM 2676 O O . ILE A 1 343 ? -16.516 -6.252 15.268 1.00 95.62 343 ILE A O 1
ATOM 2680 N N . MET A 1 344 ? -15.087 -6.571 16.967 1.00 96.19 344 MET A N 1
ATOM 2681 C CA . MET A 1 344 ? -14.095 -7.281 16.154 1.00 96.19 344 MET A CA 1
ATOM 2682 C C . MET A 1 344 ? -14.683 -8.540 15.506 1.00 96.19 344 MET A C 1
ATOM 2684 O O . MET A 1 344 ? -14.447 -8.775 14.322 1.00 96.19 344 MET A O 1
ATOM 2688 N N . ARG A 1 345 ? -15.515 -9.313 16.219 1.00 96.00 345 ARG A N 1
ATOM 2689 C CA . ARG A 1 345 ? -16.233 -10.473 15.653 1.00 96.00 345 ARG A CA 1
ATOM 2690 C C . ARG A 1 345 ? -17.210 -10.086 14.540 1.00 96.00 345 ARG A C 1
ATOM 2692 O O . ARG A 1 345 ? -17.349 -10.853 13.585 1.00 96.00 345 ARG A O 1
ATOM 2699 N N . GLY A 1 346 ? -17.889 -8.942 14.649 1.00 96.31 346 GLY A N 1
ATOM 2700 C CA . GLY A 1 346 ? -18.750 -8.399 13.589 1.00 96.31 346 GLY A CA 1
ATOM 2701 C C . GLY A 1 346 ? -17.954 -8.015 12.345 1.00 96.31 346 GLY A C 1
ATOM 2702 O O . GLY A 1 346 ? -18.244 -8.483 11.245 1.00 96.31 346 GLY A O 1
ATOM 2703 N N . ILE A 1 347 ? -16.853 -7.278 12.528 1.00 97.00 347 ILE A N 1
ATOM 2704 C CA . ILE A 1 347 ? -15.950 -6.896 11.432 1.00 97.00 347 ILE A CA 1
ATOM 2705 C C . ILE A 1 347 ? -15.347 -8.133 10.751 1.00 97.00 347 ILE A C 1
ATOM 2707 O O . ILE A 1 347 ? -15.292 -8.182 9.523 1.00 97.00 347 ILE A O 1
ATOM 2711 N N . GLN A 1 348 ? -14.937 -9.156 11.515 1.00 97.25 348 GLN A N 1
ATOM 2712 C CA . GLN A 1 348 ? -14.462 -10.432 10.963 1.00 97.25 348 GLN A CA 1
ATOM 2713 C C . GLN A 1 348 ? -15.503 -11.066 10.033 1.00 97.25 348 GLN A C 1
ATOM 2715 O O . GLN A 1 348 ? -15.175 -11.419 8.900 1.00 97.25 348 GLN A O 1
ATOM 2720 N N . GLY A 1 349 ? -16.753 -11.201 10.491 1.00 96.81 349 GLY A N 1
ATOM 2721 C CA . GLY A 1 349 ? -17.827 -11.792 9.692 1.00 96.81 349 GLY A CA 1
ATOM 2722 C C . GLY A 1 349 ? -18.143 -10.972 8.442 1.00 96.81 349 GLY A C 1
ATOM 2723 O O . GLY A 1 349 ? -18.232 -11.531 7.348 1.00 96.81 349 GLY A O 1
ATOM 2724 N N . ALA A 1 350 ? -18.211 -9.646 8.574 1.00 97.62 350 ALA A N 1
ATOM 2725 C CA . ALA A 1 350 ? -18.431 -8.737 7.454 1.00 97.62 350 ALA A CA 1
ATOM 2726 C C . ALA A 1 350 ? -17.308 -8.820 6.402 1.00 97.62 350 ALA A C 1
ATOM 2728 O O . ALA A 1 350 ? -17.594 -8.879 5.206 1.00 97.62 350 ALA A O 1
ATOM 2729 N N . LEU A 1 351 ? -16.036 -8.888 6.820 1.00 97.81 351 LEU A N 1
ATOM 2730 C CA . LEU A 1 351 ? -14.888 -9.048 5.917 1.00 97.81 351 LEU A CA 1
ATOM 2731 C C . LEU A 1 351 ? -14.878 -10.412 5.221 1.00 97.81 351 LEU A C 1
ATOM 2733 O O . LEU A 1 351 ? -14.576 -10.480 4.029 1.00 97.81 351 LEU A O 1
ATOM 2737 N N . ILE A 1 352 ? -15.234 -11.491 5.930 1.00 97.88 352 ILE A N 1
ATOM 2738 C CA . ILE A 1 352 ? -15.357 -12.829 5.334 1.00 97.88 352 ILE A CA 1
ATOM 2739 C C . ILE A 1 352 ? -16.397 -12.796 4.212 1.00 97.88 352 ILE A C 1
ATOM 2741 O O . ILE A 1 352 ? -16.091 -13.220 3.099 1.00 97.88 352 ILE A O 1
ATOM 2745 N N . VAL A 1 353 ? -17.584 -12.230 4.453 1.00 97.75 353 VAL A N 1
ATOM 2746 C CA . VAL A 1 353 ? -18.622 -12.114 3.414 1.00 97.75 353 VAL A CA 1
ATOM 2747 C C . VAL A 1 353 ? -18.158 -11.206 2.275 1.00 97.75 353 VAL A C 1
ATOM 2749 O O . VAL A 1 353 ? -18.234 -11.606 1.114 1.00 97.75 353 VAL A O 1
ATOM 2752 N N . ALA A 1 354 ? -17.593 -10.036 2.581 1.00 97.31 354 ALA A N 1
ATOM 2753 C CA . ALA A 1 354 ? -17.103 -9.099 1.572 1.00 97.31 354 ALA A CA 1
ATOM 2754 C C . ALA A 1 354 ? -16.024 -9.698 0.660 1.00 97.31 354 ALA A C 1
ATOM 2756 O O . ALA A 1 354 ? -16.025 -9.464 -0.548 1.00 97.31 354 ALA A O 1
ATOM 2757 N N . SER A 1 355 ? -15.143 -10.535 1.213 1.00 97.56 355 SER A N 1
ATOM 2758 C CA . SER A 1 355 ? -14.093 -11.204 0.444 1.00 97.56 355 SER A CA 1
ATOM 2759 C C . SER A 1 355 ? -14.647 -12.092 -0.675 1.00 97.56 355 SER A C 1
ATOM 2761 O O . SER A 1 355 ? -14.053 -12.161 -1.753 1.00 97.56 355 SER A O 1
ATOM 2763 N N . THR A 1 356 ? -15.811 -12.722 -0.464 1.00 96.50 356 THR A N 1
ATOM 2764 C CA . THR A 1 356 ? -16.418 -13.629 -1.450 1.00 96.50 356 THR A CA 1
ATOM 2765 C C . THR A 1 356 ? -16.752 -12.906 -2.751 1.00 96.50 356 THR A C 1
ATOM 2767 O O . THR A 1 356 ? -16.461 -13.430 -3.827 1.00 96.50 356 THR A O 1
ATOM 2770 N N . LEU A 1 357 ? -17.255 -11.669 -2.666 1.00 94.81 357 LEU A N 1
ATOM 2771 C CA . LEU A 1 357 ? -17.563 -10.830 -3.822 1.00 94.81 357 LEU A CA 1
ATOM 2772 C C . LEU A 1 357 ? -16.317 -10.622 -4.690 1.00 94.81 357 LEU A C 1
ATOM 2774 O O . LEU A 1 357 ? -16.340 -10.857 -5.898 1.00 94.81 357 LEU A O 1
ATOM 2778 N N . GLN A 1 358 ? -15.203 -10.235 -4.070 1.00 94.50 358 GLN A N 1
ATOM 2779 C CA . GLN A 1 358 ? -13.965 -9.937 -4.784 1.00 94.50 358 GLN A CA 1
ATOM 2780 C C . GLN A 1 358 ? -13.273 -11.195 -5.331 1.00 94.50 358 GLN A C 1
ATOM 2782 O O . GLN A 1 358 ? -12.749 -11.170 -6.447 1.00 94.50 358 GLN A O 1
ATOM 2787 N N . ILE A 1 359 ? -13.327 -12.313 -4.599 1.00 97.19 359 ILE A N 1
ATOM 2788 C CA . ILE A 1 359 ? -12.850 -13.625 -5.063 1.00 97.19 359 ILE A CA 1
ATOM 2789 C C . ILE A 1 359 ? -13.625 -14.052 -6.316 1.00 97.19 359 ILE A C 1
ATOM 2791 O O . ILE A 1 359 ? -13.013 -14.405 -7.327 1.00 97.19 359 ILE A O 1
ATOM 2795 N N . VAL A 1 360 ? -14.960 -13.971 -6.280 1.00 96.12 360 VAL A N 1
ATOM 2796 C CA . VAL A 1 360 ? -15.825 -14.336 -7.410 1.00 96.12 360 VAL A CA 1
ATOM 2797 C C . VAL A 1 360 ? -15.568 -13.418 -8.601 1.00 96.12 360 VAL A C 1
ATOM 2799 O O . VAL A 1 360 ? -15.299 -13.912 -9.694 1.00 96.12 360 VAL A O 1
ATOM 2802 N N . ILE A 1 361 ? -15.574 -12.095 -8.416 1.00 94.44 361 ILE A N 1
ATOM 2803 C CA . ILE A 1 361 ? -15.334 -11.122 -9.496 1.00 94.44 361 ILE A CA 1
ATOM 2804 C C . ILE A 1 361 ? -13.940 -11.303 -10.123 1.00 94.44 361 ILE A C 1
ATOM 2806 O O . ILE A 1 361 ? -13.794 -11.242 -11.349 1.00 94.44 361 ILE A O 1
ATOM 2810 N N . GLY A 1 362 ? -12.919 -11.551 -9.299 1.00 93.31 362 GLY A N 1
ATOM 2811 C CA . GLY A 1 362 ? -11.535 -11.709 -9.735 1.00 93.31 362 GLY A CA 1
ATOM 2812 C C . GLY A 1 362 ? -11.272 -13.018 -10.483 1.00 93.31 362 GLY A C 1
ATOM 2813 O O . GLY A 1 362 ? -10.729 -12.991 -11.592 1.00 93.31 362 GLY A O 1
ATOM 2814 N N . PHE A 1 363 ? -11.672 -14.166 -9.923 1.00 94.19 363 PHE A N 1
ATOM 2815 C CA . PHE A 1 363 ? -11.384 -15.479 -10.519 1.00 94.19 363 PHE A CA 1
ATOM 2816 C C . PHE A 1 363 ? -12.361 -15.904 -11.620 1.00 94.19 363 PHE A C 1
ATOM 2818 O O . PHE A 1 363 ? -11.948 -16.633 -12.520 1.00 94.19 363 PHE A O 1
ATOM 2825 N N . SER A 1 364 ? -13.607 -15.412 -11.627 1.00 92.38 364 SER A N 1
ATOM 2826 C CA . SER A 1 364 ? -14.541 -15.649 -12.747 1.00 92.38 364 SER A CA 1
ATOM 2827 C C . SER A 1 364 ? -14.104 -14.971 -14.049 1.00 92.38 364 SER A C 1
ATOM 2829 O O . SER A 1 364 ? -14.620 -15.278 -15.122 1.00 92.38 364 SER A O 1
ATOM 2831 N N . GLY A 1 365 ? -13.162 -14.025 -13.973 1.00 86.69 365 GLY A N 1
ATOM 2832 C CA . GLY A 1 365 ? -12.767 -13.210 -15.111 1.00 86.69 365 GLY A CA 1
ATOM 2833 C C . GLY A 1 365 ? -13.774 -12.110 -15.446 1.00 86.69 365 GLY A C 1
ATOM 2834 O O . GLY A 1 365 ? -13.603 -11.456 -16.471 1.00 86.69 365 GLY A O 1
ATOM 2835 N N . LEU A 1 366 ? -14.790 -11.854 -14.612 1.00 90.94 366 LEU A N 1
ATOM 2836 C CA . LEU A 1 366 ? -15.704 -10.729 -14.824 1.00 90.94 366 LEU A CA 1
ATOM 2837 C C . LEU A 1 366 ? -14.938 -9.398 -14.819 1.00 90.94 366 LEU A C 1
ATOM 2839 O O . LEU A 1 366 ? -15.131 -8.566 -15.709 1.00 90.94 366 LEU A O 1
ATOM 2843 N N . TRP A 1 367 ? -13.982 -9.246 -13.891 1.00 91.62 367 TRP A N 1
ATOM 2844 C CA . TRP A 1 367 ? -13.131 -8.056 -13.838 1.00 91.62 367 TRP A CA 1
ATOM 2845 C C . TRP A 1 367 ? -12.287 -7.864 -15.100 1.00 91.62 367 TRP A C 1
ATOM 2847 O O . TRP A 1 367 ? -12.030 -6.734 -15.503 1.00 91.62 367 TRP A O 1
ATOM 2857 N N . ARG A 1 368 ? -11.916 -8.951 -15.792 1.00 89.06 368 ARG A N 1
ATOM 2858 C CA . ARG A 1 368 ? -11.203 -8.889 -17.079 1.00 89.06 368 ARG A CA 1
ATOM 2859 C C . ARG A 1 368 ? -11.969 -8.068 -18.117 1.00 89.06 368 ARG A C 1
ATOM 2861 O O . ARG A 1 368 ? -11.336 -7.378 -18.911 1.00 89.06 368 ARG A O 1
ATOM 2868 N N . ASN A 1 369 ? -13.299 -8.169 -18.146 1.00 87.62 369 ASN A N 1
ATOM 2869 C CA . ASN A 1 369 ? -14.123 -7.435 -19.106 1.00 87.62 369 ASN A CA 1
ATOM 2870 C C . ASN A 1 369 ? -14.151 -5.944 -18.773 1.00 87.62 369 ASN A C 1
ATOM 2872 O O . ASN A 1 369 ? -13.941 -5.133 -19.666 1.00 87.62 369 ASN A O 1
ATOM 2876 N N . VAL A 1 370 ? -14.311 -5.597 -17.494 1.00 86.81 370 VAL A N 1
ATOM 2877 C CA . VAL A 1 370 ? -14.269 -4.204 -17.021 1.00 86.81 370 VAL A CA 1
ATOM 2878 C C . VAL A 1 370 ? -12.894 -3.587 -17.280 1.00 86.81 370 VAL A C 1
ATOM 2880 O O . VAL A 1 370 ? -12.784 -2.520 -17.875 1.00 86.81 370 VAL A O 1
ATOM 2883 N N . ALA A 1 371 ? -11.829 -4.308 -16.931 1.00 84.44 371 ALA A N 1
ATOM 2884 C CA . ALA A 1 371 ? -10.453 -3.867 -17.105 1.00 84.44 371 ALA A CA 1
ATOM 2885 C C . ALA A 1 371 ? -10.059 -3.593 -18.566 1.00 84.44 371 ALA A C 1
ATOM 2887 O O . ALA A 1 371 ? -9.140 -2.817 -18.804 1.00 84.44 371 ALA A O 1
ATOM 2888 N N . ARG A 1 372 ? -10.737 -4.194 -19.555 1.00 83.69 372 ARG A N 1
ATOM 2889 C CA . ARG A 1 372 ? -10.510 -3.874 -20.979 1.00 83.69 372 ARG A CA 1
ATOM 2890 C C . ARG A 1 372 ? -10.955 -2.462 -21.349 1.00 83.69 372 ARG A C 1
ATOM 2892 O O . ARG A 1 372 ? -10.413 -1.906 -22.296 1.00 83.69 372 ARG A O 1
ATOM 2899 N N . PHE A 1 373 ? -11.918 -1.901 -20.623 1.00 83.56 373 PHE A N 1
ATOM 2900 C CA . PHE A 1 373 ? -12.400 -0.540 -20.843 1.00 83.56 373 PHE A CA 1
ATOM 2901 C C . PHE A 1 373 ? -11.551 0.513 -20.124 1.00 83.56 373 PHE A C 1
ATOM 2903 O O . PHE A 1 373 ? -11.705 1.704 -20.388 1.00 83.56 373 PHE A O 1
ATOM 2910 N N . LEU A 1 374 ? -10.632 0.097 -19.244 1.00 81.25 374 LEU A N 1
ATOM 2911 C CA . LEU A 1 374 ? -9.728 1.014 -18.560 1.00 81.25 374 LEU A CA 1
ATOM 2912 C C . LEU A 1 374 ? -8.663 1.525 -19.533 1.00 81.25 374 LEU A C 1
ATOM 2914 O O . LEU A 1 374 ? -7.675 0.856 -19.836 1.00 81.25 374 LEU A O 1
ATOM 2918 N N . SER A 1 375 ? -8.871 2.746 -20.014 1.00 79.81 375 SER A N 1
ATOM 2919 C CA . SER A 1 375 ? -7.878 3.497 -20.778 1.00 79.81 375 SER A CA 1
ATOM 2920 C C . SER A 1 375 ? -6.941 4.269 -19.835 1.00 79.81 375 SER A C 1
ATOM 2922 O O . SER A 1 375 ? -7.331 4.583 -18.704 1.00 79.81 375 SER A O 1
ATOM 2924 N N . PRO A 1 376 ? -5.729 4.655 -20.279 1.00 74.06 376 PRO A N 1
ATOM 2925 C CA . PRO A 1 376 ? -4.853 5.538 -19.505 1.00 74.06 376 PRO A CA 1
ATOM 2926 C C . PRO A 1 376 ? -5.538 6.839 -19.054 1.00 74.06 376 PRO A C 1
ATOM 2928 O O . PRO A 1 376 ? -5.288 7.293 -17.942 1.00 74.06 376 PRO A O 1
ATOM 2931 N N . LEU A 1 377 ? -6.458 7.378 -19.867 1.00 82.19 377 LEU A N 1
ATOM 2932 C CA . LEU A 1 377 ? -7.252 8.571 -19.544 1.00 82.19 377 LEU A CA 1
ATOM 2933 C C . LEU A 1 377 ? -8.142 8.372 -18.310 1.00 82.19 377 LEU A C 1
ATOM 2935 O O . LEU A 1 377 ? -8.322 9.301 -17.535 1.00 82.19 377 LEU A O 1
ATOM 2939 N N . SER A 1 378 ? -8.660 7.158 -18.101 1.00 83.50 378 SER A N 1
ATOM 2940 C CA . SER A 1 378 ? -9.435 6.806 -16.901 1.00 83.50 378 SER A CA 1
ATOM 2941 C C . SER A 1 378 ? -8.560 6.377 -15.716 1.00 83.50 378 SER A C 1
ATOM 2943 O O . SER A 1 378 ? -8.910 6.615 -14.563 1.00 83.50 378 SER A O 1
ATOM 2945 N N . ALA A 1 379 ? -7.401 5.768 -15.984 1.00 78.38 379 ALA A N 1
ATOM 2946 C CA . ALA A 1 379 ? -6.527 5.226 -14.948 1.00 78.38 379 ALA A CA 1
ATOM 2947 C C . ALA A 1 379 ? -5.720 6.310 -14.214 1.00 78.38 379 ALA A C 1
ATOM 2949 O O . ALA A 1 379 ? -5.493 6.185 -13.014 1.00 78.38 379 ALA A O 1
ATOM 2950 N N . VAL A 1 380 ? -5.287 7.370 -14.908 1.00 83.25 380 VAL A N 1
ATOM 2951 C CA . VAL A 1 380 ? -4.474 8.438 -14.299 1.00 83.25 380 VAL A CA 1
ATOM 2952 C C . VAL A 1 380 ? -5.243 9.207 -13.215 1.00 83.25 380 VAL A C 1
ATOM 2954 O O . VAL A 1 380 ? -4.726 9.276 -12.099 1.00 83.25 380 VAL A O 1
ATOM 2957 N N . PRO A 1 381 ? -6.469 9.720 -13.459 1.00 87.00 381 PRO A N 1
ATOM 2958 C CA . PRO A 1 381 ? -7.249 10.380 -12.413 1.00 87.00 381 PRO A CA 1
ATOM 2959 C C . PRO A 1 381 ? -7.545 9.451 -11.237 1.00 87.00 381 PRO A C 1
ATOM 2961 O O . PRO A 1 381 ? -7.470 9.881 -10.092 1.00 87.00 381 PRO A O 1
ATOM 2964 N N . LEU A 1 382 ? -7.819 8.171 -11.512 1.00 82.31 382 LEU A N 1
ATOM 2965 C CA . LEU A 1 382 ? -8.063 7.173 -10.475 1.00 82.31 382 LEU A CA 1
ATOM 2966 C C . LEU A 1 382 ? -6.858 7.039 -9.533 1.00 82.31 382 LEU A C 1
ATOM 2968 O O . LEU A 1 382 ? -7.005 7.200 -8.327 1.00 82.31 382 LEU A O 1
ATOM 2972 N N . VAL A 1 383 ? -5.661 6.805 -10.081 1.00 79.19 383 VAL A N 1
ATOM 2973 C CA . VAL A 1 383 ? -4.428 6.678 -9.285 1.00 79.19 383 VAL A CA 1
ATOM 2974 C C . VAL A 1 383 ? -4.105 7.976 -8.540 1.00 79.19 383 VAL A C 1
ATOM 2976 O O . VAL A 1 383 ? -3.703 7.928 -7.378 1.00 79.19 383 VAL A O 1
ATOM 2979 N N . ALA A 1 384 ? -4.294 9.129 -9.188 1.00 85.19 384 ALA A N 1
ATOM 2980 C CA . ALA A 1 384 ? -4.026 10.431 -8.588 1.00 85.19 384 ALA A CA 1
ATOM 2981 C C . ALA A 1 384 ? -4.945 10.712 -7.391 1.00 85.19 384 ALA A C 1
ATOM 2983 O O . ALA A 1 384 ? -4.456 11.065 -6.322 1.00 85.19 384 ALA A O 1
ATOM 2984 N N . LEU A 1 385 ? -6.257 10.505 -7.540 1.00 84.44 385 LEU A N 1
ATOM 2985 C CA . LEU A 1 385 ? -7.229 10.725 -6.466 1.00 84.44 385 LEU A CA 1
ATOM 2986 C C . LEU A 1 385 ? -7.005 9.777 -5.289 1.00 84.44 385 LEU A C 1
ATOM 2988 O O . LEU A 1 385 ? -7.089 10.207 -4.143 1.00 84.44 385 LEU A O 1
ATOM 2992 N N . THR A 1 386 ? -6.656 8.516 -5.551 1.00 79.25 386 THR A N 1
ATOM 2993 C CA . THR A 1 386 ? -6.275 7.589 -4.484 1.00 79.25 386 THR A CA 1
ATOM 2994 C C . THR A 1 386 ? -5.049 8.087 -3.713 1.00 79.25 386 THR A C 1
ATOM 2996 O O . THR A 1 386 ? -5.048 8.070 -2.484 1.00 79.25 386 THR A O 1
ATOM 2999 N N . GLY A 1 387 ? -4.012 8.553 -4.415 1.00 79.50 387 GLY A N 1
ATOM 3000 C CA . GLY A 1 387 ? -2.810 9.095 -3.781 1.00 79.50 387 GLY A CA 1
ATOM 3001 C C . GLY A 1 387 ? -3.087 10.368 -2.975 1.00 79.50 387 GLY A C 1
ATOM 3002 O O . GLY A 1 387 ? -2.672 10.463 -1.822 1.00 79.50 387 GLY A O 1
ATOM 3003 N N . PHE A 1 388 ? -3.825 11.325 -3.546 1.00 85.00 388 PHE A N 1
ATOM 3004 C CA . PHE A 1 388 ? -4.188 12.570 -2.862 1.00 85.00 388 PHE A CA 1
ATOM 3005 C C . PHE A 1 388 ? -5.124 12.341 -1.672 1.00 85.00 388 PHE A C 1
ATOM 3007 O O . PHE A 1 388 ? -4.994 13.038 -0.672 1.00 85.00 388 PHE A O 1
ATOM 3014 N N . GLY A 1 389 ? -5.995 11.329 -1.717 1.00 82.94 389 GLY A N 1
ATOM 3015 C CA . GLY A 1 389 ? -6.855 10.978 -0.584 1.00 82.94 389 GLY A CA 1
ATOM 3016 C C . GLY A 1 389 ? -6.068 10.609 0.679 1.00 82.94 389 GLY A C 1
ATOM 3017 O O . GLY A 1 389 ? -6.482 10.946 1.783 1.00 82.94 389 GLY A O 1
ATOM 3018 N N . LEU A 1 390 ? -4.885 9.996 0.544 1.00 79.56 390 LEU A N 1
ATOM 3019 C CA . LEU A 1 390 ? -4.016 9.696 1.692 1.00 79.56 390 LEU A CA 1
ATOM 3020 C C . LEU A 1 390 ? -3.467 10.957 2.369 1.00 79.56 390 LEU A C 1
ATOM 3022 O O . LEU A 1 390 ? -3.196 10.939 3.572 1.00 79.56 390 LEU A O 1
ATOM 3026 N N . TYR A 1 391 ? -3.329 12.059 1.628 1.00 84.19 391 TYR A N 1
ATOM 3027 C CA . TYR A 1 391 ? -2.856 13.328 2.174 1.00 84.19 391 TYR A CA 1
ATOM 3028 C C . TYR A 1 391 ? -3.825 13.890 3.221 1.00 84.19 391 TYR A C 1
ATOM 3030 O O . TYR A 1 391 ? -3.379 14.359 4.270 1.00 84.19 391 TYR A O 1
ATOM 3038 N N . GLU A 1 392 ? -5.138 13.770 2.986 1.00 83.31 392 GLU A N 1
ATOM 3039 C CA . GLU A 1 392 ? -6.169 14.206 3.940 1.00 83.31 392 GLU A CA 1
ATOM 3040 C C . GLU A 1 392 ? -6.071 13.472 5.282 1.00 83.31 392 GLU A C 1
ATOM 3042 O O . GLU A 1 392 ? -6.403 14.041 6.319 1.00 83.31 392 GLU A O 1
ATOM 3047 N N . PHE A 1 393 ? -5.560 12.238 5.293 1.00 80.12 393 PHE A N 1
ATOM 3048 C CA . PHE A 1 393 ? -5.376 11.462 6.520 1.00 80.12 393 PHE A CA 1
ATOM 3049 C C . PHE A 1 393 ? -4.000 11.673 7.158 1.00 80.12 393 PHE A C 1
ATOM 3051 O O . PHE A 1 393 ? -3.902 11.801 8.379 1.00 80.12 393 PHE A O 1
ATOM 3058 N N . GLY A 1 394 ? -2.930 11.719 6.360 1.00 82.31 394 GLY A N 1
ATOM 3059 C CA . GLY A 1 394 ? -1.559 11.824 6.863 1.00 82.31 394 GLY A CA 1
ATOM 3060 C C . GLY A 1 394 ? -1.205 13.213 7.399 1.00 82.31 394 GLY A C 1
ATOM 3061 O O . GLY A 1 394 ? -0.578 13.334 8.455 1.00 82.31 394 GLY A O 1
ATOM 3062 N N . PHE A 1 395 ? -1.630 14.277 6.711 1.00 86.44 395 PHE A N 1
ATOM 3063 C CA . PHE A 1 395 ? -1.228 15.644 7.051 1.00 86.44 395 PHE A CA 1
ATOM 3064 C C . PHE A 1 395 ? -1.758 16.123 8.417 1.00 86.44 395 PHE A C 1
ATOM 3066 O O . PHE A 1 395 ? -0.972 16.675 9.192 1.00 86.44 395 PHE A O 1
ATOM 3073 N N . PRO A 1 396 ? -3.023 15.851 8.808 1.00 87.81 396 PRO A N 1
ATOM 3074 C CA . PRO A 1 396 ? -3.506 16.192 10.146 1.00 87.81 396 PRO A CA 1
ATOM 3075 C C . PRO A 1 396 ? -2.741 15.499 11.277 1.00 87.81 396 PRO A C 1
ATOM 3077 O O . PRO A 1 396 ? -2.662 16.040 12.378 1.00 87.81 396 PRO A O 1
ATOM 3080 N N . LEU A 1 397 ? -2.163 14.315 11.040 1.00 83.25 397 LEU A N 1
ATOM 3081 C CA . LEU A 1 397 ? -1.318 13.656 12.037 1.00 83.25 397 LEU A CA 1
ATOM 3082 C C . LEU A 1 397 ? 0.031 14.348 12.197 1.00 83.25 397 LEU A C 1
ATOM 3084 O O . LEU A 1 397 ? 0.470 14.536 13.330 1.00 83.25 397 LEU A O 1
ATOM 3088 N N . LEU A 1 398 ? 0.652 14.771 11.095 1.00 86.12 398 LEU A N 1
ATOM 3089 C CA . LEU A 1 398 ? 1.870 15.584 11.146 1.00 86.12 398 LEU A CA 1
ATOM 3090 C C . LEU A 1 398 ? 1.612 16.912 11.871 1.00 86.12 398 LEU A C 1
ATOM 3092 O O . LEU A 1 398 ? 2.438 17.348 12.667 1.00 86.12 398 LEU A O 1
ATOM 3096 N N . ALA A 1 399 ? 0.434 17.511 11.673 1.00 86.25 399 ALA A N 1
ATOM 3097 C CA . ALA A 1 399 ? 0.041 18.754 12.331 1.00 86.25 399 ALA A CA 1
ATOM 3098 C C . ALA A 1 399 ? -0.148 18.626 13.856 1.00 86.25 399 ALA A C 1
ATOM 3100 O O . ALA A 1 399 ? -0.015 19.623 14.562 1.00 86.25 399 ALA A O 1
ATOM 3101 N N . LYS A 1 400 ? -0.408 17.422 14.396 1.00 87.31 400 LYS A N 1
ATOM 3102 C CA . LYS A 1 400 ? -0.469 17.211 15.859 1.00 87.31 400 LYS A CA 1
ATOM 3103 C C . LYS A 1 400 ? 0.879 17.447 16.545 1.00 87.31 400 LYS A C 1
ATOM 3105 O O . LYS A 1 400 ? 0.888 17.785 17.725 1.00 87.31 400 LYS A O 1
ATOM 3110 N N . CYS A 1 401 ? 1.979 17.254 15.814 1.00 88.50 401 CYS A N 1
ATOM 3111 C CA . CYS A 1 401 ? 3.356 17.450 16.270 1.00 88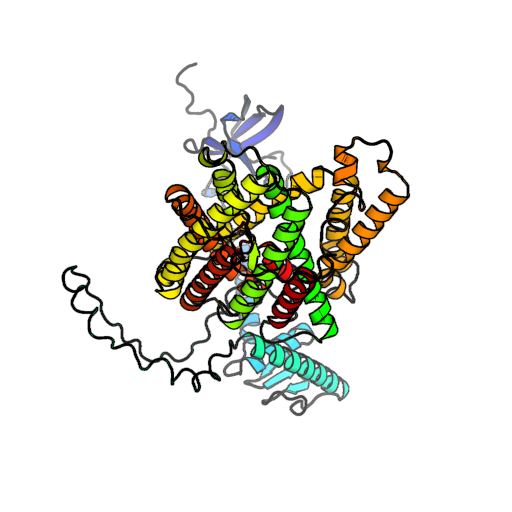.50 401 CYS A CA 1
ATOM 3112 C C . CYS A 1 401 ? 4.182 18.098 15.169 1.00 88.50 401 CYS A C 1
ATOM 3114 O O . CYS A 1 401 ? 5.060 17.470 14.565 1.00 88.50 401 CYS A O 1
ATOM 3116 N N . VAL A 1 402 ? 3.870 19.363 14.901 1.00 90.12 402 VAL A N 1
ATOM 3117 C CA . VAL A 1 402 ? 4.493 20.141 13.829 1.00 90.12 402 VAL A CA 1
ATOM 3118 C C . VAL A 1 402 ? 6.015 20.217 13.986 1.00 90.12 402 VAL A C 1
ATOM 3120 O O . VAL A 1 402 ? 6.734 20.190 12.990 1.00 90.12 402 VAL A O 1
ATOM 3123 N N . GLU A 1 403 ? 6.516 20.207 15.225 1.00 89.25 403 GLU A N 1
ATOM 3124 C CA . GLU A 1 403 ? 7.940 20.283 15.556 1.00 89.25 403 GLU A CA 1
ATOM 3125 C C . GLU A 1 403 ? 8.730 19.075 15.049 1.00 89.25 403 GLU A C 1
ATOM 3127 O O . GLU A 1 403 ? 9.912 19.210 14.772 1.00 89.25 403 GLU A O 1
ATOM 3132 N N . ILE A 1 404 ? 8.097 17.907 14.905 1.00 90.94 404 ILE A N 1
ATOM 3133 C CA . ILE A 1 404 ? 8.728 16.686 14.374 1.00 90.94 404 ILE A CA 1
ATOM 3134 C C . ILE A 1 404 ? 8.322 16.476 12.910 1.00 90.94 404 ILE A C 1
ATOM 3136 O O . ILE A 1 404 ? 9.147 16.099 12.076 1.00 90.94 404 ILE A O 1
ATOM 3140 N N . GLY A 1 405 ? 7.057 16.757 12.582 1.00 90.88 405 GLY A N 1
ATOM 3141 C CA . GLY A 1 405 ? 6.506 16.557 11.246 1.00 90.88 405 GLY A CA 1
ATOM 3142 C C . GLY A 1 405 ? 7.136 17.456 10.180 1.00 90.88 405 GLY A C 1
ATOM 3143 O O . GLY A 1 405 ? 7.455 16.976 9.094 1.00 90.88 405 GLY A O 1
ATOM 3144 N N . VAL A 1 406 ? 7.370 18.739 10.477 1.00 92.81 406 VAL A N 1
ATOM 3145 C CA . VAL A 1 406 ? 7.991 19.669 9.516 1.00 92.81 406 VAL A CA 1
ATOM 3146 C C . VAL A 1 406 ? 9.444 19.281 9.215 1.00 92.81 406 VAL A C 1
ATOM 3148 O O . VAL A 1 406 ? 9.767 19.154 8.031 1.00 92.81 406 VAL A O 1
ATOM 3151 N N . PRO A 1 407 ? 10.311 18.994 10.209 1.00 93.50 407 PRO A N 1
ATOM 3152 C CA . PRO A 1 407 ? 11.639 18.453 9.933 1.00 93.50 407 PRO A CA 1
ATOM 3153 C C . PRO A 1 407 ? 11.620 17.164 9.109 1.00 93.50 407 PRO A C 1
ATOM 3155 O O . PRO A 1 407 ? 12.426 17.044 8.192 1.00 93.50 407 PRO A O 1
ATOM 3158 N N . GLN A 1 408 ? 10.685 16.234 9.354 1.00 92.12 408 GLN A N 1
ATOM 3159 C CA . GLN A 1 408 ? 10.547 15.021 8.533 1.00 92.12 408 GLN A CA 1
ATOM 3160 C C . GLN A 1 408 ? 10.340 15.344 7.053 1.00 92.12 408 GLN A C 1
ATOM 3162 O O . GLN A 1 408 ? 11.006 14.756 6.200 1.00 92.12 408 GLN A O 1
ATOM 3167 N N . LEU A 1 409 ? 9.443 16.284 6.742 1.00 90.94 409 LEU A N 1
ATOM 3168 C CA . LEU A 1 409 ? 9.187 16.706 5.364 1.00 90.94 409 LEU A CA 1
ATOM 3169 C C . LEU A 1 409 ? 10.402 17.411 4.753 1.00 90.94 409 LEU A C 1
ATOM 3171 O O . LEU A 1 409 ? 10.776 17.109 3.621 1.00 90.94 409 LEU A O 1
ATOM 3175 N N . ILE A 1 410 ? 11.050 18.303 5.508 1.00 92.44 410 ILE A N 1
ATOM 3176 C CA . ILE A 1 410 ? 12.246 19.025 5.057 1.00 92.44 410 ILE A CA 1
ATOM 3177 C C . ILE A 1 410 ? 13.375 18.044 4.737 1.00 92.44 410 ILE A C 1
ATOM 3179 O O . ILE A 1 410 ? 13.922 18.084 3.637 1.00 92.44 410 ILE A O 1
ATOM 3183 N N . PHE A 1 411 ? 13.704 17.129 5.653 1.00 91.56 411 PHE A N 1
ATOM 3184 C CA . PHE A 1 411 ? 14.757 16.143 5.421 1.00 91.56 411 PHE A CA 1
ATOM 3185 C C . PHE A 1 411 ? 14.419 15.229 4.246 1.00 91.56 411 PHE A C 1
ATOM 3187 O O . PHE A 1 411 ? 15.285 14.989 3.407 1.00 91.56 411 PHE A O 1
ATOM 3194 N N . LEU A 1 412 ? 13.169 14.772 4.125 1.00 88.62 412 LEU A N 1
ATOM 3195 C CA . LEU A 1 412 ? 12.747 13.966 2.982 1.00 88.62 412 LEU A CA 1
ATOM 3196 C C . LEU A 1 412 ? 12.969 14.709 1.653 1.00 88.62 412 LEU A C 1
ATOM 3198 O O . LEU A 1 412 ? 13.532 14.127 0.727 1.00 88.62 412 LEU A O 1
ATOM 3202 N N . ILE A 1 413 ? 12.584 15.988 1.553 1.00 88.56 413 ILE A N 1
ATOM 3203 C CA . ILE A 1 413 ? 12.786 16.811 0.345 1.00 88.56 413 ILE A CA 1
ATOM 3204 C C . ILE A 1 413 ? 14.280 17.033 0.075 1.00 88.56 413 ILE A C 1
ATOM 3206 O O . ILE A 1 413 ? 14.723 16.913 -1.067 1.00 88.56 413 ILE A O 1
ATOM 3210 N N . ILE A 1 414 ? 15.081 17.300 1.109 1.00 88.19 414 ILE A N 1
ATOM 3211 C CA . ILE A 1 414 ? 16.528 17.499 0.963 1.00 88.19 414 ILE A CA 1
ATOM 3212 C C . ILE A 1 414 ? 17.201 16.235 0.411 1.00 88.19 414 ILE A C 1
ATOM 3214 O O . ILE A 1 414 ? 17.953 16.323 -0.562 1.00 88.19 414 ILE A O 1
ATOM 3218 N N . PHE A 1 415 ? 16.918 15.061 0.986 1.00 85.00 415 PHE A N 1
ATOM 3219 C CA . PHE A 1 415 ? 17.532 13.802 0.553 1.00 85.00 415 PHE A CA 1
ATOM 3220 C C . PHE A 1 415 ? 17.021 13.315 -0.808 1.00 85.00 415 PHE A C 1
ATOM 3222 O O . PHE A 1 415 ? 17.809 12.765 -1.572 1.00 85.00 415 PHE A O 1
ATOM 3229 N N . SER A 1 416 ? 15.738 13.525 -1.124 1.00 81.94 416 SER A N 1
ATOM 3230 C CA . SER A 1 416 ? 15.149 13.063 -2.392 1.00 81.94 416 SER A CA 1
ATOM 3231 C C . SER A 1 416 ? 15.382 14.012 -3.572 1.00 81.94 416 SER A C 1
ATOM 3233 O O . SER A 1 416 ? 15.575 13.549 -4.689 1.00 81.94 416 SER A O 1
ATOM 3235 N N . GLN A 1 417 ? 15.383 15.335 -3.365 1.00 82.88 417 GLN A N 1
ATOM 3236 C CA . GLN A 1 417 ? 15.399 16.310 -4.468 1.00 82.88 417 GLN A CA 1
ATOM 3237 C C . GLN A 1 417 ? 16.668 17.168 -4.506 1.00 82.88 417 GLN A C 1
ATOM 3239 O O . GLN A 1 417 ? 17.219 17.397 -5.582 1.00 82.88 417 GLN A O 1
ATOM 3244 N N . TYR A 1 418 ? 17.159 17.638 -3.355 1.00 81.12 418 TYR A N 1
ATOM 3245 C CA . TYR A 1 418 ? 18.254 18.616 -3.314 1.00 81.12 418 TYR A CA 1
ATOM 3246 C C . TYR A 1 418 ? 19.643 17.970 -3.447 1.00 81.12 418 TYR A C 1
ATOM 3248 O O . TYR A 1 418 ? 20.438 18.359 -4.305 1.00 81.12 418 TYR A O 1
ATOM 3256 N N . ILE A 1 419 ? 19.936 16.946 -2.637 1.00 78.81 419 ILE A N 1
ATOM 3257 C CA . ILE A 1 419 ? 21.245 16.266 -2.627 1.00 78.81 419 ILE A CA 1
ATOM 3258 C C . ILE A 1 419 ? 21.572 15.595 -3.974 1.00 78.81 419 ILE A C 1
ATOM 3260 O O . ILE A 1 419 ? 22.690 15.789 -4.465 1.00 78.81 419 ILE A O 1
ATOM 3264 N N . PRO A 1 420 ? 20.637 14.878 -4.637 1.00 72.25 420 PRO A N 1
ATOM 3265 C CA . PRO A 1 420 ? 20.904 14.292 -5.952 1.00 72.25 420 PRO A CA 1
ATOM 3266 C C . PRO A 1 420 ? 21.199 15.331 -7.044 1.00 72.25 420 PRO A C 1
ATOM 3268 O O . PRO A 1 420 ? 21.877 15.012 -8.021 1.00 72.25 420 PRO A O 1
ATOM 3271 N N . HIS A 1 421 ? 20.716 16.570 -6.894 1.00 73.75 421 HIS A N 1
ATOM 3272 C CA . HIS A 1 421 ? 21.005 17.652 -7.835 1.00 73.75 421 HIS A CA 1
ATOM 3273 C C . HIS A 1 421 ? 22.402 18.256 -7.617 1.00 73.75 421 HIS A C 1
ATOM 3275 O O . HIS A 1 421 ? 23.084 18.588 -8.585 1.00 73.75 421 HIS A O 1
ATOM 3281 N N . LEU A 1 422 ? 22.854 18.340 -6.360 1.00 73.81 422 LEU A N 1
ATOM 3282 C CA . LEU A 1 422 ? 24.154 18.912 -5.992 1.00 73.81 422 LEU A CA 1
ATOM 3283 C C . LEU A 1 422 ? 25.332 17.958 -6.269 1.00 73.81 422 LEU A C 1
ATOM 3285 O O . LEU A 1 422 ? 26.417 18.396 -6.649 1.00 73.81 422 LEU A O 1
ATOM 3289 N N . MET A 1 423 ? 25.134 16.649 -6.095 1.00 65.69 423 MET A N 1
ATOM 3290 C CA . MET A 1 423 ? 26.193 15.646 -6.238 1.00 65.69 423 MET A CA 1
ATOM 3291 C C . MET A 1 423 ? 26.153 14.949 -7.605 1.00 65.69 423 MET A C 1
ATOM 3293 O O . MET A 1 423 ? 25.382 14.021 -7.832 1.00 65.69 423 MET A O 1
ATOM 3297 N N . SER A 1 424 ? 27.042 15.337 -8.522 1.00 53.03 424 SER A N 1
ATOM 3298 C CA . SER A 1 424 ? 27.109 14.768 -9.883 1.00 53.03 424 SER A CA 1
ATOM 3299 C C . SER A 1 424 ? 27.623 13.318 -9.975 1.00 53.03 424 SER A C 1
ATOM 3301 O O . SER A 1 424 ? 27.446 12.701 -11.022 1.00 53.03 424 SER A O 1
ATOM 3303 N N . GLY A 1 425 ? 28.227 12.761 -8.915 1.00 54.19 425 GLY A N 1
ATOM 3304 C CA . GLY A 1 425 ? 28.889 11.443 -8.939 1.00 54.19 425 GLY A CA 1
ATOM 3305 C C . GLY A 1 425 ? 28.087 10.253 -8.383 1.00 54.19 425 GLY A C 1
ATOM 3306 O O . GLY A 1 425 ? 28.278 9.137 -8.853 1.00 54.19 425 GLY A O 1
ATOM 3307 N N . GLU A 1 426 ? 27.161 10.468 -7.438 1.00 53.91 426 GLU A N 1
ATOM 3308 C CA . GLU A 1 426 ? 26.437 9.388 -6.723 1.00 53.91 426 GLU A CA 1
ATOM 3309 C C . GLU A 1 426 ? 24.915 9.619 -6.651 1.00 53.91 426 GLU A C 1
ATOM 3311 O O . GLU A 1 426 ? 24.247 9.289 -5.669 1.00 53.91 426 GLU A O 1
ATOM 3316 N N . ARG A 1 427 ? 24.340 10.183 -7.720 1.00 57.66 427 ARG A N 1
ATOM 3317 C CA . ARG A 1 427 ? 22.924 10.603 -7.793 1.00 57.66 427 ARG A CA 1
ATOM 3318 C C . ARG A 1 427 ? 21.914 9.532 -7.369 1.00 57.66 427 ARG A C 1
ATOM 3320 O O . ARG A 1 427 ? 20.833 9.860 -6.899 1.00 57.66 427 ARG A O 1
ATOM 3327 N N . HIS A 1 428 ? 22.254 8.256 -7.537 1.00 61.66 428 HIS A N 1
ATOM 3328 C CA . HIS A 1 428 ? 21.320 7.154 -7.332 1.00 61.66 428 HIS A CA 1
ATOM 3329 C C . HIS A 1 428 ? 21.276 6.601 -5.903 1.00 61.66 428 HIS A C 1
ATOM 3331 O O . HIS A 1 428 ? 20.307 5.926 -5.580 1.00 61.66 428 HIS A O 1
ATOM 3337 N N . VAL A 1 429 ? 22.275 6.845 -5.048 1.00 66.31 429 VAL A N 1
ATOM 3338 C CA . VAL A 1 429 ? 22.298 6.247 -3.696 1.00 66.31 429 VAL A CA 1
ATOM 3339 C C . VAL A 1 429 ? 21.405 7.036 -2.737 1.00 66.31 429 VAL A C 1
ATOM 3341 O O . VAL A 1 429 ? 20.558 6.455 -2.061 1.00 66.31 429 VAL A O 1
ATOM 3344 N N . PHE A 1 430 ? 21.536 8.364 -2.718 1.00 66.69 430 PHE A N 1
ATOM 3345 C CA . PHE A 1 430 ? 20.769 9.220 -1.805 1.00 66.69 430 PHE A CA 1
ATOM 3346 C C . PHE A 1 430 ? 19.270 9.249 -2.126 1.00 66.69 430 PHE A C 1
ATOM 3348 O O . PHE A 1 430 ? 18.464 9.167 -1.204 1.00 66.69 430 PHE A O 1
ATOM 3355 N N . ASP A 1 431 ? 18.900 9.261 -3.410 1.00 70.69 431 ASP A N 1
ATOM 3356 C CA . ASP A 1 431 ? 17.496 9.230 -3.848 1.00 70.69 431 ASP A CA 1
ATOM 3357 C C . ASP A 1 431 ? 16.816 7.894 -3.474 1.00 70.69 431 ASP A C 1
ATOM 3359 O O . ASP A 1 431 ? 15.723 7.862 -2.908 1.00 70.69 431 ASP A O 1
ATOM 3363 N N . ARG A 1 432 ? 17.522 6.765 -3.657 1.00 75.69 432 ARG A N 1
ATOM 3364 C CA . ARG A 1 432 ? 17.014 5.426 -3.304 1.00 75.69 432 ARG A CA 1
ATOM 3365 C C . ARG A 1 432 ? 16.721 5.271 -1.814 1.00 75.69 432 ARG A C 1
ATOM 3367 O O . ARG A 1 432 ? 15.701 4.688 -1.461 1.00 75.69 432 ARG A O 1
ATOM 3374 N N . PHE A 1 433 ? 17.584 5.792 -0.943 1.00 82.50 433 PHE A N 1
ATOM 3375 C CA . PHE A 1 433 ? 17.498 5.578 0.507 1.00 82.50 433 PHE A CA 1
ATOM 3376 C C . PHE A 1 433 ? 16.972 6.787 1.296 1.00 82.50 433 PHE A C 1
ATOM 3378 O O . PHE A 1 433 ? 16.989 6.769 2.529 1.00 82.50 433 PHE A O 1
ATOM 3385 N N . ALA A 1 434 ? 16.457 7.820 0.618 1.00 84.25 434 ALA A N 1
ATOM 3386 C CA . ALA A 1 434 ? 15.997 9.069 1.234 1.00 84.25 434 ALA A CA 1
ATOM 3387 C C . ALA A 1 434 ? 14.997 8.861 2.389 1.00 84.25 434 ALA A C 1
ATOM 3389 O O . ALA A 1 434 ? 15.061 9.545 3.414 1.00 84.25 434 ALA A O 1
ATOM 3390 N N . VAL A 1 435 ? 14.094 7.881 2.262 1.00 87.12 435 VAL A N 1
ATOM 3391 C CA . VAL A 1 435 ? 13.121 7.556 3.318 1.00 87.12 435 VAL A CA 1
ATOM 3392 C C . VAL A 1 435 ? 13.814 7.004 4.565 1.00 87.12 435 VAL A C 1
ATOM 3394 O O . VAL A 1 435 ? 13.493 7.432 5.667 1.00 87.12 435 VAL A O 1
ATOM 3397 N N . ILE A 1 436 ? 14.792 6.103 4.419 1.00 89.25 436 ILE A N 1
ATOM 3398 C CA . ILE A 1 436 ? 15.526 5.554 5.570 1.00 89.25 436 ILE A CA 1
ATOM 3399 C C . ILE A 1 436 ? 16.296 6.668 6.280 1.00 89.25 436 ILE A C 1
ATOM 3401 O O . ILE A 1 436 ? 16.171 6.813 7.496 1.00 89.25 436 ILE A O 1
ATOM 3405 N N . PHE A 1 437 ? 17.058 7.476 5.537 1.00 89.69 437 PHE A N 1
ATOM 3406 C CA . PHE A 1 437 ? 17.856 8.546 6.136 1.00 89.69 437 PHE A CA 1
ATOM 3407 C C . PHE A 1 437 ? 16.987 9.578 6.858 1.00 89.69 437 PHE A C 1
ATOM 3409 O O . PHE A 1 437 ? 17.281 9.917 8.004 1.00 89.69 437 PHE A O 1
ATOM 3416 N N . SER A 1 438 ? 15.895 10.029 6.231 1.00 91.69 438 SER A N 1
ATOM 3417 C CA . SER A 1 438 ? 14.979 10.992 6.855 1.00 91.69 438 SER A CA 1
ATOM 3418 C C . SER A 1 438 ? 14.358 10.444 8.142 1.00 91.69 438 SER A C 1
ATOM 3420 O O . SER A 1 438 ? 14.423 11.120 9.167 1.00 91.69 438 SER A O 1
ATOM 3422 N N . VAL A 1 439 ? 13.851 9.205 8.132 1.00 91.69 439 VAL A N 1
ATOM 3423 C CA . VAL A 1 439 ? 13.244 8.577 9.318 1.00 91.69 439 VAL A CA 1
ATOM 3424 C C . VAL A 1 439 ? 14.255 8.427 10.455 1.00 91.69 439 VAL A C 1
ATOM 3426 O O . VAL A 1 439 ? 13.939 8.770 11.591 1.00 91.69 439 VAL A O 1
ATOM 3429 N N . VAL A 1 440 ? 15.478 7.961 10.177 1.00 92.62 440 VAL A N 1
ATOM 3430 C CA . VAL A 1 440 ? 16.516 7.792 11.211 1.00 92.62 440 VAL A CA 1
ATOM 3431 C C . VAL A 1 440 ? 16.896 9.136 11.835 1.00 92.62 440 VAL A C 1
ATOM 3433 O O . VAL A 1 440 ? 16.927 9.257 13.060 1.00 92.62 440 VAL A O 1
ATOM 3436 N N . ILE A 1 441 ? 17.144 10.158 11.012 1.00 93.81 441 ILE A N 1
ATOM 3437 C CA . ILE A 1 441 ? 17.540 11.493 11.483 1.00 93.81 441 ILE A CA 1
ATOM 3438 C C . ILE A 1 441 ? 16.433 12.121 12.330 1.00 93.81 441 ILE A C 1
ATOM 3440 O O . ILE A 1 441 ? 16.703 12.644 13.411 1.00 93.81 441 ILE A O 1
ATOM 3444 N N . VAL A 1 442 ? 15.183 12.039 11.876 1.00 94.00 442 VAL A N 1
ATOM 3445 C CA . VAL A 1 442 ? 14.043 12.625 12.591 1.00 94.00 442 VAL A CA 1
ATOM 3446 C C . VAL A 1 442 ? 13.749 11.877 13.876 1.00 94.00 442 VAL A C 1
ATOM 3448 O O . VAL A 1 442 ? 13.404 12.505 14.874 1.00 94.00 442 VAL A O 1
ATOM 3451 N N . TRP A 1 443 ? 13.928 10.559 13.899 1.00 93.19 443 TRP A N 1
ATOM 3452 C CA . TRP A 1 443 ? 13.759 9.787 15.121 1.00 93.19 443 TRP A CA 1
ATOM 3453 C C . TRP A 1 443 ? 14.820 10.149 16.171 1.00 93.19 443 TRP A C 1
ATOM 3455 O O . TRP A 1 443 ? 14.475 10.375 17.331 1.00 93.19 443 TRP A O 1
ATOM 3465 N N . ILE A 1 444 ? 16.089 10.307 15.765 1.00 94.50 444 ILE A N 1
ATOM 3466 C CA . ILE A 1 444 ? 17.163 10.811 16.641 1.00 94.50 444 ILE A CA 1
ATOM 3467 C C . ILE A 1 444 ? 16.824 12.219 17.145 1.00 94.50 444 ILE A C 1
ATOM 3469 O O . ILE A 1 444 ? 16.903 12.481 18.345 1.00 94.50 444 ILE A O 1
ATOM 3473 N N . TYR A 1 445 ? 16.394 13.112 16.254 1.00 93.62 445 TYR A N 1
ATOM 3474 C CA . TYR A 1 445 ? 15.971 14.468 16.605 1.00 93.62 445 TYR A CA 1
ATOM 3475 C C . TYR A 1 445 ? 14.817 14.472 17.624 1.00 93.62 445 TYR A C 1
ATOM 3477 O O . TYR A 1 445 ? 14.906 15.131 18.662 1.00 93.62 445 TYR A O 1
ATOM 3485 N N . ALA A 1 446 ? 13.771 13.675 17.395 1.00 92.88 446 ALA A N 1
ATOM 3486 C CA . ALA A 1 446 ? 12.636 13.532 18.304 1.00 92.88 446 ALA A CA 1
ATOM 3487 C C . ALA A 1 446 ? 13.052 12.958 19.670 1.00 92.88 446 ALA A C 1
ATOM 3489 O O . ALA A 1 446 ? 12.550 13.390 20.715 1.00 92.88 446 ALA A O 1
ATOM 3490 N N . HIS A 1 447 ? 13.992 12.010 19.687 1.00 92.62 447 HIS A N 1
ATOM 3491 C CA . HIS A 1 447 ? 14.538 11.459 20.922 1.00 92.62 447 HIS A CA 1
ATOM 3492 C C . HIS A 1 447 ? 15.315 12.517 21.719 1.00 92.62 447 HIS A C 1
ATOM 3494 O O . HIS A 1 447 ? 15.063 12.686 22.914 1.00 92.62 447 HIS A O 1
ATOM 3500 N N . LEU A 1 448 ? 16.174 13.303 21.059 1.00 93.56 448 LEU A N 1
ATOM 3501 C CA . LEU A 1 448 ? 16.912 14.401 21.692 1.00 93.56 448 LEU A CA 1
ATOM 3502 C C . LEU A 1 448 ? 15.977 15.470 22.270 1.00 93.56 448 LEU A C 1
ATOM 3504 O O . LEU A 1 448 ? 16.190 15.904 23.400 1.00 93.56 448 LEU A O 1
ATOM 3508 N N . LEU A 1 449 ? 14.902 15.842 21.567 1.00 92.06 449 LEU A N 1
ATOM 3509 C CA . LEU A 1 449 ? 13.882 16.754 22.106 1.00 92.06 449 LEU A CA 1
ATOM 3510 C C . LEU A 1 449 ? 13.148 16.164 23.320 1.00 92.06 449 LEU A C 1
ATOM 3512 O O . LEU A 1 449 ? 12.850 16.873 24.287 1.00 92.06 449 LEU A O 1
ATOM 3516 N N . THR A 1 450 ? 12.874 14.857 23.291 1.00 90.94 450 THR A N 1
ATOM 3517 C CA . THR A 1 450 ? 12.208 14.150 24.394 1.00 90.94 450 THR A CA 1
ATOM 3518 C C . THR A 1 450 ? 13.084 14.141 25.654 1.00 90.94 450 THR A C 1
ATOM 3520 O O . THR A 1 450 ? 12.594 14.479 26.739 1.00 90.94 450 THR A O 1
ATOM 3523 N N . VAL A 1 451 ? 14.371 13.800 25.514 1.00 91.69 451 VAL A N 1
ATOM 3524 C CA . VAL A 1 451 ? 15.354 13.741 26.613 1.00 91.69 451 VAL A CA 1
ATOM 3525 C C . VAL A 1 451 ? 15.737 15.140 27.100 1.00 91.69 451 VAL A C 1
ATOM 3527 O O . VAL A 1 451 ? 15.772 15.379 28.307 1.00 91.69 451 VAL A O 1
ATOM 3530 N N . GLY A 1 452 ? 15.916 16.091 26.178 1.00 89.44 452 GLY A N 1
ATOM 3531 C CA . GLY A 1 452 ? 16.191 17.504 26.461 1.00 89.44 452 GLY A CA 1
ATOM 3532 C C . GLY A 1 452 ? 15.060 18.226 27.199 1.00 89.44 452 GLY A C 1
ATOM 3533 O O . GLY A 1 452 ? 15.227 19.354 27.648 1.00 89.44 452 GLY A O 1
ATOM 3534 N N . GLY A 1 453 ? 13.908 17.572 27.381 1.00 88.12 453 GLY A N 1
ATOM 3535 C CA . GLY A 1 453 ? 12.819 18.072 28.209 1.00 88.12 453 GLY A CA 1
ATOM 3536 C C . GLY A 1 453 ? 11.933 19.115 27.532 1.00 88.12 453 GLY A C 1
ATOM 3537 O O . GLY A 1 453 ? 11.105 19.705 28.224 1.00 88.12 453 GLY A O 1
ATOM 3538 N N . ALA A 1 454 ? 12.037 19.282 26.208 1.00 87.06 454 ALA A N 1
ATOM 3539 C CA . ALA A 1 454 ? 11.265 20.259 25.434 1.00 87.06 454 ALA A CA 1
ATOM 3540 C C . ALA A 1 454 ? 9.746 20.135 25.666 1.00 87.06 454 ALA A C 1
ATOM 3542 O O . ALA A 1 454 ? 9.027 21.127 25.705 1.00 87.06 454 ALA A O 1
ATOM 3543 N N . TYR A 1 455 ? 9.262 18.912 25.909 1.00 86.88 455 TYR A N 1
ATOM 3544 C CA . TYR A 1 455 ? 7.838 18.632 26.099 1.00 86.88 455 TYR A CA 1
ATOM 3545 C C . TYR A 1 455 ? 7.371 18.587 27.566 1.00 86.88 455 TYR A C 1
ATOM 3547 O O . TYR A 1 455 ? 6.184 18.368 27.795 1.00 86.88 455 TYR A O 1
ATOM 3555 N N . LYS A 1 456 ? 8.240 18.784 28.575 1.00 85.44 456 LYS A N 1
ATOM 3556 C CA . LYS A 1 456 ? 7.876 18.593 30.003 1.00 85.44 456 LYS A CA 1
ATOM 3557 C C . LYS A 1 456 ? 6.731 19.503 30.477 1.00 85.44 456 LYS A C 1
ATOM 3559 O O . LYS A 1 456 ? 5.876 19.045 31.226 1.00 85.44 456 LYS A O 1
ATOM 3564 N N . ASN A 1 457 ? 6.689 20.744 29.990 1.00 86.50 457 ASN A N 1
ATOM 3565 C CA . ASN A 1 457 ? 5.709 21.763 30.398 1.00 86.50 457 ASN A CA 1
ATOM 3566 C C . ASN A 1 457 ? 4.578 21.970 29.371 1.00 86.50 457 ASN A C 1
ATOM 3568 O O . ASN A 1 457 ? 3.825 22.933 29.462 1.00 86.50 457 ASN A O 1
ATOM 3572 N N . THR A 1 458 ? 4.472 21.097 28.365 1.00 85.81 458 THR A N 1
ATOM 3573 C CA . THR A 1 458 ? 3.454 21.213 27.305 1.00 85.81 458 THR A CA 1
ATOM 3574 C C . THR A 1 458 ? 2.154 20.493 27.685 1.00 85.81 458 THR A C 1
ATOM 3576 O O . THR A 1 458 ? 2.176 19.629 28.566 1.00 85.81 458 THR A O 1
ATOM 3579 N N . PRO A 1 459 ? 1.009 20.791 27.043 1.00 89.75 459 PRO A N 1
ATOM 3580 C CA . PRO A 1 459 ? -0.247 20.087 27.306 1.00 89.75 459 PRO A CA 1
ATOM 3581 C C . PRO A 1 459 ? -0.132 18.568 27.103 1.00 89.75 459 PRO A C 1
ATOM 3583 O O . PRO A 1 459 ? 0.568 18.100 26.205 1.00 89.75 459 PRO A O 1
ATOM 3586 N N . THR A 1 460 ? -0.885 17.773 27.871 1.00 85.19 460 THR A N 1
ATOM 3587 C CA . THR A 1 460 ? -0.843 16.294 27.819 1.00 85.19 460 THR A CA 1
ATOM 3588 C C . THR A 1 460 ? -1.111 15.727 26.419 1.00 85.19 460 THR A C 1
ATOM 3590 O O . THR A 1 460 ? -0.546 14.699 26.047 1.00 85.19 460 THR A O 1
ATOM 3593 N N . LYS A 1 461 ? -1.927 16.408 25.602 1.00 84.44 461 LYS A N 1
ATOM 3594 C CA . LYS A 1 461 ? -2.172 16.035 24.196 1.00 84.44 461 LYS A CA 1
ATOM 3595 C C . LYS A 1 461 ? -0.898 16.119 23.341 1.00 84.44 461 LYS A C 1
ATOM 3597 O O . LYS A 1 461 ? -0.612 15.206 22.577 1.00 84.44 461 LYS A O 1
ATOM 3602 N N . THR A 1 462 ? -0.100 17.168 23.520 1.00 84.50 462 THR A N 1
ATOM 3603 C CA . THR A 1 462 ? 1.196 17.334 22.844 1.00 84.50 462 THR A CA 1
ATOM 3604 C C . THR A 1 462 ? 2.215 16.334 23.385 1.00 84.50 462 THR A C 1
ATOM 3606 O O . THR A 1 462 ? 2.916 15.683 22.619 1.00 84.50 462 THR A O 1
ATOM 3609 N N . GLN A 1 463 ? 2.238 16.113 24.703 1.00 84.69 463 GLN A N 1
ATOM 3610 C CA . GLN A 1 463 ? 3.138 15.128 25.310 1.00 84.69 463 GLN A CA 1
ATOM 3611 C C . GLN A 1 463 ? 2.879 13.696 24.829 1.00 84.69 463 GLN A C 1
ATOM 3613 O O . GLN A 1 463 ? 3.820 12.930 24.653 1.00 84.69 463 GLN A O 1
ATOM 3618 N N . THR A 1 464 ? 1.616 13.319 24.631 1.00 84.62 464 THR A N 1
ATOM 3619 C CA . THR A 1 464 ? 1.246 11.975 24.159 1.00 84.62 464 THR A CA 1
ATOM 3620 C C . THR A 1 464 ? 1.536 11.772 22.677 1.00 84.62 464 THR A C 1
ATOM 3622 O O . THR A 1 464 ? 1.863 10.658 22.281 1.00 84.62 464 THR A O 1
ATOM 3625 N N . SER A 1 465 ? 1.448 12.830 21.868 1.00 85.25 465 SER A N 1
ATOM 3626 C CA . SER A 1 465 ? 1.671 12.743 20.425 1.00 85.25 465 SER A CA 1
ATOM 3627 C C . SER A 1 465 ? 3.142 12.920 20.028 1.00 85.25 465 SER A C 1
ATOM 3629 O O . SER A 1 465 ? 3.580 12.282 19.076 1.00 85.25 465 SER A O 1
ATOM 3631 N N . CYS A 1 466 ? 3.900 13.784 20.715 1.00 86.88 466 CYS A N 1
ATOM 3632 C CA . CYS A 1 466 ? 5.221 14.230 20.242 1.00 86.88 466 CYS A CA 1
ATOM 3633 C C . CYS A 1 466 ? 6.389 13.586 20.987 1.00 86.88 466 CYS A C 1
ATOM 3635 O O . CYS A 1 466 ? 7.524 13.634 20.520 1.00 86.88 466 CYS A O 1
ATOM 3637 N N . ARG A 1 467 ? 6.146 12.976 22.151 1.00 88.00 467 ARG A N 1
ATOM 3638 C CA . ARG A 1 467 ? 7.209 12.288 22.884 1.00 88.00 467 ARG A CA 1
ATOM 3639 C C . ARG A 1 467 ? 7.388 10.858 22.392 1.00 88.00 467 ARG A C 1
ATOM 3641 O O . ARG A 1 467 ? 6.424 10.123 22.197 1.00 88.00 467 ARG A O 1
ATOM 3648 N N . THR A 1 468 ? 8.644 10.437 22.315 1.00 87.62 468 THR A N 1
ATOM 3649 C CA . THR A 1 468 ? 9.021 9.077 21.895 1.00 87.62 468 THR A CA 1
ATOM 3650 C C . THR A 1 468 ? 8.715 7.994 22.944 1.00 87.62 468 THR A C 1
ATOM 3652 O O . THR A 1 468 ? 8.617 6.822 22.598 1.00 87.62 468 THR A O 1
ATOM 3655 N N . ASP A 1 469 ? 8.500 8.362 24.213 1.00 84.44 469 ASP A N 1
ATOM 3656 C CA . ASP A 1 469 ? 8.325 7.441 25.349 1.00 84.44 469 ASP A CA 1
ATOM 3657 C C . ASP A 1 469 ? 6.860 7.223 25.784 1.00 84.44 469 ASP A C 1
ATOM 3659 O O . ASP A 1 469 ? 6.593 6.421 26.678 1.00 84.44 469 ASP A O 1
ATOM 3663 N N . ARG A 1 470 ? 5.888 7.922 25.180 1.00 83.00 470 ARG A N 1
ATOM 3664 C CA . ARG A 1 470 ? 4.480 7.933 25.638 1.00 83.00 470 ARG A CA 1
ATOM 3665 C C . ARG A 1 470 ? 3.502 7.129 24.783 1.00 83.00 470 ARG A C 1
ATOM 3667 O O . ARG A 1 470 ? 2.306 7.159 25.054 1.00 83.00 470 ARG A O 1
ATOM 3674 N N . ALA A 1 471 ? 3.988 6.354 23.814 1.00 79.75 471 ALA A N 1
ATOM 3675 C CA . ALA A 1 471 ? 3.127 5.547 22.946 1.00 79.75 471 ALA A CA 1
ATOM 3676 C C . ALA A 1 471 ? 2.361 4.432 23.690 1.00 79.75 471 ALA A C 1
ATOM 3678 O O . ALA A 1 471 ? 1.354 3.949 23.183 1.00 79.75 471 ALA A O 1
ATOM 3679 N N . GLY A 1 472 ? 2.843 3.986 24.859 1.00 80.31 472 GLY A N 1
ATOM 3680 C CA . GLY A 1 472 ? 2.200 2.942 25.672 1.00 80.31 472 GLY A CA 1
ATOM 3681 C C . GLY A 1 472 ? 2.203 1.534 25.056 1.00 80.31 472 GLY A C 1
ATOM 3682 O O . GLY A 1 472 ? 1.722 0.599 25.687 1.00 80.31 472 GLY A O 1
ATOM 3683 N N . LEU A 1 473 ? 2.762 1.370 23.852 1.00 84.19 473 LEU A N 1
ATOM 3684 C CA . LEU A 1 473 ? 2.771 0.115 23.092 1.00 84.19 473 LEU A CA 1
ATOM 3685 C C . LEU A 1 473 ? 3.845 -0.869 23.583 1.00 84.19 473 LEU A C 1
ATOM 3687 O O . LEU A 1 473 ? 3.553 -2.047 23.736 1.00 84.19 473 LEU A O 1
ATOM 3691 N N . ILE A 1 474 ? 5.054 -0.393 23.908 1.00 84.81 474 ILE A N 1
ATOM 3692 C CA . ILE A 1 474 ? 6.195 -1.245 24.317 1.00 84.81 474 ILE A CA 1
ATOM 3693 C C . ILE A 1 474 ? 5.907 -2.009 25.622 1.00 84.81 474 ILE A C 1
ATOM 3695 O O . ILE A 1 474 ? 6.356 -3.141 25.804 1.00 84.81 474 ILE A O 1
ATOM 3699 N N . GLY A 1 475 ? 5.166 -1.380 26.542 1.00 82.69 475 GLY A N 1
ATOM 3700 C CA . GLY A 1 475 ? 4.741 -2.004 27.797 1.00 82.69 475 GLY A CA 1
ATOM 3701 C C . GLY A 1 475 ? 3.523 -2.917 27.642 1.00 82.69 475 GLY A C 1
ATOM 3702 O O . GLY A 1 475 ? 3.381 -3.861 28.409 1.00 82.69 475 GLY A O 1
ATOM 3703 N N . ALA A 1 476 ? 2.666 -2.650 26.653 1.00 83.56 476 ALA A N 1
ATOM 3704 C CA . ALA A 1 476 ? 1.442 -3.411 26.415 1.00 83.56 476 ALA A CA 1
ATOM 3705 C C . ALA A 1 476 ? 1.658 -4.643 25.516 1.00 83.56 476 ALA A C 1
ATOM 3707 O O . ALA A 1 476 ? 0.888 -5.598 25.583 1.00 83.56 476 ALA A O 1
ATOM 3708 N N . ALA A 1 477 ? 2.689 -4.634 24.668 1.00 86.31 477 ALA A N 1
ATOM 3709 C CA . ALA A 1 477 ? 2.962 -5.718 23.736 1.00 86.31 477 ALA A CA 1
ATOM 3710 C C . ALA A 1 477 ? 3.811 -6.841 24.374 1.00 86.31 477 ALA A C 1
ATOM 3712 O O . ALA A 1 477 ? 4.862 -6.571 24.973 1.00 86.31 477 ALA A O 1
ATOM 3713 N N . PRO A 1 478 ? 3.418 -8.120 24.214 1.00 86.69 478 PRO A N 1
ATOM 3714 C CA . PRO A 1 478 ? 4.281 -9.245 24.558 1.00 86.69 478 PRO A CA 1
ATOM 3715 C C . PRO A 1 478 ? 5.497 -9.304 23.620 1.00 86.69 478 PRO A C 1
ATOM 3717 O O . PRO A 1 478 ? 5.415 -8.928 22.452 1.00 86.69 478 PRO A O 1
ATOM 3720 N N . TRP A 1 479 ? 6.619 -9.835 24.117 1.00 87.62 479 TRP A N 1
ATOM 3721 C CA . TRP A 1 479 ? 7.850 -9.989 23.327 1.00 87.62 479 TRP A CA 1
ATOM 3722 C C . TRP A 1 479 ? 7.657 -10.860 22.083 1.00 87.62 479 TRP A C 1
ATOM 3724 O O . TRP A 1 479 ? 8.131 -10.499 21.011 1.00 87.62 479 TRP A O 1
ATOM 3734 N N . ILE A 1 480 ? 6.963 -11.991 22.227 1.00 92.75 480 ILE A N 1
ATOM 3735 C CA . ILE A 1 480 ? 6.665 -12.920 21.136 1.00 92.75 480 ILE A CA 1
ATOM 3736 C C . ILE A 1 480 ? 5.161 -13.181 21.137 1.00 92.75 480 ILE A C 1
ATOM 3738 O O . ILE A 1 480 ? 4.608 -13.637 22.138 1.00 92.75 480 ILE A O 1
ATOM 3742 N N . ARG A 1 481 ? 4.500 -12.916 20.010 1.00 90.56 481 ARG A N 1
ATOM 3743 C CA . ARG A 1 481 ? 3.098 -13.276 19.773 1.00 90.56 481 ARG A CA 1
ATOM 3744 C C . ARG A 1 481 ? 2.921 -13.680 18.324 1.00 90.56 481 ARG A C 1
ATOM 3746 O O . ARG A 1 481 ? 3.166 -12.884 17.434 1.00 90.56 481 ARG A O 1
ATOM 3753 N N . VAL A 1 482 ? 2.401 -14.875 18.088 1.00 93.88 482 VAL A N 1
ATOM 3754 C CA . VAL A 1 482 ? 2.008 -15.302 16.742 1.00 93.88 482 VAL A CA 1
ATOM 3755 C C . VAL A 1 482 ? 0.501 -15.073 16.587 1.00 93.88 482 VAL A C 1
ATOM 3757 O O . VAL A 1 482 ? -0.267 -15.678 17.340 1.00 93.88 482 VAL A O 1
ATOM 3760 N N . PRO A 1 483 ? 0.048 -14.194 15.670 1.00 93.75 483 PRO A N 1
ATOM 3761 C CA . PRO A 1 483 ? -1.373 -14.057 15.364 1.00 93.75 483 PRO A CA 1
ATOM 3762 C C . PRO A 1 483 ? -1.948 -15.387 14.875 1.00 93.75 483 PRO A C 1
ATOM 3764 O O . PRO A 1 483 ? -1.312 -16.090 14.092 1.00 93.75 483 PRO A O 1
ATOM 3767 N N . TYR A 1 484 ? -3.154 -15.727 15.321 1.00 94.25 484 TYR A N 1
ATOM 3768 C CA . TYR A 1 484 ? -3.821 -16.974 14.957 1.00 94.25 484 TYR A CA 1
ATOM 3769 C C . TYR A 1 484 ? -5.254 -16.713 14.462 1.00 94.25 484 TYR A C 1
ATOM 3771 O O . TYR A 1 484 ? -5.849 -15.686 14.806 1.00 94.25 484 TYR A O 1
ATOM 3779 N N . PRO A 1 485 ? -5.814 -17.610 13.629 1.00 95.81 485 PRO A N 1
ATOM 3780 C CA . PRO A 1 485 ? -7.191 -17.510 13.151 1.00 95.81 485 PRO A CA 1
ATOM 3781 C C . PRO A 1 485 ? -8.213 -17.404 14.287 1.00 95.81 485 PRO A C 1
ATOM 3783 O O . PRO A 1 485 ? -8.108 -18.112 15.284 1.00 95.81 485 PRO A O 1
ATOM 3786 N N . PHE A 1 486 ? -9.230 -16.560 14.106 1.00 94.25 486 PHE A N 1
ATOM 3787 C CA . PHE A 1 486 ? -10.352 -16.358 15.027 1.00 94.25 486 PHE A CA 1
ATOM 3788 C C . PHE A 1 486 ? -9.944 -15.973 16.458 1.00 94.25 486 PHE A C 1
ATOM 3790 O O . PHE A 1 486 ? -10.652 -16.283 17.414 1.00 94.25 486 PHE A O 1
ATOM 3797 N N . GLN A 1 487 ? -8.826 -15.257 16.618 1.00 91.94 487 GLN A N 1
ATOM 3798 C CA . GLN A 1 487 ? -8.305 -14.842 17.928 1.00 91.94 487 GLN A CA 1
ATOM 3799 C C . GLN A 1 487 ? -9.254 -13.972 18.760 1.00 91.94 487 GLN A C 1
ATOM 3801 O O . GLN A 1 487 ? -9.109 -13.908 19.976 1.00 91.94 487 GLN A O 1
ATOM 3806 N N . TRP A 1 488 ? -10.218 -13.306 18.122 1.00 93.00 488 TRP A N 1
ATOM 3807 C CA . TRP A 1 488 ? -11.229 -12.500 18.807 1.00 93.00 488 TRP A CA 1
ATOM 3808 C C . TRP A 1 488 ? -12.505 -13.290 19.111 1.00 93.00 488 TRP A C 1
ATOM 3810 O O . TRP A 1 488 ? -13.436 -12.729 19.674 1.00 93.00 488 TRP A O 1
ATOM 3820 N N . GLY A 1 489 ? -12.571 -14.574 18.740 1.00 93.62 489 GLY A N 1
ATOM 3821 C CA . GLY A 1 489 ? -13.737 -15.451 18.843 1.00 93.62 489 GLY A CA 1
ATOM 3822 C C . GLY A 1 489 ? -14.427 -15.718 17.499 1.00 93.62 489 GLY A C 1
ATOM 3823 O O . GLY A 1 489 ? -13.980 -15.270 16.437 1.00 93.62 489 GLY A O 1
ATOM 3824 N N . ALA A 1 490 ? -15.531 -16.472 17.548 1.00 94.75 490 ALA A N 1
ATOM 3825 C CA . ALA A 1 490 ? -16.293 -16.851 16.358 1.00 94.75 490 ALA A CA 1
ATOM 3826 C C . ALA A 1 490 ? -16.884 -15.612 15.648 1.00 94.75 490 ALA A C 1
ATOM 3828 O O . ALA A 1 490 ? -17.445 -14.740 16.322 1.00 94.75 490 ALA A O 1
ATOM 3829 N N . PRO A 1 491 ? -16.771 -15.511 14.309 1.00 95.44 491 PRO A N 1
ATOM 3830 C CA . PRO A 1 491 ? -17.294 -14.375 13.560 1.00 95.44 491 PRO A CA 1
ATOM 3831 C C . PRO A 1 491 ? -18.818 -14.302 13.678 1.00 95.44 491 PRO A C 1
ATOM 3833 O O . PRO A 1 491 ? -19.506 -15.323 13.646 1.00 95.44 491 PRO A O 1
ATOM 3836 N N . THR A 1 492 ? -19.343 -13.083 13.782 1.00 94.88 492 THR A N 1
ATOM 3837 C CA . THR A 1 492 ? -20.791 -12.834 13.756 1.00 94.88 492 THR A CA 1
ATOM 3838 C C . THR A 1 492 ? -21.168 -12.207 12.429 1.00 94.88 492 THR A C 1
ATOM 3840 O O . THR A 1 492 ? -20.438 -11.360 11.919 1.00 94.88 492 THR A O 1
ATOM 3843 N N . PHE A 1 493 ? -22.294 -12.631 11.867 1.00 95.69 493 PHE A N 1
ATOM 3844 C CA . PHE A 1 493 ? -22.731 -12.195 10.549 1.00 95.69 493 PHE A CA 1
ATOM 3845 C C . PHE A 1 493 ? -23.977 -11.334 10.692 1.00 95.69 493 PHE A C 1
ATOM 3847 O O . PHE A 1 493 ? -25.023 -11.814 11.123 1.00 95.69 493 PHE A O 1
ATOM 3854 N N . ASP A 1 494 ? -23.841 -10.066 10.325 1.00 96.00 494 ASP A N 1
ATOM 3855 C CA . ASP A 1 494 ? -24.948 -9.137 10.159 1.00 96.00 494 ASP A CA 1
ATOM 3856 C C . ASP A 1 494 ? -25.033 -8.730 8.686 1.00 96.00 494 ASP A C 1
ATOM 3858 O O . ASP A 1 494 ? -24.015 -8.446 8.048 1.00 96.00 494 ASP A O 1
ATOM 3862 N N . ALA A 1 495 ? -26.243 -8.736 8.127 1.00 94.81 495 ALA A N 1
ATOM 3863 C CA . ALA A 1 495 ? -26.436 -8.453 6.711 1.00 94.81 495 ALA A CA 1
ATOM 3864 C C . ALA A 1 495 ? -26.065 -7.002 6.363 1.00 94.81 495 ALA A C 1
ATOM 3866 O O . ALA A 1 495 ? -25.414 -6.774 5.344 1.00 94.81 495 ALA A O 1
ATOM 3867 N N . GLY A 1 496 ? -26.430 -6.032 7.207 1.00 94.31 496 GLY A N 1
ATOM 3868 C CA . GLY A 1 496 ? -26.140 -4.616 6.977 1.00 94.31 496 GLY A CA 1
ATOM 3869 C C . GLY A 1 496 ? -24.639 -4.338 6.995 1.00 94.31 496 GLY A C 1
ATOM 3870 O O . GLY A 1 496 ? -24.111 -3.715 6.071 1.00 94.31 496 GLY A O 1
ATOM 3871 N N . GLU A 1 497 ? -23.936 -4.879 7.992 1.00 95.19 497 GLU A N 1
ATOM 3872 C CA . GLU A 1 497 ? -22.473 -4.779 8.091 1.00 95.19 497 GLU A CA 1
ATOM 3873 C C . GLU A 1 497 ? -21.779 -5.449 6.891 1.00 95.19 497 GLU A C 1
ATOM 3875 O O . GLU A 1 497 ? -20.832 -4.897 6.323 1.00 95.19 497 GLU A O 1
ATOM 3880 N N . ALA A 1 498 ? -22.281 -6.607 6.448 1.00 96.50 498 ALA A N 1
ATOM 3881 C CA . ALA A 1 498 ? -21.752 -7.318 5.289 1.00 96.50 498 ALA A CA 1
ATOM 3882 C C . ALA A 1 498 ? -21.949 -6.548 3.971 1.00 96.50 498 ALA A C 1
ATOM 3884 O O . ALA A 1 498 ? -21.014 -6.473 3.171 1.00 96.50 498 ALA A O 1
ATOM 3885 N N . PHE A 1 499 ? -23.120 -5.942 3.736 1.00 96.06 499 PHE A N 1
ATOM 3886 C CA . PHE A 1 499 ? -23.367 -5.122 2.540 1.00 96.06 499 PHE A CA 1
ATOM 3887 C C . PHE A 1 499 ? -22.476 -3.880 2.498 1.00 96.06 499 PHE A C 1
ATOM 3889 O O . PHE A 1 499 ? -21.894 -3.578 1.453 1.00 96.06 499 PHE A O 1
ATOM 3896 N N . ALA A 1 500 ? -22.312 -3.202 3.635 1.00 95.56 500 ALA A N 1
ATOM 3897 C CA . ALA A 1 500 ? -21.418 -2.056 3.737 1.00 95.56 500 ALA A CA 1
ATOM 3898 C C . ALA A 1 500 ? -19.964 -2.460 3.426 1.00 95.56 500 ALA A C 1
ATOM 3900 O O . ALA A 1 500 ? -19.273 -1.802 2.643 1.00 95.56 500 ALA A O 1
ATOM 3901 N N . MET A 1 501 ? -19.513 -3.598 3.964 1.00 97.19 501 MET A N 1
ATOM 3902 C CA . MET A 1 501 ? -18.162 -4.112 3.733 1.00 97.19 501 MET A CA 1
ATOM 3903 C C . MET A 1 501 ? -17.948 -4.614 2.296 1.00 97.19 501 MET A C 1
ATOM 3905 O O . MET A 1 501 ? -16.866 -4.433 1.736 1.00 97.19 501 MET A O 1
ATOM 3909 N N . MET A 1 502 ? -18.981 -5.166 1.650 1.00 96.94 502 MET A N 1
ATOM 3910 C CA . MET A 1 502 ? -18.957 -5.490 0.219 1.00 96.94 502 MET A CA 1
ATOM 3911 C C . MET A 1 502 ? -18.759 -4.239 -0.642 1.00 96.94 502 MET A C 1
ATOM 3913 O O . MET A 1 502 ? -17.907 -4.249 -1.533 1.00 96.94 502 MET A O 1
ATOM 3917 N N . ALA A 1 503 ? -19.469 -3.146 -0.352 1.00 96.12 503 ALA A N 1
ATOM 3918 C CA . ALA A 1 503 ? -19.282 -1.879 -1.059 1.00 96.12 503 ALA A CA 1
ATOM 3919 C C . ALA A 1 503 ? -17.847 -1.347 -0.895 1.00 96.12 503 ALA A C 1
ATOM 3921 O O . ALA A 1 503 ? -17.204 -0.987 -1.882 1.00 96.12 503 ALA A O 1
ATOM 3922 N N . ALA A 1 504 ? -17.303 -1.393 0.325 1.00 95.75 504 ALA A N 1
ATOM 3923 C CA . ALA A 1 504 ? -15.915 -1.014 0.595 1.00 95.75 504 ALA A CA 1
ATOM 3924 C C . ALA A 1 504 ? -14.910 -1.881 -0.182 1.00 95.75 504 ALA A C 1
ATOM 3926 O O . ALA A 1 504 ? -13.979 -1.358 -0.792 1.00 95.75 504 ALA A O 1
ATOM 3927 N N . SER A 1 505 ? -15.138 -3.199 -0.238 1.00 96.44 505 SER A N 1
ATOM 3928 C CA . SER A 1 505 ? -14.292 -4.118 -1.010 1.00 96.44 505 SER A CA 1
ATOM 3929 C C . SER A 1 505 ? -14.308 -3.819 -2.510 1.00 96.44 505 SER A C 1
ATOM 3931 O O . SER A 1 505 ? -13.275 -3.911 -3.170 1.00 96.44 505 SER A O 1
ATOM 3933 N N . PHE A 1 506 ? -15.449 -3.379 -3.049 1.00 94.62 506 PHE A N 1
ATOM 3934 C CA . PHE A 1 506 ? -15.548 -2.963 -4.443 1.00 94.62 506 PHE A CA 1
ATOM 3935 C C . PHE A 1 506 ? -14.752 -1.678 -4.712 1.00 94.62 506 PHE A C 1
ATOM 3937 O O . PHE A 1 506 ? -14.043 -1.593 -5.715 1.00 94.62 506 PHE A O 1
ATOM 3944 N N . VAL A 1 507 ? -14.786 -0.703 -3.799 1.00 92.44 507 VAL A N 1
ATOM 3945 C CA . VAL A 1 507 ? -13.943 0.502 -3.904 1.00 92.44 507 VAL A CA 1
ATOM 3946 C C . VAL A 1 507 ? -12.456 0.131 -3.831 1.00 92.44 507 VAL A C 1
ATOM 3948 O O . VAL A 1 507 ? -11.681 0.557 -4.687 1.00 92.44 507 VAL A O 1
ATOM 3951 N N . ALA A 1 508 ? -12.062 -0.727 -2.883 1.00 93.75 508 ALA A N 1
ATOM 3952 C CA . ALA A 1 508 ? -10.687 -1.221 -2.742 1.00 93.75 508 ALA A CA 1
ATOM 3953 C C . ALA A 1 508 ? -10.198 -2.000 -3.978 1.00 93.75 508 ALA A C 1
ATOM 3955 O O . ALA A 1 508 ? -9.011 -1.999 -4.312 1.00 93.75 508 ALA A O 1
ATOM 3956 N N . LEU A 1 509 ? -11.107 -2.677 -4.678 1.00 94.00 509 LEU A N 1
ATOM 3957 C CA . LEU A 1 509 ? -10.840 -3.364 -5.936 1.00 94.00 509 LEU A CA 1
ATOM 3958 C C . LEU A 1 509 ? -10.517 -2.367 -7.064 1.00 94.00 509 LEU A C 1
ATOM 3960 O O . LEU A 1 509 ? -9.555 -2.576 -7.815 1.00 94.00 509 LEU A O 1
ATOM 3964 N N . VAL A 1 510 ? -11.289 -1.280 -7.183 1.00 90.38 510 VAL A N 1
ATOM 3965 C CA . VAL A 1 510 ? -11.041 -0.213 -8.168 1.00 90.38 510 VAL A CA 1
ATOM 3966 C C . VAL A 1 510 ? -9.717 0.492 -7.854 1.00 90.38 510 VAL A C 1
ATOM 3968 O O . VAL A 1 510 ? -8.864 0.615 -8.734 1.00 90.38 510 VAL A O 1
ATOM 3971 N N . GLU A 1 511 ? -9.499 0.850 -6.589 1.00 88.88 511 GLU A N 1
ATOM 3972 C CA . GLU A 1 511 ? -8.247 1.416 -6.071 1.00 88.88 511 GLU A CA 1
ATOM 3973 C C . GLU A 1 511 ? -7.031 0.552 -6.446 1.00 88.88 511 GLU A C 1
ATOM 3975 O O . GLU A 1 511 ? -6.089 1.004 -7.105 1.00 88.88 511 GLU A O 1
ATOM 3980 N N . SER A 1 512 ? -7.078 -0.732 -6.085 1.00 92.00 512 SER A N 1
ATOM 3981 C CA . SER A 1 512 ? -5.994 -1.678 -6.348 1.00 92.00 512 SER A CA 1
ATOM 3982 C C . SER A 1 512 ? -5.739 -1.881 -7.834 1.00 92.00 512 SER A C 1
ATOM 3984 O O . SER A 1 512 ? -4.599 -2.098 -8.242 1.00 92.00 512 SER A O 1
ATOM 3986 N N . THR A 1 513 ? -6.773 -1.770 -8.668 1.00 91.62 513 THR A N 1
ATOM 3987 C CA . THR A 1 513 ? -6.616 -1.833 -10.120 1.00 91.62 513 THR A CA 1
ATOM 3988 C C . THR A 1 513 ? -5.752 -0.684 -10.638 1.00 91.62 513 THR A C 1
ATOM 3990 O O . THR A 1 513 ? -4.810 -0.928 -11.397 1.00 91.62 513 THR A O 1
ATOM 3993 N N . GLY A 1 514 ? -6.009 0.545 -10.180 1.00 88.94 514 GLY A N 1
ATOM 3994 C CA . GLY A 1 514 ? -5.153 1.695 -10.474 1.00 88.94 514 GLY A CA 1
ATOM 3995 C C . GLY A 1 514 ? -3.725 1.484 -9.966 1.00 88.94 514 GLY A C 1
ATOM 3996 O O . GLY A 1 514 ? -2.762 1.677 -10.711 1.00 88.94 514 GLY A O 1
ATOM 3997 N N . ALA A 1 515 ? -3.578 1.000 -8.732 1.00 90.62 515 ALA A N 1
ATOM 3998 C CA . ALA A 1 515 ? -2.271 0.749 -8.135 1.00 90.62 515 ALA A CA 1
ATOM 3999 C C . ALA A 1 515 ? -1.466 -0.328 -8.888 1.00 90.62 515 ALA A C 1
ATOM 4001 O O . ALA A 1 515 ? -0.273 -0.143 -9.115 1.00 90.62 515 ALA A O 1
ATOM 4002 N N . PHE A 1 516 ? -2.086 -1.418 -9.357 1.00 91.69 516 PHE A N 1
ATOM 4003 C CA . PHE A 1 516 ? -1.400 -2.420 -10.187 1.00 91.69 516 PHE A CA 1
ATOM 4004 C C . PHE A 1 516 ? -0.901 -1.833 -11.508 1.00 91.69 516 PHE A C 1
ATOM 4006 O O . PHE A 1 516 ? 0.215 -2.147 -11.932 1.00 91.69 516 PHE A O 1
ATOM 4013 N N . ILE A 1 517 ? -1.698 -0.969 -12.144 1.00 88.31 517 ILE A N 1
ATOM 4014 C CA . ILE A 1 517 ? -1.290 -0.260 -13.361 1.00 88.31 517 ILE A CA 1
ATOM 4015 C C . ILE A 1 517 ? -0.094 0.649 -13.047 1.00 88.31 517 ILE A C 1
ATOM 4017 O O . ILE A 1 517 ? 0.911 0.579 -13.752 1.00 88.31 517 ILE A O 1
ATOM 4021 N N . ALA A 1 518 ? -0.143 1.428 -11.965 1.00 87.88 518 ALA A N 1
ATOM 4022 C CA . ALA A 1 518 ? 0.959 2.297 -11.551 1.00 87.88 518 ALA A CA 1
ATOM 4023 C C . ALA A 1 518 ? 2.247 1.509 -11.253 1.00 87.88 518 ALA A C 1
ATOM 4025 O O . ALA A 1 518 ? 3.287 1.785 -11.848 1.00 87.88 518 ALA A O 1
ATOM 4026 N N . VAL A 1 519 ? 2.164 0.465 -10.419 1.00 90.75 519 VAL A N 1
ATOM 4027 C CA . VAL A 1 519 ? 3.293 -0.419 -10.076 1.00 90.75 519 VAL A CA 1
ATOM 4028 C C . VAL A 1 519 ? 3.922 -1.023 -11.326 1.00 90.75 519 VAL A C 1
ATOM 4030 O O . VAL A 1 519 ? 5.143 -1.091 -11.422 1.00 90.75 519 VAL A O 1
ATOM 4033 N N . SER A 1 520 ? 3.116 -1.438 -12.305 1.00 88.25 520 SER A N 1
ATOM 4034 C CA . SER A 1 520 ? 3.649 -1.995 -13.549 1.00 88.25 520 SER A CA 1
ATOM 4035 C C . SER A 1 520 ? 4.457 -0.995 -14.366 1.00 88.25 520 SER A C 1
ATOM 4037 O O . SER A 1 520 ? 5.498 -1.355 -14.906 1.00 88.25 520 SER A O 1
ATOM 4039 N N . ARG A 1 521 ? 4.021 0.270 -14.404 1.00 84.31 521 ARG A N 1
ATOM 4040 C CA . ARG A 1 521 ? 4.734 1.339 -15.107 1.00 84.31 521 ARG A CA 1
ATOM 4041 C C . ARG A 1 521 ? 6.004 1.740 -14.365 1.00 84.31 521 ARG A C 1
ATOM 4043 O O . ARG A 1 521 ? 7.043 1.892 -14.997 1.00 84.31 521 ARG A O 1
ATOM 4050 N N . TYR A 1 522 ? 5.941 1.855 -13.037 1.00 85.88 522 TYR A N 1
ATOM 4051 C CA . TYR A 1 522 ? 7.099 2.198 -12.202 1.00 85.88 522 TYR A CA 1
ATOM 4052 C C . TYR A 1 522 ? 8.152 1.089 -12.153 1.00 85.88 522 TYR A C 1
ATOM 4054 O O . TYR A 1 522 ? 9.341 1.375 -12.065 1.00 85.88 522 TYR A O 1
ATOM 4062 N N . ALA A 1 523 ? 7.737 -0.174 -12.261 1.00 84.62 523 ALA A N 1
ATOM 4063 C CA . ALA A 1 523 ? 8.646 -1.313 -12.331 1.00 84.62 523 ALA A CA 1
ATOM 4064 C C . ALA A 1 523 ? 9.184 -1.593 -13.750 1.00 84.62 523 ALA A C 1
ATOM 4066 O O . ALA A 1 523 ? 9.858 -2.608 -13.933 1.00 84.62 523 ALA A O 1
ATOM 4067 N N . SER A 1 524 ? 8.858 -0.744 -14.739 1.00 79.69 524 SER A N 1
ATOM 4068 C CA . SER A 1 524 ? 9.123 -0.952 -16.174 1.00 79.69 524 SER A CA 1
ATOM 4069 C C . SER A 1 524 ? 8.748 -2.356 -16.652 1.00 79.69 524 SER A C 1
ATOM 4071 O O . SER A 1 524 ? 9.490 -3.021 -17.369 1.00 79.69 524 SER A O 1
ATOM 4073 N N . ALA A 1 525 ? 7.582 -2.825 -16.210 1.00 77.62 525 ALA A N 1
ATOM 4074 C CA . ALA A 1 525 ? 7.006 -4.087 -16.639 1.00 77.62 525 ALA A CA 1
ATOM 4075 C C . ALA A 1 525 ? 6.337 -3.942 -18.009 1.00 77.62 525 ALA A C 1
ATOM 4077 O O . ALA A 1 525 ? 5.856 -2.867 -18.381 1.00 77.62 525 ALA A O 1
ATOM 4078 N N . THR A 1 526 ? 6.181 -5.061 -18.714 1.00 75.62 526 THR A N 1
ATOM 4079 C CA . THR A 1 526 ? 5.261 -5.137 -19.853 1.00 75.62 526 THR A CA 1
ATOM 4080 C C . THR A 1 526 ? 3.841 -4.730 -19.427 1.00 75.62 526 THR A C 1
ATOM 4082 O O . THR A 1 526 ? 3.433 -5.073 -18.308 1.00 75.62 526 THR A O 1
ATOM 4085 N N . PRO A 1 527 ? 3.052 -4.073 -20.299 1.00 73.88 527 PRO A N 1
ATOM 4086 C CA . PRO A 1 527 ? 1.676 -3.693 -19.994 1.00 73.88 527 PRO A CA 1
ATOM 4087 C C . PRO A 1 527 ? 0.857 -4.860 -19.434 1.00 73.88 527 PRO A C 1
ATOM 4089 O O . PRO A 1 527 ? 0.922 -5.976 -19.952 1.00 73.88 527 PRO A O 1
ATOM 4092 N N . LEU A 1 528 ? 0.068 -4.613 -18.385 1.00 80.75 528 LEU A N 1
ATOM 4093 C CA . LEU A 1 528 ? -0.695 -5.680 -17.739 1.00 80.75 528 LEU A CA 1
ATOM 4094 C C . LEU A 1 528 ? -1.829 -6.166 -18.639 1.00 80.75 528 LEU A C 1
ATOM 4096 O O . LEU A 1 528 ? -2.766 -5.406 -18.895 1.00 80.75 528 LEU A O 1
ATOM 4100 N N . PRO A 1 529 ? -1.833 -7.446 -19.052 1.00 85.81 529 PRO A N 1
ATOM 4101 C CA . PRO A 1 529 ? -3.004 -8.003 -19.694 1.00 85.81 529 PRO A CA 1
ATOM 4102 C C . PRO A 1 529 ? -4.163 -8.051 -18.677 1.00 85.81 529 PRO A C 1
ATOM 4104 O O . PRO A 1 529 ? -3.951 -8.422 -17.514 1.00 85.81 529 PRO A O 1
ATOM 4107 N N . PRO A 1 530 ? -5.413 -7.773 -19.098 1.00 87.38 530 PRO A N 1
ATOM 4108 C CA . PRO A 1 530 ? -6.579 -7.773 -18.207 1.00 87.38 530 PRO A CA 1
ATOM 4109 C C . PRO A 1 530 ? -6.789 -9.082 -17.425 1.00 87.38 530 PRO A C 1
ATOM 4111 O O . PRO A 1 530 ? -7.391 -9.083 -16.354 1.00 87.38 530 PRO A O 1
ATOM 4114 N N . SER A 1 531 ? -6.287 -10.215 -17.933 1.00 87.19 531 SER A N 1
ATOM 4115 C CA . SER A 1 531 ? -6.340 -11.509 -17.240 1.00 87.19 531 SER A CA 1
ATOM 4116 C C . SER A 1 531 ? -5.461 -11.554 -15.987 1.00 87.19 531 SER A C 1
ATOM 4118 O O . SER A 1 531 ? -5.884 -12.103 -14.971 1.00 87.19 531 SER A O 1
ATOM 4120 N N . ILE A 1 532 ? -4.261 -10.965 -16.030 1.00 90.25 532 ILE A N 1
ATOM 4121 C CA . ILE A 1 532 ? -3.362 -10.891 -14.869 1.00 90.25 532 ILE A CA 1
ATOM 4122 C C . ILE A 1 532 ? -3.933 -9.929 -13.831 1.00 90.25 532 ILE A C 1
ATOM 4124 O O . ILE A 1 532 ? -3.868 -10.221 -12.640 1.00 90.25 532 ILE A O 1
ATOM 4128 N N . LEU A 1 533 ? -4.545 -8.832 -14.278 1.00 91.25 533 LEU A N 1
ATOM 4129 C CA . LEU A 1 533 ? -5.218 -7.887 -13.394 1.00 91.25 533 LEU A CA 1
ATOM 4130 C C . LEU A 1 533 ? -6.397 -8.544 -12.655 1.00 91.25 533 LEU A C 1
ATOM 4132 O O . LEU A 1 533 ? -6.468 -8.468 -11.433 1.00 91.25 533 LEU A O 1
ATOM 4136 N N . SER A 1 534 ? -7.257 -9.276 -13.374 1.00 93.50 534 SER A N 1
ATOM 4137 C CA . SER A 1 534 ? -8.362 -10.050 -12.781 1.00 93.50 534 SER A CA 1
ATOM 4138 C C . SER A 1 534 ? -7.859 -11.089 -11.773 1.00 93.50 534 SER A C 1
ATOM 4140 O O . SER A 1 534 ? -8.388 -11.193 -10.669 1.00 93.50 534 SER A O 1
ATOM 4142 N N . ARG A 1 535 ? -6.776 -11.810 -12.105 1.00 94.25 535 ARG A N 1
ATOM 4143 C CA . ARG A 1 535 ? -6.123 -12.749 -11.177 1.00 94.25 535 ARG A CA 1
ATOM 4144 C C . ARG A 1 535 ? -5.590 -12.038 -9.932 1.00 94.25 535 ARG A C 1
ATOM 4146 O O . ARG A 1 535 ? -5.722 -12.562 -8.832 1.00 94.25 535 ARG A O 1
ATOM 4153 N N . GLY A 1 536 ? -4.998 -10.858 -10.105 1.00 94.50 536 GLY A N 1
ATOM 4154 C CA . GLY A 1 536 ? -4.526 -10.015 -9.014 1.00 94.50 536 GLY A CA 1
ATOM 4155 C C . GLY A 1 536 ? -5.639 -9.609 -8.055 1.00 94.50 536 GLY A C 1
ATOM 4156 O O . GLY A 1 536 ? -5.463 -9.731 -6.850 1.00 94.50 536 GLY A O 1
ATOM 4157 N N . VAL A 1 537 ? -6.789 -9.203 -8.594 1.00 95.38 537 VAL A N 1
ATOM 4158 C CA . VAL A 1 537 ? -7.994 -8.884 -7.816 1.00 95.38 537 VAL A CA 1
ATOM 4159 C C . VAL A 1 537 ? -8.538 -10.111 -7.080 1.00 95.38 537 VAL A C 1
ATOM 4161 O O . VAL A 1 537 ? -8.918 -10.000 -5.919 1.00 95.38 537 VAL A O 1
ATOM 4164 N N . GLY A 1 538 ? -8.530 -11.292 -7.707 1.00 96.62 538 GLY A N 1
ATOM 4165 C CA . GLY A 1 538 ? -8.955 -12.534 -7.050 1.00 96.62 538 GLY A CA 1
ATOM 4166 C C . GLY A 1 538 ? -8.102 -12.865 -5.821 1.00 96.62 538 GLY A C 1
ATOM 4167 O O . GLY A 1 538 ? -8.639 -13.147 -4.751 1.00 96.62 538 GLY A O 1
ATOM 4168 N N . TRP A 1 539 ? -6.774 -12.748 -5.942 1.00 97.00 539 TRP A N 1
ATOM 4169 C CA . TRP A 1 539 ? -5.849 -12.942 -4.818 1.00 97.00 539 TRP A CA 1
ATOM 4170 C C . TRP A 1 539 ? -5.932 -11.841 -3.757 1.00 97.00 539 TRP A C 1
ATOM 4172 O O . TRP A 1 539 ? -5.792 -12.141 -2.575 1.00 97.00 539 TRP A O 1
ATOM 4182 N N . GLN A 1 540 ? -6.247 -10.602 -4.135 1.00 96.75 540 GLN A N 1
ATOM 4183 C CA . GLN A 1 540 ? -6.584 -9.555 -3.169 1.00 96.75 540 GLN A CA 1
ATOM 4184 C C . GLN A 1 540 ? -7.839 -9.919 -2.360 1.00 96.75 540 GLN A C 1
ATOM 4186 O O . GLN A 1 540 ? -7.847 -9.743 -1.145 1.00 96.75 540 GLN A O 1
ATOM 4191 N N . GLY A 1 541 ? -8.865 -10.489 -3.001 1.00 97.25 541 GLY A N 1
ATOM 4192 C CA . GLY A 1 541 ? -10.046 -11.020 -2.315 1.0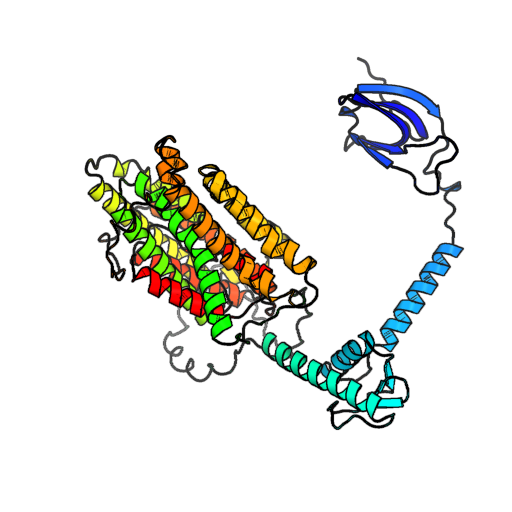0 97.25 541 GLY A CA 1
ATOM 4193 C C . GLY A 1 541 ? -9.689 -12.115 -1.305 1.00 97.25 541 GLY A C 1
ATOM 4194 O O . GLY A 1 541 ? -10.129 -12.061 -0.161 1.00 97.25 541 GLY A O 1
ATOM 4195 N N . VAL A 1 542 ? -8.810 -13.055 -1.677 1.00 97.88 542 VAL A N 1
ATOM 4196 C CA . VAL A 1 542 ? -8.253 -14.052 -0.735 1.00 97.88 542 VAL A CA 1
ATOM 4197 C C . VAL A 1 542 ? -7.508 -13.371 0.418 1.00 97.88 542 VAL A C 1
ATOM 4199 O O . VAL A 1 542 ? -7.609 -13.801 1.564 1.00 97.88 542 VAL A O 1
ATOM 4202 N N . GLY A 1 543 ? -6.810 -12.268 0.152 1.00 97.12 543 GLY A N 1
ATOM 4203 C CA . GLY A 1 543 ? -6.158 -11.489 1.198 1.00 97.12 543 GLY A CA 1
ATOM 4204 C C . GLY A 1 543 ? -7.131 -10.825 2.177 1.00 97.12 543 GLY A C 1
ATOM 4205 O O . GLY A 1 543 ? -6.861 -10.792 3.377 1.00 97.12 543 GLY A O 1
ATOM 4206 N N . ILE A 1 544 ? -8.289 -10.356 1.702 1.00 97.88 544 ILE A N 1
ATOM 4207 C CA . ILE A 1 544 ? -9.373 -9.849 2.561 1.00 97.88 544 ILE A CA 1
ATOM 4208 C C . ILE A 1 544 ? -10.009 -10.993 3.360 1.00 97.88 544 ILE A C 1
ATOM 4210 O O . ILE A 1 544 ? -10.353 -10.807 4.527 1.00 97.88 544 ILE A O 1
ATOM 4214 N N . LEU A 1 545 ? -10.106 -12.194 2.784 1.00 98.06 545 LEU A N 1
ATOM 4215 C CA . LEU A 1 545 ? -10.535 -13.378 3.526 1.00 98.06 545 LEU A CA 1
ATOM 4216 C C . LEU A 1 545 ? -9.572 -13.673 4.686 1.00 98.06 545 LEU A C 1
ATOM 4218 O O . LEU A 1 545 ? -10.027 -13.881 5.809 1.00 98.06 545 LEU A O 1
ATOM 4222 N N . PHE A 1 546 ? -8.253 -13.614 4.463 1.00 97.56 546 PHE A N 1
ATOM 4223 C CA . PHE A 1 546 ? -7.275 -13.732 5.552 1.00 97.56 546 PHE A CA 1
ATOM 4224 C C . PHE A 1 546 ? -7.415 -12.614 6.589 1.00 97.56 546 PHE A C 1
ATOM 4226 O O . PHE A 1 546 ? -7.327 -12.890 7.785 1.00 97.56 546 PHE A O 1
ATOM 4233 N N . SER A 1 547 ? -7.705 -11.382 6.162 1.00 97.31 547 SER A N 1
ATOM 4234 C CA . SER A 1 547 ? -8.015 -10.266 7.064 1.00 97.31 547 SER A CA 1
ATOM 4235 C C . SER A 1 547 ? -9.218 -10.561 7.970 1.00 97.31 547 SER A C 1
ATOM 4237 O O . SER A 1 547 ? -9.154 -10.315 9.175 1.00 97.31 547 SER A O 1
ATOM 4239 N N . GLY A 1 548 ? -10.281 -11.157 7.425 1.00 97.06 548 GLY A N 1
ATOM 4240 C CA . GLY A 1 548 ? -11.446 -11.596 8.194 1.00 97.06 548 GLY A CA 1
ATOM 4241 C C . GLY A 1 548 ? -11.166 -12.793 9.111 1.00 97.06 548 GLY A C 1
ATOM 4242 O O . GLY A 1 548 ? -11.590 -12.786 10.261 1.00 97.06 548 GLY A O 1
ATOM 4243 N N . ILE A 1 549 ? -10.412 -13.796 8.648 1.00 97.38 549 ILE A N 1
ATOM 4244 C CA . ILE A 1 549 ? -10.094 -15.006 9.428 1.00 97.38 549 ILE A CA 1
ATOM 4245 C C . ILE A 1 549 ? -9.188 -14.687 10.620 1.00 97.38 549 ILE A C 1
ATOM 4247 O O . ILE A 1 549 ? -9.452 -15.144 11.726 1.00 97.38 549 ILE A O 1
ATOM 4251 N N . PHE A 1 550 ? -8.116 -13.920 10.420 1.00 96.81 550 PHE A N 1
ATOM 4252 C CA . PHE A 1 550 ? -7.205 -13.540 11.507 1.00 96.81 550 PHE A CA 1
ATOM 4253 C C . PHE A 1 550 ? -7.738 -12.366 12.334 1.00 96.81 550 PHE A C 1
ATOM 4255 O O . PHE A 1 550 ? -7.231 -12.111 13.422 1.00 96.81 550 PHE A O 1
ATOM 4262 N N . GLY A 1 551 ? -8.743 -11.642 11.840 1.00 95.69 551 GLY A N 1
ATOM 4263 C CA . GLY A 1 551 ? -9.325 -10.505 12.542 1.00 95.69 551 GLY A CA 1
ATOM 4264 C C . GLY A 1 551 ? -8.389 -9.308 12.607 1.00 95.69 551 GLY A C 1
ATOM 4265 O O . GLY A 1 551 ? -8.055 -8.814 13.680 1.00 95.69 551 GLY A O 1
ATOM 4266 N N . THR A 1 552 ? -7.978 -8.808 11.446 1.00 95.62 552 THR A N 1
ATOM 4267 C CA . THR A 1 552 ? -7.167 -7.585 11.328 1.00 95.62 552 THR A CA 1
ATOM 4268 C C . THR A 1 552 ? -7.949 -6.312 11.656 1.00 95.62 552 THR A C 1
ATOM 4270 O O . THR A 1 552 ? -7.348 -5.245 11.742 1.00 95.62 552 THR A O 1
ATOM 4273 N N . GLY A 1 553 ? -9.281 -6.407 11.771 1.00 93.69 553 GLY A N 1
ATOM 4274 C CA . GLY A 1 553 ? -10.214 -5.293 11.983 1.00 93.69 553 GLY A CA 1
ATOM 4275 C C . GLY A 1 553 ? -10.305 -4.315 10.806 1.00 93.69 553 GLY A C 1
ATOM 4276 O O . GLY A 1 553 ? -10.998 -3.308 10.898 1.00 93.69 553 GLY A O 1
ATOM 4277 N N . ASN A 1 554 ? -9.613 -4.595 9.699 1.00 95.12 554 ASN A N 1
ATOM 4278 C CA . ASN A 1 554 ? -9.648 -3.787 8.489 1.00 95.12 554 ASN A CA 1
ATOM 4279 C C . ASN A 1 554 ? -9.334 -4.625 7.243 1.00 95.12 554 ASN A C 1
ATOM 4281 O O . ASN A 1 554 ? -8.553 -5.577 7.318 1.00 95.12 554 ASN A O 1
ATOM 4285 N N . GLY A 1 555 ? -9.908 -4.255 6.097 1.00 94.81 555 GLY A N 1
ATOM 4286 C CA . GLY A 1 555 ? -9.641 -4.919 4.821 1.00 94.81 555 GLY A CA 1
ATOM 4287 C C . GLY A 1 555 ? -8.279 -4.557 4.214 1.00 94.81 555 GLY A C 1
ATOM 4288 O O . GLY A 1 555 ? -7.650 -3.560 4.583 1.00 94.81 555 GLY A O 1
ATOM 4289 N N . SER A 1 556 ? -7.831 -5.381 3.263 1.00 95.06 556 SER A N 1
ATOM 4290 C CA . SER A 1 556 ? -6.532 -5.246 2.593 1.00 95.06 556 SER A CA 1
ATOM 4291 C C . SER A 1 556 ? -6.666 -4.737 1.148 1.00 95.06 556 SER A C 1
ATOM 4293 O O . SER A 1 556 ? -7.545 -5.179 0.408 1.00 95.06 556 SER A O 1
ATOM 4295 N N . SER A 1 557 ? -5.764 -3.849 0.723 1.00 94.94 557 SER A N 1
ATOM 4296 C CA . SER A 1 557 ? -5.651 -3.318 -0.651 1.00 94.94 557 SER A CA 1
ATOM 4297 C C . SER A 1 557 ? -4.173 -3.155 -1.029 1.00 94.94 557 SER A C 1
ATOM 4299 O O . SER A 1 557 ? -3.283 -3.267 -0.181 1.00 94.94 557 SER A O 1
ATOM 4301 N N . VAL A 1 558 ? -3.891 -2.898 -2.304 1.00 95.00 558 VAL A N 1
ATOM 4302 C CA . VAL A 1 558 ? -2.536 -2.561 -2.762 1.00 95.00 558 VAL A CA 1
ATOM 4303 C C . VAL A 1 558 ? -2.098 -1.223 -2.160 1.00 95.00 558 VAL A C 1
ATOM 4305 O O . VAL A 1 558 ? -2.816 -0.232 -2.243 1.00 95.00 558 VAL A O 1
ATOM 4308 N N . SER A 1 559 ? -0.896 -1.179 -1.587 1.00 94.12 559 SER A N 1
ATOM 4309 C CA . SER A 1 559 ? -0.331 0.027 -0.979 1.00 94.12 559 SER A CA 1
ATOM 4310 C C . SER A 1 559 ? 0.163 1.006 -2.048 1.00 94.12 559 SER A C 1
ATOM 4312 O O . SER A 1 559 ? 1.163 0.772 -2.733 1.00 94.12 559 SER A O 1
ATOM 4314 N N . VAL A 1 560 ? -0.535 2.134 -2.163 1.00 90.44 560 VAL A N 1
ATOM 4315 C CA . VAL A 1 560 ? -0.223 3.217 -3.110 1.00 90.44 560 VAL A CA 1
ATOM 4316 C C . VAL A 1 560 ? 1.047 3.964 -2.699 1.00 90.44 560 VAL A C 1
ATOM 4318 O O . VAL A 1 560 ? 1.827 4.373 -3.553 1.00 90.44 560 VAL A O 1
ATOM 4321 N N . GLU A 1 561 ? 1.318 4.061 -1.399 1.00 90.62 561 GLU A N 1
ATOM 4322 C CA . GLU A 1 561 ? 2.549 4.645 -0.848 1.00 90.62 561 GLU A CA 1
ATOM 4323 C C . GLU A 1 561 ? 3.782 3.850 -1.290 1.00 90.62 561 GLU A C 1
ATOM 4325 O O . GLU A 1 561 ? 4.772 4.416 -1.749 1.00 90.62 561 GLU A O 1
ATOM 4330 N N . ASN A 1 562 ? 3.694 2.517 -1.239 1.00 92.88 562 ASN A N 1
ATOM 4331 C CA . ASN A 1 562 ? 4.746 1.640 -1.744 1.00 92.88 562 ASN A CA 1
ATOM 4332 C C . ASN A 1 562 ? 4.862 1.682 -3.272 1.00 92.88 562 ASN A C 1
ATOM 4334 O O . ASN A 1 562 ? 5.967 1.552 -3.797 1.00 92.88 562 ASN A O 1
ATOM 4338 N N . ALA A 1 563 ? 3.759 1.905 -3.994 1.00 91.25 563 ALA A N 1
ATOM 4339 C CA . ALA A 1 563 ? 3.813 2.176 -5.429 1.00 91.25 563 ALA A CA 1
ATOM 4340 C C . ALA A 1 563 ? 4.562 3.487 -5.731 1.00 91.25 563 ALA A C 1
ATOM 4342 O O . ALA A 1 563 ? 5.393 3.519 -6.634 1.00 91.25 563 ALA A O 1
ATOM 4343 N N . GLY A 1 564 ? 4.334 4.543 -4.944 1.00 88.75 564 GLY A N 1
ATOM 4344 C CA . GLY A 1 564 ? 5.101 5.790 -5.021 1.00 88.75 564 GLY A CA 1
ATOM 4345 C C . GLY A 1 564 ? 6.581 5.595 -4.678 1.00 88.75 564 GLY A C 1
ATOM 4346 O O . GLY A 1 564 ? 7.451 6.121 -5.370 1.00 88.75 564 GLY A O 1
ATOM 4347 N N . LEU A 1 565 ? 6.885 4.763 -3.677 1.00 89.56 565 LEU A N 1
ATOM 4348 C CA . LEU A 1 565 ? 8.260 4.420 -3.315 1.00 89.56 565 LEU A CA 1
ATOM 4349 C C . LEU A 1 565 ? 9.013 3.726 -4.464 1.00 89.56 565 LEU A C 1
ATOM 4351 O O . LEU A 1 565 ? 10.189 4.013 -4.687 1.00 89.56 565 LEU A O 1
ATOM 4355 N N . LEU A 1 566 ? 8.348 2.853 -5.229 1.00 89.12 566 LEU A N 1
ATOM 4356 C CA . LEU A 1 566 ? 8.932 2.245 -6.433 1.00 89.12 566 LEU A CA 1
ATOM 4357 C C . LEU A 1 566 ? 9.321 3.302 -7.476 1.00 89.12 566 LEU A C 1
ATOM 4359 O O . LEU A 1 566 ? 10.377 3.183 -8.096 1.00 89.12 566 LEU A O 1
ATOM 4363 N N . ALA A 1 567 ? 8.493 4.338 -7.650 1.00 84.88 567 ALA A N 1
ATOM 4364 C CA . ALA A 1 567 ? 8.760 5.426 -8.589 1.00 84.88 567 ALA A CA 1
ATOM 4365 C C . ALA A 1 567 ? 9.983 6.263 -8.178 1.00 84.88 567 ALA A C 1
ATOM 4367 O O . ALA A 1 567 ? 10.790 6.620 -9.034 1.00 84.88 567 ALA A O 1
ATOM 4368 N N . LEU A 1 568 ? 10.136 6.533 -6.876 1.00 83.06 568 LEU A N 1
ATOM 4369 C CA . LEU A 1 568 ? 11.278 7.271 -6.325 1.00 83.06 568 LEU A CA 1
ATOM 4370 C C . LEU A 1 568 ? 12.571 6.451 -6.406 1.00 83.06 568 LEU A C 1
ATOM 4372 O O . LEU A 1 568 ? 13.560 6.877 -6.989 1.00 83.06 568 LEU A O 1
ATOM 4376 N N . THR A 1 569 ? 12.549 5.226 -5.882 1.00 84.62 569 THR A N 1
ATOM 4377 C CA . THR A 1 569 ? 13.750 4.378 -5.805 1.00 84.62 569 THR A CA 1
ATOM 4378 C C . THR A 1 569 ? 14.179 3.809 -7.156 1.00 84.62 569 THR A C 1
ATOM 4380 O O . THR A 1 569 ? 15.339 3.433 -7.336 1.00 84.62 569 THR A O 1
ATOM 4383 N N . ARG A 1 570 ? 13.256 3.728 -8.124 1.00 82.62 570 ARG A N 1
ATOM 4384 C CA . ARG A 1 570 ? 13.470 3.096 -9.435 1.00 82.62 570 ARG A CA 1
ATOM 4385 C C . ARG A 1 570 ? 13.953 1.645 -9.322 1.00 82.62 570 ARG A C 1
ATOM 4387 O O . ARG A 1 570 ? 14.743 1.175 -10.149 1.00 82.62 570 ARG A O 1
ATOM 4394 N N . VAL A 1 571 ? 13.492 0.935 -8.290 1.00 84.56 571 VAL A N 1
ATOM 4395 C CA . VAL A 1 571 ? 13.788 -0.483 -8.042 1.00 84.56 571 VAL A CA 1
ATOM 4396 C C . VAL A 1 571 ? 12.505 -1.294 -8.167 1.00 84.56 571 VAL A C 1
ATOM 4398 O O . VAL A 1 571 ? 11.774 -1.481 -7.208 1.00 84.56 571 VAL A O 1
ATOM 4401 N N . GLY A 1 572 ? 12.245 -1.839 -9.353 1.00 85.12 572 GLY A N 1
ATOM 4402 C CA . GLY A 1 572 ? 11.089 -2.690 -9.638 1.00 85.12 572 GLY A CA 1
ATOM 4403 C C . GLY A 1 572 ? 11.237 -4.148 -9.193 1.00 85.12 572 GLY A C 1
ATOM 4404 O O . GLY A 1 572 ? 10.411 -4.977 -9.566 1.00 85.12 572 GLY A O 1
ATOM 4405 N N . SER A 1 573 ? 12.288 -4.513 -8.451 1.00 88.69 573 SER A N 1
ATOM 4406 C CA . SER A 1 573 ? 12.586 -5.916 -8.144 1.00 88.69 573 SER A CA 1
ATOM 4407 C C . SER A 1 573 ? 11.557 -6.552 -7.207 1.00 88.69 573 SER A C 1
ATOM 4409 O O . SER A 1 573 ? 11.355 -6.128 -6.070 1.00 88.69 573 SER A O 1
ATOM 4411 N N . ARG A 1 574 ? 10.970 -7.673 -7.637 1.00 91.06 574 ARG A N 1
ATOM 4412 C CA . ARG A 1 574 ? 10.010 -8.434 -6.821 1.00 91.06 574 ARG A CA 1
ATOM 4413 C C . ARG A 1 574 ? 10.635 -9.043 -5.568 1.00 91.06 574 ARG A C 1
ATOM 4415 O O . ARG A 1 574 ? 9.951 -9.166 -4.555 1.00 91.06 574 ARG A O 1
ATOM 4422 N N . ARG A 1 575 ? 11.920 -9.411 -5.618 1.00 92.25 575 ARG A N 1
ATOM 4423 C CA . ARG A 1 575 ? 12.625 -9.987 -4.461 1.00 92.25 575 ARG A CA 1
ATOM 4424 C C . ARG A 1 575 ? 12.663 -8.999 -3.294 1.00 92.25 575 ARG A C 1
ATOM 4426 O O . ARG A 1 575 ? 12.482 -9.413 -2.158 1.00 92.25 575 ARG A O 1
ATOM 4433 N N . VAL A 1 576 ? 12.841 -7.709 -3.576 1.00 94.50 576 VAL A N 1
ATOM 4434 C CA . VAL A 1 576 ? 12.861 -6.644 -2.560 1.00 94.50 576 VAL A CA 1
ATOM 4435 C C . VAL A 1 576 ? 11.530 -6.588 -1.804 1.00 94.50 576 VAL A C 1
ATOM 4437 O O . VAL A 1 576 ? 11.511 -6.593 -0.576 1.00 94.50 576 VAL A O 1
ATOM 4440 N N . VAL A 1 577 ? 10.409 -6.644 -2.528 1.00 95.75 577 VAL A N 1
ATOM 4441 C CA . VAL A 1 577 ? 9.064 -6.664 -1.929 1.00 95.75 577 VAL A CA 1
ATOM 4442 C C . VAL A 1 577 ? 8.797 -7.954 -1.143 1.00 95.75 577 VAL A C 1
ATOM 4444 O O . VAL A 1 577 ? 8.166 -7.919 -0.091 1.00 95.75 577 VAL A O 1
ATOM 4447 N N . GLN A 1 578 ? 9.322 -9.097 -1.590 1.00 96.38 578 GLN A N 1
ATOM 4448 C CA . GLN A 1 578 ? 9.232 -10.354 -0.834 1.00 96.38 578 GLN A CA 1
ATOM 4449 C C . GLN A 1 578 ? 10.050 -10.318 0.465 1.00 96.38 578 GLN A C 1
ATOM 4451 O O . GLN A 1 578 ? 9.581 -10.805 1.491 1.00 96.38 578 GLN A O 1
ATOM 4456 N N . ILE A 1 579 ? 11.240 -9.707 0.445 1.00 96.81 579 ILE A N 1
ATOM 4457 C CA . ILE A 1 579 ? 12.038 -9.464 1.656 1.00 96.81 579 ILE A CA 1
ATOM 4458 C C . ILE A 1 579 ? 11.276 -8.535 2.610 1.00 96.81 579 ILE A C 1
ATOM 4460 O O . ILE A 1 579 ? 11.218 -8.805 3.807 1.00 96.81 579 ILE A O 1
ATOM 4464 N N . SER A 1 580 ? 10.626 -7.494 2.081 1.00 96.75 580 SER A N 1
ATOM 4465 C CA . SER A 1 580 ? 9.758 -6.608 2.863 1.00 96.75 580 SER A CA 1
ATOM 4466 C C . SER A 1 580 ? 8.635 -7.368 3.572 1.00 96.75 580 SER A C 1
ATOM 4468 O O . SER A 1 580 ? 8.431 -7.193 4.771 1.00 96.75 580 SER A O 1
ATOM 4470 N N . ALA A 1 581 ? 7.966 -8.289 2.876 1.00 97.44 581 ALA A N 1
ATOM 4471 C CA . ALA A 1 581 ? 6.955 -9.148 3.487 1.00 97.44 581 ALA A CA 1
ATOM 4472 C C . ALA A 1 581 ? 7.534 -10.061 4.586 1.00 97.44 581 ALA A C 1
ATOM 4474 O O . ALA A 1 581 ? 6.879 -10.297 5.600 1.00 97.44 581 ALA A O 1
ATOM 4475 N N . GLY A 1 582 ? 8.776 -10.528 4.420 1.00 97.31 582 GLY A N 1
ATOM 4476 C CA . GLY A 1 582 ? 9.520 -11.230 5.466 1.00 97.31 582 GLY A CA 1
ATOM 4477 C C . GLY A 1 582 ? 9.721 -10.371 6.718 1.00 97.31 582 GLY A C 1
ATOM 4478 O O . GLY A 1 582 ? 9.457 -10.842 7.822 1.00 97.31 582 GLY A O 1
ATOM 4479 N N . PHE A 1 583 ? 10.099 -9.098 6.555 1.00 96.88 583 PHE A N 1
ATOM 4480 C CA . PHE A 1 583 ? 10.187 -8.147 7.669 1.00 96.88 583 PHE A CA 1
ATOM 4481 C C . PHE A 1 583 ? 8.833 -7.899 8.338 1.00 96.88 583 PHE A C 1
ATOM 4483 O O . PHE A 1 583 ? 8.769 -7.896 9.564 1.00 96.88 583 PHE A O 1
ATOM 4490 N N . MET A 1 584 ? 7.750 -7.754 7.567 1.00 96.62 584 MET A N 1
ATOM 4491 C CA . MET A 1 584 ? 6.397 -7.603 8.121 1.00 96.62 584 MET A CA 1
ATOM 4492 C C . MET A 1 584 ? 6.029 -8.790 9.016 1.00 96.62 584 MET A C 1
ATOM 4494 O O . MET A 1 584 ? 5.608 -8.598 10.153 1.00 96.62 584 MET A O 1
ATOM 4498 N N . ILE A 1 585 ? 6.251 -10.022 8.550 1.00 97.06 585 ILE A N 1
ATOM 4499 C CA . ILE A 1 585 ? 5.979 -11.226 9.347 1.00 97.06 585 ILE A CA 1
ATOM 4500 C C . ILE A 1 585 ? 6.890 -11.269 10.581 1.00 97.06 585 ILE A C 1
ATOM 4502 O O . ILE A 1 585 ? 6.410 -11.485 11.691 1.00 97.06 585 ILE A O 1
ATOM 4506 N N . PHE A 1 586 ? 8.186 -11.005 10.421 1.00 95.69 586 PHE A N 1
ATOM 4507 C CA . PHE A 1 586 ? 9.147 -11.036 11.522 1.00 95.69 586 PHE A CA 1
ATOM 4508 C C . PHE A 1 586 ? 8.801 -10.038 12.643 1.00 95.69 586 PHE A C 1
ATOM 4510 O O . PHE A 1 586 ? 8.650 -10.440 13.797 1.00 95.69 586 PHE A O 1
ATOM 4517 N N . PHE A 1 587 ? 8.588 -8.763 12.305 1.00 94.12 587 PHE A N 1
ATOM 4518 C CA . PHE A 1 587 ? 8.228 -7.718 13.272 1.00 94.12 587 PHE A CA 1
ATOM 4519 C C . PHE A 1 587 ? 6.775 -7.798 13.747 1.00 94.12 587 PHE A C 1
ATOM 4521 O O . PHE A 1 587 ? 6.426 -7.219 14.767 1.00 94.12 587 PHE A O 1
ATOM 4528 N N . SER A 1 588 ? 5.904 -8.537 13.059 1.00 94.56 588 SER A N 1
ATOM 4529 C CA . SER A 1 588 ? 4.580 -8.833 13.613 1.00 94.56 588 SER A CA 1
ATOM 4530 C C . SER A 1 588 ? 4.637 -9.846 14.758 1.00 94.56 588 SER A C 1
ATOM 4532 O O . SER A 1 588 ? 3.823 -9.769 15.678 1.00 94.56 588 SER A O 1
ATOM 4534 N N . ILE A 1 589 ? 5.608 -10.768 14.718 1.00 94.44 589 ILE A N 1
ATOM 4535 C CA . ILE A 1 589 ? 5.806 -11.786 15.753 1.00 94.44 589 ILE A CA 1
ATOM 4536 C C . ILE A 1 589 ? 6.563 -11.203 16.949 1.00 94.44 589 ILE A C 1
ATOM 4538 O O . ILE A 1 589 ? 6.225 -11.503 18.096 1.00 94.44 589 ILE A O 1
ATOM 4542 N N . LEU A 1 590 ? 7.562 -10.355 16.685 1.00 92.00 590 LEU A N 1
ATOM 4543 C CA . LEU A 1 590 ? 8.312 -9.624 17.704 1.00 92.00 590 LEU A CA 1
ATOM 4544 C C . LEU A 1 590 ? 7.612 -8.306 18.039 1.00 92.00 590 LEU A C 1
ATOM 4546 O O . LEU A 1 590 ? 7.739 -7.328 17.317 1.00 92.00 590 LEU A O 1
ATOM 4550 N N . GLY A 1 591 ? 6.854 -8.286 19.134 1.00 76.06 591 GLY A N 1
ATOM 4551 C CA . GLY A 1 591 ? 5.929 -7.189 19.436 1.00 76.06 591 GLY A CA 1
ATOM 4552 C C . GLY A 1 591 ? 6.523 -5.896 19.977 1.00 76.06 591 GLY A C 1
ATOM 4553 O O . GLY A 1 591 ? 5.757 -4.962 20.212 1.00 76.06 591 GLY A O 1
ATOM 4554 N N . LYS A 1 592 ? 7.833 -5.847 20.225 1.00 80.88 592 LYS A N 1
ATOM 4555 C CA . LYS A 1 592 ? 8.492 -4.722 20.896 1.00 80.88 592 LYS A CA 1
ATOM 4556 C C . LYS A 1 592 ? 9.347 -3.881 19.972 1.00 80.88 592 LYS A C 1
ATOM 4558 O O . LYS A 1 592 ? 10.027 -4.475 19.108 1.00 80.88 592 LYS A O 1
#

pLDDT: mean 79.95, std 19.44, range [22.16, 98.06]

Radius of gyration: 32.04 Å; chains: 1; bounding box: 78×89×77 Å

InterPro domains:
  IPR006043 Nucleobase cation symporter 2 family [PF00860] (249-592)
  IPR019181 LSM12, anticodon-binding domain [PF09793] (83-165)
  IPR019181 LSM12, anticodon-binding domain [SM00995] (79-165)
  IPR047574 AD domain [PS52001] (81-174)
  IPR048478 LSM12, LSM domain [PF21166] (7-65)